Protein AF-0000000066073302 (afdb_homodimer)

Nearest PDB structures (foldseek):
  4yer-assembly1_B  TM=9.275E-01  e=1.181E-24  Thermotoga maritima MSB8
  4yer-assembly1_A  TM=9.301E-01  e=1.677E-24  Thermotoga maritima MSB8
  3gfo-assembly1_A  TM=8.979E-01  e=3.518E-23  Clostridium perfringens ATCC 13124
  2d62-assembly1_A-2  TM=8.443E-01  e=1.048E-21  Pyrococcus horikoshii
  6xgz-assembly3_E  TM=8.201E-01  e=1.489E-21  Escherichia coli LAU-EC10

Foldseek 3Di:
DKWWFQWWAADPVGATQAGGATDDFDFLFEEEEEFDPSLNQVVVLCCQLPVPQIPDTWMDDPRDTLNPDDPVVSQVQQLQEFEQDQQLPADQAAFLQLRLLCLLVRPDDSVVCVPDDDDPVLSVLLLVLCVLLPNNPGRRPGLNPDDLLNSLSSSVSSRCSSVHQEYEYEASCPPHDPVSSLSSLVSVSVVSNVSSHYYYYYHHDLVSSLVRGQWYWAGGSNYTDDIGGSVPCDPVNVCRRYNDDDPPDDPDDPDPPPPPPPPPPPPDD/DKWWFQWWAADPVGATQAGGETDDFDFLFEEEEEFDPSLNQVVVLCCQLPVPQIPDTWMDDPRDTLNPDDPVVSQVQQLQEFEQDQQLPADQAFFLQLRLLCLLVRVDDSVVCVPDDDDPVLSVLLLVLCVLLPNNPGRRPGLNPDDLLNSLSSSVSSRCSSVHQEYEYEASCPPHDPVSSLSSLVSVSVVSNVSSHYYYYHHHDLVSSLVRGQWYWAGGSNYTDDIGGSVPCDPVNVCRRYNDDDPPDDPDPPPPPPPPPPPPPPPPD

Structure (mmCIF, N/CA/C/O backbone):
data_AF-0000000066073302-model_v1
#
loop_
_entity.id
_entity.type
_entity.pdbx_description
1 polymer 'Phosphonates import ATP-binding protein PhnC 2'
#
loop_
_atom_site.group_PDB
_atom_site.id
_atom_site.type_symbol
_atom_site.label_atom_id
_atom_site.label_alt_id
_atom_site.label_comp_id
_atom_site.label_asym_id
_atom_site.label_entity_id
_atom_site.label_seq_id
_atom_site.pdbx_PDB_ins_code
_atom_site.Cartn_x
_atom_site.Cartn_y
_atom_site.Cartn_z
_atom_site.occupancy
_atom_site.B_iso_or_equiv
_atom_site.auth_seq_id
_atom_site.auth_comp_id
_atom_site.auth_asym_id
_atom_site.auth_atom_id
_atom_site.pdbx_PDB_model_num
ATOM 1 N N . MET A 1 1 ? 2.654 26.062 15.93 1 89.75 1 MET A N 1
ATOM 2 C CA . MET A 1 1 ? 3.238 25 16.75 1 89.75 1 MET A CA 1
ATOM 3 C C . MET A 1 1 ? 2.162 24.062 17.266 1 89.75 1 MET A C 1
ATOM 5 O O . MET A 1 1 ? 1.095 24.5 17.703 1 89.75 1 MET A O 1
ATOM 9 N N . LEU A 1 2 ? 2.354 22.781 17.109 1 96.81 2 LEU A N 1
ATOM 10 C CA . LEU A 1 2 ? 1.474 21.75 17.656 1 96.81 2 LEU A CA 1
ATOM 11 C C . LEU A 1 2 ? 2.07 21.141 18.906 1 96.81 2 LEU A C 1
ATOM 13 O O . LEU A 1 2 ? 3.252 20.781 18.938 1 96.81 2 LEU A O 1
ATOM 17 N N . ARG A 1 3 ? 1.269 21.156 19.984 1 97.75 3 ARG A N 1
ATOM 18 C CA . ARG A 1 3 ? 1.686 20.531 21.234 1 97.75 3 ARG A CA 1
ATOM 19 C C . ARG A 1 3 ? 0.662 19.5 21.703 1 97.75 3 ARG A C 1
ATOM 21 O O . ARG A 1 3 ? -0.528 19.797 21.797 1 97.75 3 ARG A O 1
ATOM 28 N N . ILE A 1 4 ? 1.1 18.328 21.906 1 98.19 4 ILE A N 1
ATOM 29 C CA . ILE A 1 4 ? 0.296 17.234 22.438 1 98.19 4 ILE A CA 1
ATOM 30 C C . ILE A 1 4 ? 0.803 16.844 23.828 1 98.19 4 ILE A C 1
ATOM 32 O O . ILE A 1 4 ? 1.996 16.594 24.016 1 98.19 4 ILE A O 1
ATOM 36 N N . ASP A 1 5 ? -0.108 16.859 24.766 1 98.06 5 ASP A N 1
ATOM 37 C CA . ASP A 1 5 ? 0.28 16.594 26.141 1 98.06 5 ASP A CA 1
ATOM 38 C C . ASP A 1 5 ? -0.439 15.367 26.688 1 98.06 5 ASP A C 1
ATOM 40 O O . ASP A 1 5 ? -1.64 15.414 26.969 1 98.06 5 ASP A O 1
ATOM 44 N N . SER A 1 6 ? 0.34 14.273 26.922 1 98 6 SER A N 1
ATOM 45 C CA . SER A 1 6 ? -0.112 13.039 27.562 1 98 6 SER A CA 1
ATOM 46 C C . SER A 1 6 ? -1.428 12.562 26.953 1 98 6 SER A C 1
ATOM 48 O O . SER A 1 6 ? -2.385 12.281 27.688 1 98 6 SER A O 1
ATOM 50 N N . LEU A 1 7 ? -1.481 12.484 25.703 1 98.25 7 LEU A N 1
ATOM 51 C CA . LEU A 1 7 ? -2.695 12.117 24.984 1 98.25 7 LEU A CA 1
ATOM 52 C C . LEU A 1 7 ? -2.945 10.617 25.078 1 98.25 7 LEU A C 1
ATOM 54 O O . LEU A 1 7 ? -2.041 9.812 24.828 1 98.25 7 LEU A O 1
ATOM 58 N N . SER A 1 8 ? -4.125 10.273 25.469 1 98.06 8 SER A N 1
ATOM 59 C CA . SER A 1 8 ? -4.52 8.867 25.562 1 98.06 8 SER A CA 1
ATOM 60 C C . SER A 1 8 ? -5.84 8.625 24.828 1 98.06 8 SER A C 1
ATOM 62 O O . SER A 1 8 ? -6.695 9.508 24.766 1 98.06 8 SER A O 1
ATOM 64 N N . LYS A 1 9 ? -5.98 7.523 24.203 1 97.69 9 LYS A N 1
ATOM 65 C CA . LYS A 1 9 ? -7.215 7.102 23.547 1 97.69 9 LYS A CA 1
ATOM 66 C C . LYS A 1 9 ? -7.504 5.629 23.812 1 97.69 9 LYS A C 1
ATOM 68 O O . LYS A 1 9 ? -6.691 4.762 23.5 1 97.69 9 LYS A O 1
ATOM 73 N N . ARG A 1 10 ? -8.547 5.414 24.438 1 95.94 10 ARG A N 1
ATOM 74 C CA . ARG A 1 10 ? -9.078 4.074 24.641 1 95.94 10 ARG A CA 1
ATOM 75 C C . ARG A 1 10 ? -10.359 3.865 23.844 1 95.94 10 ARG A C 1
ATOM 77 O O . ARG A 1 10 ? -11.312 4.637 23.969 1 95.94 10 ARG A O 1
ATOM 84 N N . TYR A 1 11 ? -10.414 2.85 23.062 1 92.5 11 TYR A N 1
ATOM 85 C CA . TYR A 1 11 ? -11.617 2.555 22.297 1 92.5 11 TYR A CA 1
ATOM 86 C C . TYR A 1 11 ? -12.625 1.788 23.141 1 92.5 11 TYR A C 1
ATOM 88 O O . TYR A 1 11 ? -12.273 1.216 24.172 1 92.5 11 TYR A O 1
ATOM 96 N N . PRO A 1 12 ? -13.875 1.826 22.672 1 88.25 12 PRO A N 1
ATOM 97 C CA . PRO A 1 12 ? -14.906 1.131 23.453 1 88.25 12 PRO A CA 1
ATOM 98 C C . PRO A 1 12 ? -14.625 -0.362 23.609 1 88.25 12 PRO A C 1
ATOM 100 O O . PRO A 1 12 ? -15.055 -0.979 24.578 1 88.25 12 PRO A O 1
ATOM 103 N N . THR A 1 13 ? -13.945 -0.974 22.75 1 84.69 13 THR A N 1
ATOM 104 C CA . THR A 1 13 ? -13.586 -2.389 22.797 1 84.69 13 THR A CA 1
ATOM 105 C C . THR A 1 13 ? -12.609 -2.658 23.938 1 84.69 13 THR A C 1
ATOM 107 O O . THR A 1 13 ? -12.398 -3.811 24.328 1 84.69 13 THR A O 1
ATOM 110 N N . GLY A 1 14 ? -12.016 -1.574 24.516 1 86.75 14 GLY A N 1
ATOM 111 C CA . GLY A 1 14 ? -11.062 -1.706 25.609 1 86.75 14 GLY A CA 1
ATOM 112 C C . GLY A 1 14 ? -9.625 -1.523 25.172 1 86.75 14 GLY A C 1
ATOM 113 O O . GLY A 1 14 ? -8.734 -1.358 26 1 86.75 14 GLY A O 1
ATOM 114 N N . ASP A 1 15 ? -9.398 -1.424 23.953 1 88.69 15 ASP A N 1
ATOM 115 C CA . ASP A 1 15 ? -8.047 -1.323 23.406 1 88.69 15 ASP A CA 1
ATOM 116 C C . ASP A 1 15 ? -7.48 0.081 23.609 1 88.69 15 ASP A C 1
ATOM 118 O O . ASP A 1 15 ? -8.141 1.072 23.297 1 88.69 15 ASP A O 1
ATOM 122 N N . MET A 1 16 ? -6.316 0.118 24.234 1 93.25 16 MET A N 1
ATOM 123 C CA . MET A 1 16 ? -5.621 1.395 24.359 1 93.25 16 MET A CA 1
ATOM 124 C C . MET A 1 16 ? -4.801 1.693 23.109 1 93.25 16 MET A C 1
ATOM 126 O O . MET A 1 16 ? -3.703 1.163 22.938 1 93.25 16 MET A O 1
ATOM 130 N N . ALA A 1 17 ? -5.246 2.57 22.344 1 94.31 17 ALA A N 1
ATOM 131 C CA . ALA A 1 17 ? -4.59 2.91 21.094 1 94.31 17 ALA A CA 1
ATOM 132 C C . ALA A 1 17 ? -3.451 3.9 21.312 1 94.31 17 ALA A C 1
ATOM 134 O O . ALA A 1 17 ? -2.43 3.85 20.625 1 94.31 17 ALA A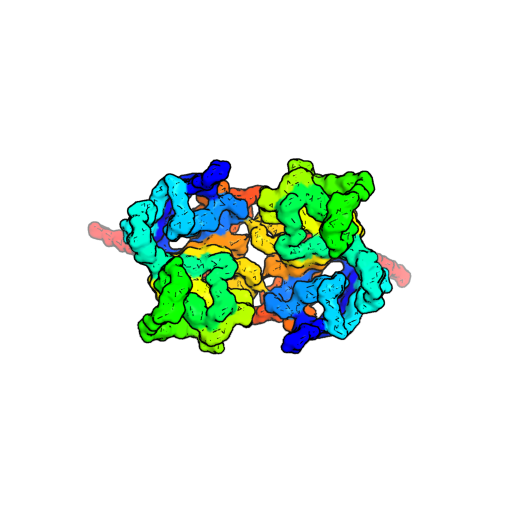 O 1
ATOM 135 N N . LEU A 1 18 ? -3.639 4.82 22.234 1 97.81 18 LEU A N 1
ATOM 136 C CA . LEU A 1 18 ? -2.619 5.785 22.641 1 97.81 18 LEU A CA 1
ATOM 137 C C . LEU A 1 18 ? -2.453 5.801 24.156 1 97.81 18 LEU A C 1
ATOM 139 O O . LEU A 1 18 ? -3.441 5.758 24.891 1 97.81 18 LEU A O 1
ATOM 143 N N . LYS A 1 19 ? -1.235 5.816 24.609 1 97.62 19 LYS A N 1
ATOM 144 C CA . LYS A 1 19 ? -0.93 5.723 26.031 1 97.62 19 LYS A CA 1
ATOM 145 C C . LYS A 1 19 ? -0.063 6.895 26.484 1 97.62 19 LYS A C 1
ATOM 147 O O . LYS A 1 19 ? 1.124 6.719 26.781 1 97.62 19 LYS A O 1
ATOM 152 N N . GLY A 1 20 ? -0.641 8.047 26.656 1 97.56 20 GLY A N 1
ATOM 153 C CA . GLY A 1 20 ? 0.046 9.203 27.203 1 97.56 20 GLY A CA 1
ATOM 154 C C . GLY A 1 20 ? 1.084 9.781 26.266 1 97.56 20 GLY A C 1
ATOM 155 O O . GLY A 1 20 ? 2.229 10.016 26.656 1 97.56 20 GLY A O 1
ATOM 156 N N . VAL A 1 21 ? 0.748 9.961 25 1 98 21 VAL A N 1
ATOM 157 C CA . VAL A 1 21 ? 1.663 10.469 23.984 1 98 21 VAL A CA 1
ATOM 158 C C . VAL A 1 21 ? 1.897 11.961 24.188 1 98 21 VAL A C 1
ATOM 160 O O . VAL A 1 21 ? 0.944 12.734 24.328 1 98 21 VAL A O 1
ATOM 163 N N . THR A 1 22 ? 3.119 12.383 24.344 1 98.25 22 THR A N 1
ATOM 164 C CA . THR A 1 22 ? 3.531 13.781 24.438 1 98.25 22 THR A CA 1
ATOM 165 C C . THR A 1 22 ? 4.48 14.133 23.281 1 98.25 22 THR A C 1
ATOM 167 O O . THR A 1 22 ? 5.48 13.445 23.062 1 98.25 22 THR A O 1
ATOM 170 N N . LEU A 1 23 ? 4.102 15.133 22.562 1 97.19 23 LEU A N 1
ATOM 171 C CA . LEU A 1 23 ? 4.859 15.5 21.375 1 97.19 23 LEU A CA 1
ATOM 172 C C . LEU A 1 23 ? 4.684 16.984 21.062 1 97.19 23 LEU A C 1
ATOM 174 O O . LEU A 1 23 ? 3.605 17.547 21.266 1 97.19 23 LEU A O 1
ATOM 178 N N . GLU A 1 24 ? 5.746 17.578 20.578 1 97.38 24 GLU A N 1
ATOM 179 C CA . GLU A 1 24 ? 5.699 18.969 20.094 1 97.38 24 GLU A CA 1
ATOM 180 C C . GLU A 1 24 ? 6.234 19.062 18.672 1 97.38 24 GLU A C 1
ATOM 182 O O . GLU A 1 24 ? 7.293 18.516 18.359 1 97.38 24 GLU A O 1
ATOM 187 N N . VAL A 1 25 ? 5.5 19.719 17.844 1 96.94 25 VAL A N 1
ATOM 188 C CA . VAL A 1 25 ? 5.922 19.938 16.469 1 96.94 25 VAL A CA 1
ATOM 189 C C . VAL A 1 25 ? 6.086 21.438 16.203 1 96.94 25 VAL A C 1
ATOM 191 O O . VAL A 1 25 ? 5.098 22.172 16.141 1 96.94 25 VAL A O 1
ATOM 194 N N . PRO A 1 26 ? 7.312 21.859 16.016 1 95.38 26 PRO A N 1
ATOM 195 C CA . PRO A 1 26 ? 7.559 23.266 15.727 1 95.38 26 PRO A CA 1
ATOM 196 C C . PRO A 1 26 ? 6.953 23.703 14.391 1 95.38 26 PRO A C 1
ATOM 198 O O . PRO A 1 26 ? 6.664 22.859 13.531 1 95.38 26 PRO A O 1
ATOM 201 N N . ASP A 1 27 ? 6.867 25.016 14.25 1 94.75 27 ASP A N 1
ATOM 202 C CA . ASP A 1 27 ? 6.355 25.562 13.008 1 94.75 27 ASP A CA 1
ATOM 203 C C . ASP A 1 27 ? 7.273 25.234 11.836 1 94.75 27 ASP A C 1
ATOM 205 O O . ASP A 1 27 ? 8.5 25.328 11.953 1 94.75 27 ASP A O 1
ATOM 209 N N . GLY A 1 28 ? 6.637 24.719 10.836 1 94.69 28 GLY A N 1
ATOM 210 C CA . GLY A 1 28 ? 7.379 24.516 9.602 1 94.69 28 GLY A CA 1
ATOM 211 C C . GLY A 1 28 ? 8.133 23.203 9.555 1 94.69 28 GLY A C 1
ATOM 212 O O . GLY A 1 28 ? 8.812 22.906 8.57 1 94.69 28 GLY A O 1
ATOM 213 N N . GLN A 1 29 ? 8.008 22.422 10.523 1 96.31 29 GLN A N 1
ATOM 214 C CA . GLN A 1 29 ? 8.75 21.156 10.562 1 96.31 29 GLN A CA 1
ATOM 215 C C . GLN A 1 29 ? 7.949 20.031 9.906 1 96.31 29 GLN A C 1
ATOM 217 O O . GLN A 1 29 ? 6.746 19.906 10.133 1 96.31 29 GLN A O 1
ATOM 222 N N . VAL A 1 30 ? 8.664 19.297 9.109 1 97 30 VAL A N 1
ATOM 223 C CA . VAL A 1 30 ? 8.109 18.094 8.531 1 97 30 VAL A CA 1
ATOM 224 C C . VAL A 1 30 ? 8.539 16.875 9.352 1 97 30 VAL A C 1
ATOM 226 O O . VAL A 1 30 ? 9.727 16.547 9.414 1 97 30 VAL A O 1
ATOM 229 N N . MET A 1 31 ? 7.59 16.25 9.953 1 97.88 31 MET A N 1
ATOM 230 C CA . MET A 1 31 ? 7.844 15.109 10.828 1 97.88 31 MET A CA 1
ATOM 231 C C . MET A 1 31 ? 7.172 13.852 10.289 1 97.88 31 MET A C 1
ATOM 233 O O . MET A 1 31 ? 6.035 13.906 9.82 1 97.88 31 MET A O 1
ATOM 237 N N . ALA A 1 32 ? 7.934 12.742 10.297 1 97.81 32 ALA A N 1
ATOM 238 C CA . ALA A 1 32 ? 7.359 11.453 9.914 1 97.81 32 ALA A CA 1
ATOM 239 C C . ALA A 1 32 ? 7.004 10.617 11.141 1 97.81 32 ALA A C 1
ATOM 241 O O . ALA A 1 32 ? 7.742 10.617 12.125 1 97.81 32 ALA A O 1
ATOM 242 N N . LEU A 1 33 ? 5.918 10.047 11.086 1 97.5 33 LEU A N 1
ATOM 243 C CA . LEU A 1 33 ? 5.445 9.102 12.094 1 97.5 33 LEU A CA 1
ATOM 244 C C . LEU A 1 33 ? 5.516 7.672 11.57 1 97.5 33 LEU A C 1
ATOM 246 O O . LEU A 1 33 ? 4.883 7.34 10.562 1 97.5 33 LEU A O 1
ATOM 250 N N . ILE A 1 34 ? 6.344 6.82 12.25 1 96.62 34 ILE A N 1
ATOM 251 C CA . ILE A 1 34 ? 6.488 5.438 11.805 1 96.62 34 ILE A CA 1
ATOM 252 C C . ILE A 1 34 ? 6.188 4.492 12.969 1 96.62 34 ILE A C 1
ATOM 254 O O . ILE A 1 34 ? 6.188 4.906 14.133 1 96.62 34 ILE A O 1
ATOM 258 N N . GLY A 1 35 ? 5.875 3.234 12.648 1 95.19 35 GLY A N 1
ATOM 259 C CA . GLY A 1 35 ? 5.52 2.205 13.609 1 95.19 35 GLY A CA 1
ATOM 260 C C . GLY A 1 35 ? 4.75 1.052 12.992 1 95.19 35 GLY A C 1
ATOM 261 O O . GLY A 1 35 ? 4.301 1.141 11.852 1 95.19 35 GLY A O 1
ATOM 262 N N . PRO A 1 36 ? 4.664 0.004 13.742 1 92.62 36 PRO A N 1
ATOM 263 C CA . PRO A 1 36 ? 3.926 -1.149 13.219 1 92.62 36 PRO A CA 1
ATOM 264 C C . PRO A 1 36 ? 2.432 -0.873 13.062 1 92.62 36 PRO A C 1
ATOM 266 O O . PRO A 1 36 ? 1.935 0.147 13.547 1 92.62 36 PRO A O 1
ATOM 269 N N . SER A 1 37 ? 1.824 -1.74 12.281 1 88.19 37 SER A N 1
ATOM 270 C CA . SER A 1 37 ? 0.372 -1.641 12.188 1 88.19 37 SER A CA 1
ATOM 271 C C . SER A 1 37 ? -0.283 -1.734 13.555 1 88.19 37 SER A C 1
ATOM 273 O O . SER A 1 37 ? 0.102 -2.568 14.383 1 88.19 37 SER A O 1
ATOM 275 N N . GLY A 1 38 ? -1.15 -0.867 13.836 1 87.25 38 GLY A N 1
ATOM 276 C CA . GLY A 1 38 ? -1.851 -0.876 15.109 1 87.25 38 GLY A CA 1
ATOM 277 C C . GLY A 1 38 ? -1.127 -0.1 16.188 1 87.25 38 GLY A C 1
ATOM 278 O O . GLY A 1 38 ? -1.555 -0.092 17.344 1 87.25 38 GLY A O 1
ATOM 279 N N . ALA A 1 39 ? -0.104 0.55 15.805 1 92.69 39 ALA A N 1
ATOM 280 C CA . ALA A 1 39 ? 0.702 1.261 16.797 1 92.69 39 ALA A CA 1
ATOM 281 C C . ALA A 1 39 ? -0.01 2.52 17.281 1 92.69 39 ALA A C 1
ATOM 283 O O . ALA A 1 39 ? 0.388 3.117 18.281 1 92.69 39 ALA A O 1
ATOM 284 N N . GLY A 1 40 ? -1.036 2.975 16.578 1 94.5 40 GLY A N 1
ATOM 285 C CA . GLY A 1 40 ? -1.787 4.152 16.969 1 94.5 40 GLY A CA 1
ATOM 286 C C . GLY A 1 40 ? -1.512 5.359 16.094 1 94.5 40 GLY A C 1
ATOM 287 O O . GLY A 1 40 ? -1.952 6.469 16.391 1 94.5 40 GLY A O 1
ATOM 288 N N . LYS A 1 41 ? -0.805 5.176 15.023 1 95.94 41 LYS A N 1
ATOM 289 C CA . LYS A 1 41 ? -0.39 6.285 14.164 1 95.94 41 LYS A CA 1
ATOM 290 C C . LYS A 1 41 ? -1.599 7.027 13.602 1 95.94 41 LYS A C 1
ATOM 292 O O . LYS A 1 41 ? -1.71 8.25 13.75 1 95.94 41 LYS A O 1
ATOM 297 N N . SER A 1 42 ? -2.525 6.293 12.945 1 93.56 42 SER A N 1
ATOM 298 C CA . SER A 1 42 ? -3.711 6.906 12.359 1 93.56 42 SER A CA 1
ATOM 299 C C . SER A 1 42 ? -4.625 7.484 13.43 1 93.56 42 SER A C 1
ATOM 301 O O . SER A 1 42 ? -5.223 8.547 13.242 1 93.56 42 SER A O 1
ATOM 303 N N . THR A 1 43 ? -4.695 6.77 14.578 1 95.25 43 THR A N 1
ATOM 304 C CA . THR A 1 43 ? -5.484 7.273 15.695 1 95.25 43 THR A CA 1
ATOM 305 C C . THR A 1 43 ? -4.941 8.617 16.188 1 95.25 43 THR A C 1
ATOM 307 O O . THR A 1 43 ? -5.707 9.547 16.438 1 95.25 43 THR A O 1
ATOM 310 N N . LEU A 1 44 ? -3.631 8.688 16.25 1 97.44 44 LEU A N 1
ATOM 311 C CA . LEU A 1 44 ? -3.008 9.93 16.688 1 97.44 44 LEU A CA 1
ATOM 312 C C . LEU A 1 44 ? -3.354 11.078 15.742 1 97.44 44 LEU A C 1
ATOM 314 O O . LEU A 1 44 ? -3.779 12.141 16.188 1 97.44 44 LEU A O 1
ATOM 318 N N . LEU A 1 45 ? -3.225 10.891 14.438 1 96.12 45 LEU A N 1
ATOM 319 C CA . LEU A 1 45 ? -3.531 11.914 13.445 1 96.12 45 LEU A CA 1
ATOM 320 C C . LEU A 1 45 ? -4.988 12.352 13.547 1 96.12 45 LEU A C 1
ATOM 322 O O . LEU A 1 45 ? -5.285 13.547 13.523 1 96.12 45 LEU A O 1
ATOM 326 N N . ARG A 1 46 ? -5.84 11.406 13.781 1 94.75 46 ARG A N 1
ATOM 327 C CA . ARG A 1 46 ? -7.27 11.695 13.828 1 94.75 46 ARG A CA 1
ATOM 328 C C . ARG A 1 46 ? -7.648 12.398 15.125 1 94.75 46 ARG A C 1
ATOM 330 O O . ARG A 1 46 ? -8.602 13.18 15.164 1 94.75 46 ARG A O 1
ATOM 337 N N . CYS A 1 47 ? -6.93 12.125 16.141 1 97.12 47 CYS A N 1
ATOM 338 C CA . CYS A 1 47 ? -7.168 12.836 17.391 1 97.12 47 CYS A CA 1
ATOM 339 C C . CYS A 1 47 ? -6.797 14.305 17.266 1 97.12 47 CYS A C 1
ATOM 341 O O . CYS A 1 47 ? -7.457 15.172 17.844 1 97.12 47 CYS A O 1
ATOM 343 N N . ILE A 1 48 ? -5.73 14.547 16.516 1 96.62 48 ILE A N 1
ATOM 344 C CA . ILE A 1 48 ? -5.25 15.922 16.375 1 96.62 48 ILE A CA 1
ATOM 345 C C . ILE A 1 48 ? -6.355 16.797 15.781 1 96.62 48 ILE A C 1
ATOM 347 O O . ILE A 1 48 ? -6.594 17.906 16.25 1 96.62 48 ILE A O 1
ATOM 351 N N . ASN A 1 49 ? -7.027 16.297 14.805 1 93.31 49 ASN A N 1
ATOM 352 C CA . ASN A 1 49 ? -8.117 17.062 14.227 1 93.31 49 ASN A CA 1
ATOM 353 C C . ASN A 1 49 ? -9.461 16.688 14.836 1 93.31 49 ASN A C 1
ATOM 355 O O . ASN A 1 49 ? -10.516 17.094 14.328 1 93.31 49 ASN A O 1
ATOM 359 N N . ARG A 1 50 ? -9.477 15.805 15.805 1 95.12 50 ARG A N 1
ATOM 360 C CA . ARG A 1 50 ? -10.594 15.383 16.641 1 95.12 50 ARG A CA 1
ATOM 361 C C . ARG A 1 50 ? -11.664 14.688 15.805 1 95.12 50 ARG A C 1
ATOM 363 O O . ARG A 1 50 ? -12.859 14.852 16.047 1 95.12 50 ARG A O 1
ATOM 370 N N . LEU A 1 51 ? -11.281 14.086 14.711 1 91.38 51 LEU A N 1
ATOM 371 C CA . LEU A 1 51 ? -12.141 13.102 14.07 1 91.38 51 LEU A CA 1
ATOM 372 C C . LEU A 1 51 ? -12.359 11.898 14.977 1 91.38 51 LEU A C 1
ATOM 374 O O . LEU A 1 51 ? -13.375 11.211 14.875 1 91.38 51 LEU A O 1
ATOM 378 N N . VAL A 1 52 ? -11.375 11.664 15.82 1 94.19 52 VAL A N 1
ATOM 379 C CA . VAL A 1 52 ? -11.461 10.734 16.938 1 94.19 52 VAL A CA 1
ATOM 380 C C . VAL A 1 52 ? -11.266 11.484 18.25 1 94.19 52 VAL A C 1
ATOM 382 O O . VAL A 1 52 ? -10.32 12.266 18.406 1 94.19 52 VAL A O 1
ATOM 385 N N . GLU A 1 53 ? -12.18 11.266 19.141 1 96.12 53 GLU A N 1
ATOM 386 C CA . GLU A 1 53 ? -12.102 11.969 20.406 1 96.12 53 GLU A CA 1
ATOM 387 C C . GLU A 1 53 ? -11.102 11.297 21.344 1 96.12 53 GLU A C 1
ATOM 389 O O . GLU A 1 53 ? -11.211 10.102 21.641 1 96.12 53 GLU A O 1
ATOM 394 N N . PRO A 1 54 ? -10.156 12.07 21.766 1 97.31 54 PRO A N 1
ATOM 395 C CA . PRO A 1 54 ? -9.234 11.484 22.75 1 97.31 54 PRO A CA 1
ATOM 396 C C . PRO A 1 54 ? -9.922 11.18 24.094 1 97.31 54 PRO A C 1
ATOM 398 O O . PRO A 1 54 ? -10.938 11.789 24.422 1 97.31 54 PRO A O 1
ATOM 401 N N . THR A 1 55 ? -9.406 10.195 24.781 1 97.38 55 THR A N 1
ATOM 402 C CA . THR A 1 55 ? -9.93 9.836 26.094 1 97.38 55 THR A CA 1
ATOM 403 C C . THR A 1 55 ? -9.422 10.797 27.156 1 97.38 55 THR A C 1
ATOM 405 O O . THR A 1 55 ? -10.172 11.219 28.031 1 97.38 55 THR A O 1
ATOM 408 N N . SER A 1 56 ? -8.188 11.125 27.125 1 97.5 56 SER A N 1
ATOM 409 C CA . SER A 1 56 ? -7.578 12.086 28.031 1 97.5 56 SER A CA 1
ATOM 410 C C . SER A 1 56 ? -6.391 12.789 27.391 1 97.5 56 SER A C 1
ATOM 412 O O . SER A 1 56 ? -5.984 12.438 26.281 1 97.5 56 SER A O 1
ATOM 414 N N . GLY A 1 57 ? -5.898 13.789 28.031 1 97.81 57 GLY A N 1
ATOM 415 C CA . GLY A 1 57 ? -4.816 14.602 27.5 1 97.81 57 GLY A CA 1
ATOM 416 C C . GLY A 1 57 ? -5.305 15.844 26.781 1 97.81 57 GLY A C 1
ATOM 417 O O . GLY A 1 57 ? -6.492 16.172 26.828 1 97.81 57 GLY A O 1
ATOM 418 N N . SER A 1 58 ? -4.293 16.531 26.156 1 98.06 58 SER A N 1
ATOM 419 C CA . SER A 1 58 ? -4.672 17.766 25.484 1 98.06 58 SER A CA 1
ATOM 420 C C . SER A 1 58 ? -3.869 17.984 24.203 1 98.06 58 SER A C 1
ATOM 422 O O . SER A 1 58 ? -2.775 17.422 24.062 1 98.06 58 SER A O 1
ATOM 424 N N . ILE A 1 59 ? -4.43 18.641 23.312 1 98.12 59 ILE A N 1
ATOM 425 C CA . ILE A 1 59 ? -3.822 19.031 22.031 1 98.12 59 ILE A CA 1
ATOM 426 C C . ILE A 1 59 ? -3.939 20.531 21.844 1 98.12 59 ILE A C 1
ATOM 428 O O . ILE A 1 59 ? -5.035 21.094 21.922 1 98.12 59 ILE A O 1
ATOM 432 N N . TRP A 1 60 ? -2.811 21.141 21.625 1 97.56 60 TRP A N 1
ATOM 433 C CA . TRP A 1 60 ? -2.77 22.594 21.438 1 97.56 60 TRP A CA 1
ATOM 434 C C . TRP A 1 60 ? -2.189 22.938 20.062 1 97.56 60 TRP A C 1
ATOM 436 O O . TRP A 1 60 ? -1.142 22.422 19.672 1 97.56 60 TRP A O 1
ATOM 446 N N . LEU A 1 61 ? -2.889 23.797 19.359 1 96.44 61 LEU A N 1
ATOM 447 C CA . LEU A 1 61 ? -2.4 24.344 18.094 1 96.44 61 LEU A CA 1
ATOM 448 C C . LEU A 1 61 ? -2.34 25.859 18.141 1 96.44 61 LEU A C 1
ATOM 450 O O . LEU A 1 61 ? -3.367 26.516 18.312 1 96.44 61 LEU A O 1
ATOM 454 N N . ASN A 1 62 ? -1.14 26.391 18.062 1 94.75 62 ASN A N 1
ATOM 455 C CA . ASN A 1 62 ? -0.921 27.828 18.109 1 94.75 62 ASN A CA 1
ATOM 456 C C . ASN A 1 62 ? -1.606 28.453 19.328 1 94.75 62 ASN A C 1
ATOM 458 O O . ASN A 1 62 ? -2.312 29.453 19.203 1 94.75 62 ASN A O 1
ATOM 462 N N . GLY A 1 63 ? -1.549 27.797 20.391 1 93.88 63 GLY A N 1
ATOM 463 C CA . GLY A 1 63 ? -2.039 28.328 21.641 1 93.88 63 GLY A CA 1
ATOM 464 C C . GLY A 1 63 ? -3.494 28 21.906 1 93.88 63 GLY A C 1
ATOM 465 O O . GLY A 1 63 ? -4.008 28.266 23 1 93.88 63 GLY A O 1
ATOM 466 N N . ILE A 1 64 ? -4.172 27.406 21 1 95.19 64 ILE A N 1
ATOM 467 C CA . ILE A 1 64 ? -5.582 27.062 21.156 1 95.19 64 ILE A CA 1
ATOM 468 C C . ILE A 1 64 ? -5.711 25.594 21.562 1 95.19 64 ILE A C 1
ATOM 470 O O . ILE A 1 64 ? -5.16 24.719 20.891 1 95.19 64 ILE A O 1
ATOM 474 N N . ASP A 1 65 ? -6.41 25.359 22.656 1 97.31 65 ASP A N 1
ATOM 475 C CA . ASP A 1 65 ? -6.676 23.984 23.078 1 97.31 65 ASP A CA 1
ATOM 476 C C . ASP A 1 65 ? -7.793 23.359 22.25 1 97.31 65 ASP A C 1
ATOM 478 O O . ASP A 1 65 ? -8.977 23.625 22.484 1 97.31 65 ASP A O 1
ATOM 482 N N . LEU A 1 66 ? -7.434 22.484 21.391 1 96.94 66 LEU A N 1
ATOM 483 C CA . LEU A 1 66 ? -8.383 21.875 20.469 1 96.94 66 LEU A CA 1
ATOM 484 C C . LEU A 1 66 ? -9.336 20.938 21.203 1 96.94 66 LEU A C 1
ATOM 486 O O . LEU A 1 66 ? -10.469 20.734 20.781 1 96.94 66 LEU A O 1
ATOM 490 N N . THR A 1 67 ? -8.867 20.375 22.281 1 96.5 67 THR A N 1
ATOM 491 C CA . THR A 1 67 ? -9.617 19.328 22.984 1 96.5 67 THR A CA 1
ATOM 492 C C . THR A 1 67 ? -10.812 19.938 23.719 1 96.5 67 THR A C 1
ATOM 494 O O . THR A 1 67 ? -11.734 19.219 24.109 1 96.5 67 THR A O 1
ATOM 497 N N . ARG A 1 68 ? -10.891 21.234 23.875 1 94.69 68 ARG A N 1
ATOM 498 C CA . ARG A 1 68 ? -11.922 21.875 24.672 1 94.69 68 ARG A CA 1
ATOM 499 C C . ARG A 1 68 ? -12.883 22.672 23.781 1 94.69 68 ARG A C 1
ATOM 501 O O . ARG A 1 68 ? -13.812 23.312 24.281 1 94.69 68 ARG A O 1
ATOM 508 N N . LEU A 1 69 ? -12.648 22.578 22.547 1 95.44 69 LEU A N 1
ATOM 509 C CA . LEU A 1 69 ? -13.461 23.391 21.641 1 95.44 69 LEU A CA 1
ATOM 510 C C . LEU A 1 69 ? -14.852 22.797 21.469 1 95.44 69 LEU A C 1
ATOM 512 O O . LEU A 1 69 ? -15.016 21.562 21.438 1 95.44 69 LEU A O 1
ATOM 516 N N . ASN A 1 70 ? -15.82 23.672 21.375 1 94.88 70 ASN A N 1
ATOM 517 C CA . ASN A 1 70 ? -17.156 23.203 21.016 1 94.88 70 ASN A CA 1
ATOM 518 C C . ASN A 1 70 ? -17.281 22.969 19.516 1 94.88 70 ASN A C 1
ATOM 520 O O . ASN A 1 70 ? -16.312 23.156 18.766 1 94.88 70 ASN A O 1
ATOM 524 N N . THR A 1 71 ? -18.391 22.562 19.062 1 91.81 71 THR A N 1
ATOM 525 C CA . THR A 1 71 ? -18.578 22.125 17.688 1 91.81 71 THR A CA 1
ATOM 526 C C . THR A 1 71 ? -18.281 23.266 16.703 1 91.81 71 THR A C 1
ATOM 528 O O . THR A 1 71 ? -17.594 23.062 15.703 1 91.81 71 THR A O 1
ATOM 531 N N . ARG A 1 72 ? -18.781 24.422 17.031 1 91.62 72 ARG A N 1
ATOM 532 C CA . ARG A 1 72 ? -18.594 25.562 16.141 1 91.62 72 ARG A CA 1
ATOM 533 C C . ARG A 1 72 ? -17.125 25.984 16.094 1 91.62 72 ARG A C 1
ATOM 535 O O . ARG A 1 72 ? -16.578 26.203 15.008 1 91.62 72 ARG A O 1
ATOM 542 N N . GLU A 1 73 ? -16.547 26.078 17.234 1 93.62 73 GLU A N 1
ATOM 543 C CA . GLU A 1 73 ? -15.133 26.453 17.328 1 93.62 73 GLU A CA 1
ATOM 544 C C . GLU A 1 73 ? -14.242 25.406 16.656 1 93.62 73 GLU A C 1
ATOM 546 O O . GLU A 1 73 ? -13.227 25.75 16.047 1 93.62 73 GLU A O 1
ATOM 551 N N . LEU A 1 74 ? -14.609 24.156 16.781 1 93.44 74 LEU A N 1
ATOM 552 C CA . LEU A 1 74 ? -13.852 23.062 16.188 1 93.44 74 LEU A CA 1
ATOM 553 C C . LEU A 1 74 ? -13.891 23.156 14.664 1 93.44 74 LEU A C 1
ATOM 555 O O . LEU A 1 74 ? -12.875 22.922 14 1 93.44 74 LEU A O 1
ATOM 559 N N . ARG A 1 75 ? -15.008 23.484 14.148 1 88.12 75 ARG A N 1
ATOM 560 C CA . ARG A 1 75 ? -15.133 23.656 12.711 1 88.12 75 ARG A CA 1
ATOM 561 C C . ARG A 1 75 ? -14.188 24.734 12.195 1 88.12 75 ARG A C 1
ATOM 563 O O . ARG A 1 75 ? -13.555 24.562 11.156 1 88.12 75 ARG A O 1
ATOM 570 N N . GLN A 1 76 ? -14.086 25.75 12.977 1 89.75 76 GLN A N 1
ATOM 571 C CA . GLN A 1 76 ? -13.195 26.844 12.602 1 89.75 76 GLN A CA 1
ATOM 572 C C . GLN A 1 76 ? -11.727 26.422 12.719 1 89.75 76 GLN A C 1
ATOM 574 O O . GLN A 1 76 ? -10.914 26.75 11.859 1 89.75 76 GLN A O 1
ATOM 579 N N . ALA A 1 77 ? -11.445 25.719 13.75 1 91.81 77 ALA A N 1
ATOM 580 C CA . ALA A 1 77 ? -10.078 25.25 13.969 1 91.81 77 ALA A CA 1
ATOM 581 C C . ALA A 1 77 ? -9.656 24.266 12.875 1 91.81 77 ALA A C 1
ATOM 583 O O . ALA A 1 77 ? -8.492 24.266 12.453 1 91.81 77 ALA A O 1
ATOM 584 N N . ARG A 1 78 ? -10.547 23.453 12.383 1 90.5 78 ARG A N 1
ATOM 585 C CA . ARG A 1 78 ? -10.273 22.453 11.359 1 90.5 78 ARG A CA 1
ATOM 586 C C . ARG A 1 78 ? -9.906 23.109 10.031 1 90.5 78 ARG A C 1
ATOM 588 O O . ARG A 1 78 ? -9.25 22.484 9.195 1 90.5 78 ARG A O 1
ATOM 595 N N . ARG A 1 79 ? -10.289 24.297 9.836 1 87.25 79 ARG A N 1
ATOM 596 C CA . ARG A 1 79 ? -9.914 25.016 8.625 1 87.25 79 ARG A CA 1
ATOM 597 C C . ARG A 1 79 ? -8.414 25.297 8.594 1 87.25 79 ARG A C 1
ATOM 599 O O . ARG A 1 79 ? -7.84 25.5 7.523 1 87.25 79 ARG A O 1
ATOM 606 N N . LYS A 1 80 ? -7.852 25.297 9.789 1 91.81 80 LYS A N 1
ATOM 607 C CA . LYS A 1 80 ? -6.422 25.562 9.898 1 91.81 80 LYS A CA 1
ATOM 608 C C . LYS A 1 80 ? -5.609 24.281 9.852 1 91.81 80 LYS A C 1
ATOM 610 O O . LYS A 1 80 ? -4.379 24.312 9.922 1 91.81 80 LYS A O 1
ATOM 615 N N . ILE A 1 81 ? -6.336 23.203 9.742 1 93.81 81 ILE A N 1
ATOM 616 C CA . ILE A 1 81 ? -5.699 21.891 9.688 1 93.81 81 ILE A CA 1
ATOM 617 C C . ILE A 1 81 ? -6.098 21.172 8.391 1 93.81 81 ILE A C 1
ATOM 619 O O . ILE A 1 81 ? -7.273 20.859 8.188 1 93.81 81 ILE A O 1
ATOM 623 N N . GLY A 1 82 ? -5.121 20.969 7.531 1 92.62 82 GLY A N 1
ATOM 624 C CA . GLY A 1 82 ? -5.367 20.156 6.355 1 92.62 82 GLY A CA 1
ATOM 625 C C . GLY A 1 82 ? -5.062 18.688 6.574 1 92.62 82 GLY A C 1
ATOM 626 O O . GLY A 1 82 ? -4.152 18.344 7.328 1 92.62 82 GLY A O 1
ATOM 627 N N . MET A 1 83 ? -5.855 17.875 5.875 1 91.5 83 MET A N 1
ATOM 628 C CA . MET A 1 83 ? -5.594 16.453 6 1 91.5 83 MET A CA 1
ATOM 629 C C . MET A 1 83 ? -5.645 15.766 4.637 1 91.5 83 MET A C 1
ATOM 631 O O . MET A 1 83 ? -6.5 16.078 3.812 1 91.5 83 MET A O 1
ATOM 635 N N . ILE A 1 84 ? -4.633 15 4.438 1 90.56 84 ILE A N 1
ATOM 636 C CA . ILE A 1 84 ? -4.602 14.094 3.289 1 90.56 84 ILE A CA 1
ATOM 637 C C . ILE A 1 84 ? -4.859 12.664 3.752 1 90.56 84 ILE A C 1
ATOM 639 O O . ILE A 1 84 ? -4.129 12.141 4.594 1 90.56 84 ILE A O 1
ATOM 643 N N . PHE A 1 85 ? -5.844 12.039 3.098 1 84.81 85 PHE A N 1
ATOM 644 C CA . PHE A 1 85 ? -6.293 10.727 3.535 1 84.81 85 PHE A CA 1
ATOM 645 C C . PHE A 1 85 ? -5.621 9.625 2.721 1 84.81 85 PHE A C 1
ATOM 647 O O . PHE A 1 85 ? -5.156 9.867 1.606 1 84.81 85 PHE A O 1
ATOM 654 N N . GLN A 1 86 ? -5.512 8.391 3.252 1 76.75 86 GLN A N 1
ATOM 655 C CA . GLN A 1 86 ? -4.898 7.227 2.619 1 76.75 86 GLN A CA 1
ATOM 656 C C . GLN A 1 86 ? -5.57 6.902 1.289 1 76.75 86 GLN A C 1
ATOM 658 O O . GLN A 1 86 ? -4.895 6.625 0.296 1 76.75 86 GLN A O 1
ATOM 663 N N . GLU A 1 87 ? -6.793 6.848 1.104 1 77.44 87 GLU A N 1
ATOM 664 C CA . GLU A 1 87 ? -7.508 6.512 -0.124 1 77.44 87 GLU A CA 1
ATOM 665 C C . GLU A 1 87 ? -7.973 7.773 -0.852 1 77.44 87 GLU A C 1
ATOM 667 O O . GLU A 1 87 ? -9.023 7.77 -1.499 1 77.44 87 GLU A O 1
ATOM 672 N N . TYR A 1 88 ? -7.16 8.812 -0.743 1 79.81 88 TYR A N 1
ATOM 673 C CA . TYR A 1 88 ? -7.344 10.078 -1.446 1 79.81 88 TYR A CA 1
ATOM 674 C C . TYR A 1 88 ? -8.633 10.758 -1.013 1 79.81 88 TYR A C 1
ATOM 676 O O . TYR A 1 88 ? -8.711 11.984 -0.956 1 79.81 88 TYR A O 1
ATOM 684 N N . ALA A 1 89 ? -9.641 9.922 -0.698 1 76.5 89 ALA A N 1
ATOM 685 C CA . ALA A 1 89 ? -10.938 10.414 -0.264 1 76.5 89 ALA A CA 1
ATOM 686 C C . ALA A 1 89 ? -11.523 11.391 -1.286 1 76.5 89 ALA A C 1
ATOM 688 O O . ALA A 1 89 ? -12.016 12.461 -0.924 1 76.5 89 ALA A O 1
ATOM 689 N N . LEU A 1 90 ? -11.406 11.109 -2.516 1 84.88 90 LEU A N 1
ATOM 690 C CA . LEU A 1 90 ? -11.984 11.938 -3.572 1 84.88 90 LEU A CA 1
ATOM 691 C C . LEU A 1 90 ? -13.398 11.484 -3.902 1 84.88 90 LEU A C 1
ATOM 693 O O . LEU A 1 90 ? -13.727 10.305 -3.771 1 84.88 90 LEU A O 1
ATOM 697 N N . VAL A 1 91 ? -14.188 12.445 -4.254 1 81.94 91 VAL A N 1
ATOM 698 C CA . VAL A 1 91 ? -15.492 12.117 -4.812 1 81.94 91 VAL A CA 1
ATOM 699 C C . VAL A 1 91 ? -15.352 11.781 -6.293 1 81.94 91 VAL A C 1
ATOM 701 O O . VAL A 1 91 ? -15.078 12.656 -7.113 1 81.94 91 VAL A O 1
ATOM 704 N N . GLU A 1 92 ? -15.633 10.594 -6.641 1 85.56 92 GLU A N 1
ATOM 705 C CA . GLU A 1 92 ? -15.273 10.023 -7.934 1 85.56 92 GLU A CA 1
ATOM 706 C C . GLU A 1 92 ? -16.031 10.711 -9.07 1 85.56 92 GLU A C 1
ATOM 708 O O . GLU A 1 92 ? -15.477 10.914 -10.156 1 85.56 92 GLU A O 1
ATOM 713 N N . ARG A 1 93 ? -17.203 11.156 -8.852 1 84.75 93 ARG A N 1
ATOM 714 C CA . ARG A 1 93 ? -18.062 11.688 -9.898 1 84.75 93 ARG A CA 1
ATOM 715 C C . ARG A 1 93 ? -17.812 13.18 -10.102 1 84.75 93 ARG A C 1
ATOM 717 O O . ARG A 1 93 ? -18.297 13.766 -11.07 1 84.75 93 ARG A O 1
ATOM 724 N N . LEU A 1 94 ? -17.078 13.828 -9.242 1 87.75 94 LEU A N 1
ATOM 725 C CA . LEU A 1 94 ? -16.781 15.25 -9.359 1 87.75 94 LEU A CA 1
ATOM 726 C C . LEU A 1 94 ? -15.477 15.469 -10.109 1 87.75 94 LEU A C 1
ATOM 728 O O . LEU A 1 94 ? -14.633 14.57 -10.18 1 87.75 94 LEU A O 1
ATOM 732 N N . THR A 1 95 ? -15.359 16.594 -10.648 1 91.38 95 THR A N 1
ATOM 733 C CA . THR A 1 95 ? -14.141 16.969 -11.367 1 91.38 95 THR A CA 1
ATOM 734 C C . THR A 1 95 ? -13.008 17.266 -10.391 1 91.38 95 THR A C 1
ATOM 736 O O . THR A 1 95 ? -13.234 17.391 -9.188 1 91.38 95 THR A O 1
ATOM 739 N N . VAL A 1 96 ? -11.828 17.297 -10.953 1 92.94 96 VAL A N 1
ATOM 740 C CA . VAL A 1 96 ? -10.633 17.672 -10.195 1 92.94 96 VAL A CA 1
ATOM 741 C C . VAL A 1 96 ? -10.867 19 -9.477 1 92.94 96 VAL A C 1
ATOM 743 O O . VAL A 1 96 ? -10.664 19.094 -8.266 1 92.94 96 VAL A O 1
ATOM 746 N N . MET A 1 97 ? -11.375 19.969 -10.188 1 91.94 97 MET A N 1
ATOM 747 C CA . MET A 1 97 ? -11.602 21.297 -9.633 1 91.94 97 MET A CA 1
ATOM 748 C C . MET A 1 97 ? -12.641 21.25 -8.523 1 91.94 97 MET A C 1
ATOM 750 O O . MET A 1 97 ? -12.453 21.844 -7.457 1 91.94 97 MET A O 1
ATOM 754 N N . GLU A 1 98 ? -13.656 20.531 -8.727 1 89.06 98 GLU A N 1
ATOM 755 C CA . GLU A 1 98 ? -14.711 20.406 -7.723 1 89.06 98 GLU A CA 1
ATOM 756 C C . GLU A 1 98 ? -14.188 19.75 -6.453 1 89.06 98 GLU A C 1
ATOM 758 O O . GLU A 1 98 ? -14.539 20.156 -5.344 1 89.06 98 GLU A O 1
ATOM 763 N N . ASN A 1 99 ? -13.445 18.734 -6.664 1 91.06 99 ASN A N 1
ATOM 764 C CA . ASN A 1 99 ? -12.836 18.062 -5.52 1 91.06 99 ASN A CA 1
ATOM 765 C C . ASN A 1 99 ? -11.93 19 -4.734 1 91.06 99 ASN A C 1
ATOM 767 O O . ASN A 1 99 ? -11.977 19.031 -3.504 1 91.06 99 ASN A O 1
ATOM 771 N N . VAL A 1 100 ? -11.164 19.781 -5.441 1 91.19 100 VAL A N 1
ATOM 772 C CA . VAL A 1 100 ? -10.242 20.719 -4.805 1 91.19 100 VAL A CA 1
ATOM 773 C C . VAL A 1 100 ? -11.023 21.781 -4.047 1 91.19 100 VAL A C 1
ATOM 775 O O . VAL A 1 100 ? -10.711 22.094 -2.893 1 91.19 100 VAL A O 1
ATOM 778 N N . LEU A 1 101 ? -12.055 22.266 -4.645 1 88.25 101 LEU A N 1
ATOM 779 C CA . LEU A 1 101 ? -12.844 23.344 -4.051 1 88.25 101 LEU A CA 1
ATOM 780 C C . LEU A 1 101 ? -13.625 22.844 -2.842 1 88.25 101 LEU A C 1
ATOM 782 O O . LEU A 1 101 ? -13.984 23.641 -1.964 1 88.25 101 LEU A O 1
ATOM 786 N N . SER A 1 102 ? -13.836 21.562 -2.781 1 82.62 102 SER A N 1
ATOM 787 C CA . SER A 1 102 ? -14.562 21 -1.649 1 82.62 102 SER A CA 1
ATOM 788 C C . SER A 1 102 ? -13.727 21.062 -0.375 1 82.62 102 SER A C 1
ATOM 790 O O . SER A 1 102 ? -14.25 20.891 0.727 1 82.62 102 SER A O 1
ATOM 792 N N . GLY A 1 103 ? -12.492 21.172 -0.474 1 74.56 103 GLY A N 1
ATOM 793 C CA . GLY A 1 103 ? -11.602 21.281 0.668 1 74.56 103 GLY A CA 1
ATOM 794 C C . GLY A 1 103 ? -11.914 22.484 1.543 1 74.56 103 GLY A C 1
ATOM 795 O O . GLY A 1 103 ? -11.617 22.484 2.74 1 74.56 103 GLY A O 1
ATOM 796 N N . GLN A 1 104 ? -12.367 23.531 0.907 1 63.84 104 GLN A N 1
ATOM 797 C CA . GLN A 1 104 ? -12.648 24.75 1.65 1 63.84 104 GLN A CA 1
ATOM 798 C C . GLN A 1 104 ? -13.836 24.562 2.594 1 63.84 104 GLN A C 1
ATOM 800 O O . GLN A 1 104 ? -14.031 25.344 3.523 1 63.84 104 GLN A O 1
ATOM 805 N N . LEU A 1 105 ? -14.547 23.516 2.262 1 55.91 105 LEU A N 1
ATOM 806 C CA . LEU A 1 105 ? -15.797 23.406 3.01 1 55.91 105 LEU A CA 1
ATOM 807 C C . LEU A 1 105 ? -15.555 22.75 4.363 1 55.91 105 LEU A C 1
ATOM 809 O O . LEU A 1 105 ? -16.453 22.719 5.211 1 55.91 105 LEU A O 1
ATOM 813 N N . GLY A 1 106 ? -14.32 22.75 4.727 1 56.62 106 GLY A N 1
ATOM 814 C CA . GLY A 1 106 ? -14.102 21.953 5.926 1 56.62 106 GLY A CA 1
ATOM 815 C C . GLY A 1 106 ? -14.734 20.578 5.848 1 56.62 106 GLY A C 1
ATOM 816 O O . GLY A 1 106 ? -14.742 19.953 4.785 1 56.62 106 GLY A O 1
ATOM 817 N N . TYR A 1 107 ? -15.07 19.891 6.676 1 50.12 107 TYR A N 1
ATOM 818 C CA . TYR A 1 107 ? -15.719 18.594 6.594 1 50.12 107 TYR A CA 1
ATOM 819 C C . TYR A 1 107 ? -17.203 18.75 6.301 1 50.12 107 TYR A C 1
ATOM 821 O O . TYR A 1 107 ? -18 17.875 6.641 1 50.12 107 TYR A O 1
ATOM 829 N N . VAL A 1 108 ? -17.672 19.906 5.848 1 48.28 108 VAL A N 1
ATOM 830 C CA . VAL A 1 108 ? -19.109 20.078 5.727 1 48.28 108 VAL A CA 1
ATOM 831 C C . VAL A 1 108 ? -19.641 19.234 4.559 1 48.28 108 VAL A C 1
AT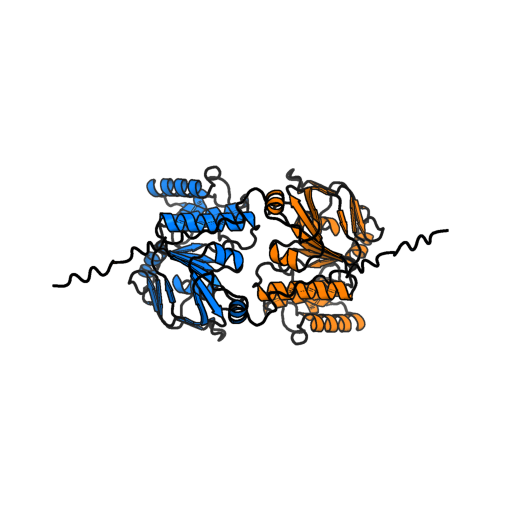OM 833 O O . VAL A 1 108 ? -18.875 18.859 3.666 1 48.28 108 VAL A O 1
ATOM 836 N N . ASN A 1 109 ? -20.953 18.875 4.605 1 51 109 ASN A N 1
ATOM 837 C CA . ASN A 1 109 ? -21.75 18.062 3.695 1 51 109 ASN A CA 1
ATOM 838 C C . ASN A 1 109 ? -21.625 18.547 2.254 1 51 109 ASN A C 1
ATOM 840 O O . ASN A 1 109 ? -21.688 19.75 1.986 1 51 109 ASN A O 1
ATOM 844 N N . PHE A 1 110 ? -20.922 17.859 1.475 1 50.34 110 PHE A N 1
ATOM 845 C CA . PHE A 1 110 ? -20.734 18.016 0.038 1 50.34 110 PHE A CA 1
ATOM 846 C C . PHE A 1 110 ? -21.953 18.688 -0.596 1 50.34 110 PHE A C 1
ATOM 848 O O . PHE A 1 110 ? -21.812 19.484 -1.524 1 50.34 110 PHE A O 1
ATOM 855 N N . TRP A 1 111 ? -23.031 18.375 -0.134 1 48.03 111 TRP A N 1
ATOM 856 C CA . TRP A 1 111 ? -24.25 18.859 -0.775 1 48.03 111 TRP A CA 1
ATOM 857 C C . TRP A 1 111 ? -24.328 20.375 -0.738 1 48.03 111 TRP A C 1
ATOM 859 O O . TRP A 1 111 ? -24.875 21 -1.654 1 48.03 111 TRP A O 1
ATOM 869 N N . GLN A 1 112 ? -23.844 20.859 0.263 1 49 112 GLN A N 1
ATOM 870 C CA . GLN A 1 112 ? -24.031 22.312 0.363 1 49 112 GLN A CA 1
ATOM 871 C C . GLN A 1 112 ? -23.047 23.047 -0.538 1 49 112 GLN A C 1
ATOM 873 O O . GLN A 1 112 ? -23.25 24.219 -0.871 1 49 112 GLN A O 1
ATOM 878 N N . SER A 1 113 ? -22.016 22.375 -0.916 1 50.88 113 SER A N 1
ATOM 879 C CA . SER A 1 113 ? -20.984 23.016 -1.732 1 50.88 113 SER A CA 1
ATOM 880 C C . SER A 1 113 ? -21.422 23.125 -3.188 1 50.88 113 SER A C 1
ATOM 882 O O . SER A 1 113 ? -20.938 23.984 -3.93 1 50.88 113 SER A O 1
ATOM 884 N N . TRP A 1 114 ? -22.266 22.188 -3.615 1 52.56 114 TRP A N 1
ATOM 885 C CA . TRP A 1 114 ? -22.703 22.188 -5.008 1 52.56 114 TRP A CA 1
ATOM 886 C C . TRP A 1 114 ? -23.297 23.531 -5.402 1 52.56 114 TRP A C 1
ATOM 888 O O . TRP A 1 114 ? -23.125 23.984 -6.535 1 52.56 114 TRP A O 1
ATOM 898 N N . PHE A 1 115 ? -23.984 24.109 -4.508 1 51.22 115 PHE A N 1
ATOM 899 C CA . PHE A 1 115 ? -24.625 25.344 -4.906 1 51.22 115 PHE A CA 1
ATOM 900 C C . PHE A 1 115 ? -23.734 26.547 -4.594 1 51.22 115 PHE A C 1
ATOM 902 O O . PHE A 1 115 ? -24.109 27.688 -4.852 1 51.22 115 PHE A O 1
ATOM 909 N N . ARG A 1 116 ? -22.594 26.203 -4.004 1 55.91 116 ARG A N 1
ATOM 910 C CA . ARG A 1 116 ? -21.969 27.422 -3.469 1 55.91 116 ARG A CA 1
ATOM 911 C C . ARG A 1 116 ? -21.062 28.062 -4.508 1 55.91 116 ARG A C 1
ATOM 913 O O . ARG A 1 116 ? -20.266 27.375 -5.164 1 55.91 116 ARG A O 1
ATOM 920 N N . LYS A 1 117 ? -21.391 29.25 -4.91 1 67.25 117 LYS A N 1
ATOM 921 C CA . LYS A 1 117 ? -20.578 30.219 -5.633 1 67.25 117 LYS A CA 1
ATOM 922 C C . LYS A 1 117 ? -19.297 30.531 -4.871 1 67.25 117 LYS A C 1
ATOM 924 O O . LYS A 1 117 ? -19.328 31.047 -3.756 1 67.25 117 LYS A O 1
ATOM 929 N N . PHE A 1 118 ? -18.188 29.906 -5.262 1 78.25 118 PHE A N 1
ATOM 930 C CA . PHE A 1 118 ? -16.891 30.203 -4.66 1 78.25 118 PHE A CA 1
ATOM 931 C C . PHE A 1 118 ? -16.375 31.562 -5.125 1 78.25 118 PHE A C 1
ATOM 933 O O . PHE A 1 118 ? -16.562 31.938 -6.285 1 78.25 118 PHE A O 1
ATOM 940 N N . PRO A 1 119 ? -15.883 32.281 -4.105 1 83.5 119 PRO A N 1
ATOM 941 C CA . PRO A 1 119 ? -15.242 33.531 -4.516 1 83.5 119 PRO A CA 1
ATOM 942 C C . PRO A 1 119 ? -14.164 33.344 -5.582 1 83.5 119 PRO A C 1
ATOM 944 O O . PRO A 1 119 ? -13.531 32.281 -5.625 1 83.5 119 PRO A O 1
ATOM 947 N N . GLN A 1 120 ? -14.039 34.312 -6.406 1 87.75 120 GLN A N 1
ATOM 948 C CA . GLN A 1 120 ? -13.062 34.25 -7.488 1 87.75 120 GLN A CA 1
ATOM 949 C C . GLN A 1 120 ? -11.648 34.031 -6.945 1 87.75 120 GLN A C 1
ATOM 951 O O . GLN A 1 120 ? -10.859 33.312 -7.551 1 87.75 120 GLN A O 1
ATOM 956 N N . ALA A 1 121 ? -11.391 34.625 -5.832 1 88.44 121 ALA A N 1
ATOM 957 C CA . ALA A 1 121 ? -10.07 34.469 -5.234 1 88.44 121 ALA A CA 1
ATOM 958 C C . ALA A 1 121 ? -9.773 33.031 -4.906 1 88.44 121 ALA A C 1
ATOM 960 O O . ALA A 1 121 ? -8.648 32.562 -5.074 1 88.44 121 ALA A O 1
ATOM 961 N N . THR A 1 122 ? -10.773 32.312 -4.48 1 87.94 122 THR A N 1
ATOM 962 C CA . THR A 1 122 ? -10.625 30.906 -4.148 1 87.94 122 THR A CA 1
ATOM 963 C C . THR A 1 122 ? -10.398 30.078 -5.406 1 87.94 122 THR A C 1
ATOM 965 O O . THR A 1 122 ? -9.57 29.156 -5.414 1 87.94 122 THR A O 1
ATOM 968 N N . ILE A 1 123 ? -11.094 30.438 -6.434 1 88.69 123 ILE A N 1
ATOM 969 C CA . ILE A 1 123 ? -10.961 29.734 -7.707 1 88.69 123 ILE A CA 1
ATOM 970 C C . ILE A 1 123 ? -9.555 29.953 -8.266 1 88.69 123 ILE A C 1
ATOM 972 O O . ILE A 1 123 ? -8.914 29.016 -8.734 1 88.69 123 ILE A O 1
ATOM 976 N N . ASP A 1 124 ? -9.094 31.172 -8.164 1 91.62 124 ASP A N 1
ATOM 977 C CA . ASP A 1 124 ? -7.754 31.484 -8.641 1 91.62 124 ASP A CA 1
ATOM 978 C C . ASP A 1 124 ? -6.695 30.703 -7.871 1 91.62 124 ASP A C 1
ATOM 980 O O . ASP A 1 124 ? -5.742 30.188 -8.461 1 91.62 124 ASP A O 1
ATOM 984 N N . GLU A 1 125 ? -6.914 30.641 -6.598 1 91.19 125 GLU A N 1
ATOM 985 C CA . GLU A 1 125 ? -5.977 29.891 -5.762 1 91.19 125 GLU A CA 1
ATOM 986 C C . GLU A 1 125 ? -6 28.406 -6.105 1 91.19 125 GLU A C 1
ATOM 988 O O . GLU A 1 125 ? -4.957 27.75 -6.113 1 91.19 125 GLU A O 1
ATOM 993 N N . ALA A 1 126 ? -7.156 27.906 -6.371 1 92.06 126 ALA A N 1
ATOM 994 C CA . ALA A 1 126 ? -7.293 26.5 -6.762 1 92.06 126 ALA A CA 1
ATOM 995 C C . ALA A 1 126 ? -6.523 26.203 -8.047 1 92.06 126 ALA A C 1
ATOM 997 O O . ALA A 1 126 ? -5.812 25.203 -8.133 1 92.06 126 ALA A O 1
ATOM 998 N N . PHE A 1 127 ? -6.613 27.125 -8.961 1 92.38 127 PHE A N 1
ATOM 999 C CA . PHE A 1 127 ? -5.887 26.953 -10.211 1 92.38 127 PHE A CA 1
ATOM 1000 C C . PHE A 1 127 ? -4.383 27 -9.977 1 92.38 127 PHE A C 1
ATOM 1002 O O . PHE A 1 127 ? -3.629 26.219 -10.57 1 92.38 127 PHE A O 1
ATOM 1009 N N . ARG A 1 128 ? -3.975 27.875 -9.148 1 93 128 ARG A N 1
ATOM 1010 C CA . ARG A 1 128 ? -2.555 27.984 -8.828 1 93 128 ARG A CA 1
ATOM 1011 C C . ARG A 1 128 ? -2.037 26.688 -8.195 1 93 128 ARG A C 1
ATOM 1013 O O . ARG A 1 128 ? -0.962 26.203 -8.562 1 93 128 ARG A O 1
ATOM 1020 N N . LEU A 1 129 ? -2.791 26.203 -7.332 1 92.75 129 LEU A N 1
ATOM 1021 C CA . LEU A 1 129 ? -2.4 24.969 -6.648 1 92.75 129 LEU A CA 1
ATOM 1022 C C . LEU A 1 129 ? -2.363 23.797 -7.621 1 92.75 129 LEU A C 1
ATOM 1024 O O . LEU A 1 129 ? -1.449 22.969 -7.57 1 92.75 129 LEU A O 1
ATOM 1028 N N . LEU A 1 130 ? -3.371 23.766 -8.477 1 94.12 130 LEU A N 1
ATOM 1029 C CA . LEU A 1 130 ? -3.398 22.703 -9.477 1 94.12 130 LEU A CA 1
ATOM 1030 C C . LEU A 1 130 ? -2.176 22.781 -10.383 1 94.12 130 LEU A C 1
ATOM 1032 O O . LEU A 1 130 ? -1.62 21.75 -10.766 1 94.12 130 LEU A O 1
ATOM 1036 N N . ASP A 1 131 ? -1.776 23.953 -10.664 1 93.19 131 ASP A N 1
ATOM 1037 C CA . ASP A 1 131 ? -0.566 24.156 -11.461 1 93.19 131 ASP A CA 1
ATOM 1038 C C . ASP A 1 131 ? 0.67 23.672 -10.695 1 93.19 131 ASP A C 1
ATOM 1040 O O . ASP A 1 131 ? 1.52 22.984 -11.258 1 93.19 131 ASP A O 1
ATOM 1044 N N . ARG A 1 132 ? 0.744 23.984 -9.508 1 90.31 132 ARG A N 1
ATOM 1045 C CA . ARG A 1 132 ? 1.889 23.641 -8.664 1 90.31 132 ARG A CA 1
ATOM 1046 C C . ARG A 1 132 ? 2.025 22.125 -8.523 1 90.31 132 ARG A C 1
ATOM 1048 O O . ARG A 1 132 ? 3.139 21.594 -8.43 1 90.31 132 ARG A O 1
ATOM 1055 N N . VAL A 1 133 ? 0.822 21.438 -8.5 1 91.31 133 VAL A N 1
ATOM 1056 C CA . VAL A 1 133 ? 0.883 19.984 -8.297 1 91.31 133 VAL A CA 1
ATOM 1057 C C . VAL A 1 133 ? 0.941 19.281 -9.648 1 91.31 133 VAL A C 1
ATOM 1059 O O . VAL A 1 133 ? 0.884 18.047 -9.711 1 91.31 133 VAL A O 1
ATOM 1062 N N . GLY A 1 134 ? 0.929 20 -10.727 1 89.31 134 GLY A N 1
ATOM 1063 C CA . GLY A 1 134 ? 1.116 19.438 -12.055 1 89.31 134 GLY A CA 1
ATOM 1064 C C . GLY A 1 134 ? -0.179 18.969 -12.695 1 89.31 134 GLY A C 1
ATOM 1065 O O . GLY A 1 134 ? -0.184 18.016 -13.477 1 89.31 134 GLY A O 1
ATOM 1066 N N . LEU A 1 135 ? -1.305 19.562 -12.312 1 91.62 135 LEU A N 1
ATOM 1067 C CA . LEU A 1 135 ? -2.602 19.141 -12.844 1 91.62 135 LEU A CA 1
ATOM 1068 C C . LEU A 1 135 ? -3.291 20.312 -13.555 1 91.62 135 LEU A C 1
ATOM 1070 O O . LEU A 1 135 ? -4.52 20.391 -13.562 1 91.62 135 LEU A O 1
ATOM 1074 N N . SER A 1 136 ? -2.512 21.219 -14.125 1 90.06 136 SER A N 1
ATOM 1075 C CA . SER A 1 136 ? -3.053 22.406 -14.781 1 90.06 136 SER A CA 1
ATOM 1076 C C . SER A 1 136 ? -3.939 22.031 -15.961 1 90.06 136 SER A C 1
ATOM 1078 O O . SER A 1 136 ? -4.91 22.719 -16.266 1 90.06 136 SER A O 1
ATOM 1080 N N . ASP A 1 137 ? -3.709 20.875 -16.562 1 87.81 137 ASP A N 1
ATOM 1081 C CA . ASP A 1 137 ? -4.395 20.484 -17.797 1 87.81 137 ASP A CA 1
ATOM 1082 C C . ASP A 1 137 ? -5.633 19.641 -17.484 1 87.81 137 ASP A C 1
ATOM 1084 O O . ASP A 1 137 ? -6.363 19.266 -18.406 1 87.81 137 ASP A O 1
ATOM 1088 N N . PHE A 1 138 ? -5.918 19.5 -16.203 1 85.75 138 PHE A N 1
ATOM 1089 C CA . PHE A 1 138 ? -6.945 18.5 -15.898 1 85.75 138 PHE A CA 1
ATOM 1090 C C . PHE A 1 138 ? -7.973 19.078 -14.938 1 85.75 138 PHE A C 1
ATOM 1092 O O . PHE A 1 138 ? -8.445 18.375 -14.031 1 85.75 138 PHE A O 1
ATOM 1099 N N . PRO A 1 139 ? -8.344 20.344 -15.086 1 86.5 139 PRO A N 1
ATOM 1100 C CA . PRO A 1 139 ? -9.266 20.844 -14.062 1 86.5 139 PRO A CA 1
ATOM 1101 C C . PRO A 1 139 ? -10.664 20.25 -14.195 1 86.5 139 PRO A C 1
ATOM 1103 O O . PRO A 1 139 ? -11.352 20.062 -13.188 1 86.5 139 PRO A O 1
ATOM 1106 N N . ASP A 1 140 ? -11.047 19.828 -15.398 1 90.31 140 ASP A N 1
ATOM 1107 C CA . ASP A 1 140 ? -12.414 19.391 -15.641 1 90.31 140 ASP A CA 1
ATOM 1108 C C . ASP A 1 140 ? -12.484 17.859 -15.758 1 90.31 140 ASP A C 1
ATOM 1110 O O . ASP A 1 140 ? -13.562 17.297 -15.953 1 90.31 140 ASP A O 1
ATOM 1114 N N . LYS A 1 141 ? -11.438 17.297 -15.578 1 90.56 141 LYS A N 1
ATOM 1115 C CA . LYS A 1 141 ? -11.422 15.836 -15.641 1 90.56 141 LYS A CA 1
ATOM 1116 C C . LYS A 1 141 ? -12.031 15.219 -14.383 1 90.56 141 LYS A C 1
ATOM 1118 O O . LYS A 1 141 ? -11.828 15.727 -13.273 1 90.56 141 LYS A O 1
ATOM 1123 N N . ARG A 1 142 ? -12.773 14.164 -14.633 1 87.94 142 ARG A N 1
ATOM 1124 C CA . ARG A 1 142 ? -13.352 13.477 -13.484 1 87.94 142 ARG A CA 1
ATOM 1125 C C . ARG A 1 142 ? -12.273 12.75 -12.688 1 87.94 142 ARG A C 1
ATOM 1127 O O . ARG A 1 142 ? -11.297 12.258 -13.25 1 87.94 142 ARG A O 1
ATOM 1134 N N . ALA A 1 143 ? -12.547 12.602 -11.422 1 88.12 143 ALA A N 1
ATOM 1135 C CA . ALA A 1 143 ? -11.57 11.992 -10.523 1 88.12 143 ALA A CA 1
ATOM 1136 C C . ALA A 1 143 ? -11.375 10.516 -10.859 1 88.12 143 ALA A C 1
ATOM 1138 O O . ALA A 1 143 ? -10.281 9.969 -10.672 1 88.12 143 ALA A O 1
ATOM 1139 N N . ASP A 1 144 ? -12.344 9.836 -11.352 1 86.56 144 ASP A N 1
ATOM 1140 C CA . ASP A 1 144 ? -12.25 8.406 -11.625 1 86.56 144 ASP A CA 1
ATOM 1141 C C . ASP A 1 144 ? -11.391 8.141 -12.859 1 86.56 144 ASP A C 1
ATOM 1143 O O . ASP A 1 144 ? -10.984 7 -13.109 1 86.56 144 ASP A O 1
ATOM 1147 N N . ALA A 1 145 ? -11.023 9.141 -13.562 1 85.25 145 ALA A N 1
ATOM 1148 C CA . ALA A 1 145 ? -10.195 9.008 -14.766 1 85.25 145 ALA A CA 1
ATOM 1149 C C . ALA A 1 145 ? -8.727 9.273 -14.453 1 85.25 145 ALA A C 1
ATOM 1151 O O . ALA A 1 145 ? -7.875 9.195 -15.344 1 85.25 145 ALA A O 1
ATOM 1152 N N . LEU A 1 146 ? -8.484 9.578 -13.258 1 86.56 146 LEU A N 1
ATOM 1153 C CA . LEU A 1 146 ? -7.133 9.969 -12.875 1 86.56 146 LEU A CA 1
ATOM 1154 C C . LEU A 1 146 ? -6.316 8.758 -12.438 1 86.56 146 LEU A C 1
ATOM 1156 O O . LEU A 1 146 ? -6.879 7.77 -11.961 1 86.56 146 LEU A O 1
ATOM 1160 N N . SER A 1 147 ? -4.988 8.852 -12.672 1 83.94 147 SER A N 1
ATOM 1161 C CA . SER A 1 147 ? -4.078 7.863 -12.102 1 83.94 147 SER A CA 1
ATOM 1162 C C . SER A 1 147 ? -3.959 8.023 -10.594 1 83.94 147 SER A C 1
ATOM 1164 O O . SER A 1 147 ? -4.406 9.023 -10.031 1 83.94 147 SER A O 1
ATOM 1166 N N . GLY A 1 148 ? -3.373 7.012 -9.922 1 83.12 148 GLY A N 1
ATOM 1167 C CA . GLY A 1 148 ? -3.162 7.098 -8.484 1 83.12 148 GLY A CA 1
ATOM 1168 C C . GLY A 1 148 ? -2.373 8.328 -8.07 1 83.12 148 GLY A C 1
ATOM 1169 O O . GLY A 1 148 ? -2.762 9.039 -7.141 1 83.12 148 GLY A O 1
ATOM 1170 N N . GLY A 1 149 ? -1.28 8.547 -8.797 1 86.62 149 GLY A N 1
ATOM 1171 C CA . GLY A 1 149 ? -0.471 9.727 -8.508 1 86.62 149 GLY A CA 1
ATOM 1172 C C . GLY A 1 149 ? -1.224 11.031 -8.703 1 86.62 149 GLY A C 1
ATOM 1173 O O . GLY A 1 149 ? -1.064 11.969 -7.918 1 86.62 149 GLY A O 1
ATOM 1174 N N . GLN A 1 150 ? -2.047 11.078 -9.711 1 89.38 150 GLN A N 1
ATOM 1175 C CA . GLN A 1 150 ? -2.85 12.266 -9.977 1 89.38 150 GLN A CA 1
ATOM 1176 C C . GLN A 1 150 ? -3.9 12.477 -8.891 1 89.38 150 GLN A C 1
ATOM 1178 O O . GLN A 1 150 ? -4.125 13.602 -8.453 1 89.38 150 GLN A O 1
ATOM 1183 N N . ARG A 1 151 ? -4.492 11.414 -8.469 1 91.38 151 ARG A N 1
ATOM 1184 C CA . ARG A 1 151 ? -5.484 11.508 -7.402 1 91.38 151 ARG A CA 1
ATOM 1185 C C . ARG A 1 151 ? -4.863 12.055 -6.125 1 91.38 151 ARG A C 1
ATOM 1187 O O . ARG A 1 151 ? -5.469 12.891 -5.445 1 91.38 151 ARG A O 1
ATOM 1194 N N . GLN A 1 152 ? -3.697 11.594 -5.879 1 91.25 152 GLN A N 1
ATOM 1195 C CA . GLN A 1 152 ? -3.002 12.086 -4.695 1 91.25 152 GLN A CA 1
ATOM 1196 C C . GLN A 1 152 ? -2.715 13.578 -4.801 1 91.25 152 GLN A C 1
ATOM 1198 O O . GLN A 1 152 ? -2.855 14.312 -3.824 1 91.25 152 GLN A O 1
ATOM 1203 N N . ARG A 1 153 ? -2.316 13.977 -5.938 1 92.44 153 ARG A N 1
ATOM 1204 C CA . ARG A 1 153 ? -2.039 15.391 -6.172 1 92.44 153 ARG A CA 1
ATOM 1205 C C . ARG A 1 153 ? -3.295 16.234 -5.984 1 92.44 153 ARG A C 1
ATOM 1207 O O . ARG A 1 153 ? -3.229 17.344 -5.457 1 92.44 153 ARG A O 1
ATOM 1214 N N . VAL A 1 154 ? -4.449 15.719 -6.398 1 93.12 154 VAL A N 1
ATOM 1215 C CA . VAL A 1 154 ? -5.715 16.406 -6.164 1 93.12 154 VAL A CA 1
ATOM 1216 C C . VAL A 1 154 ? -5.969 16.516 -4.664 1 93.12 154 VAL A C 1
ATOM 1218 O O . VAL A 1 154 ? -6.371 17.578 -4.176 1 93.12 154 VAL A O 1
ATOM 1221 N N . GLY A 1 155 ? -5.695 15.438 -3.965 1 92.44 155 GLY A N 1
ATOM 1222 C CA . GLY A 1 155 ? -5.852 15.453 -2.52 1 92.44 155 GLY A CA 1
ATOM 1223 C C . GLY A 1 155 ? -4.969 16.484 -1.834 1 92.44 155 GLY A C 1
ATOM 1224 O O . GLY A 1 155 ? -5.398 17.141 -0.886 1 92.44 155 GLY A O 1
ATOM 1225 N N . ILE A 1 156 ? -3.789 16.594 -2.305 1 93.19 156 ILE A N 1
ATOM 1226 C CA . ILE A 1 156 ? -2.838 17.547 -1.76 1 93.19 156 ILE A CA 1
ATOM 1227 C C . ILE A 1 156 ? -3.344 18.969 -2.006 1 93.19 156 ILE A C 1
ATOM 1229 O O . ILE A 1 156 ? -3.371 19.797 -1.089 1 93.19 156 ILE A O 1
ATOM 1233 N N . ALA A 1 157 ? -3.775 19.219 -3.229 1 93.44 157 ALA A N 1
ATOM 1234 C CA . ALA A 1 157 ? -4.301 20.547 -3.572 1 93.44 157 ALA A CA 1
ATOM 1235 C C . ALA A 1 157 ? -5.52 20.891 -2.717 1 93.44 157 ALA A C 1
ATOM 1237 O O . ALA A 1 157 ? -5.641 22.016 -2.227 1 93.44 157 ALA A O 1
ATOM 1238 N N . ARG A 1 158 ? -6.355 19.922 -2.564 1 92.62 158 ARG A N 1
ATOM 1239 C CA . ARG A 1 158 ? -7.559 20.125 -1.759 1 92.62 158 ARG A CA 1
ATOM 1240 C C . ARG A 1 158 ? -7.199 20.516 -0.328 1 92.62 158 ARG A C 1
ATOM 1242 O O . ARG A 1 158 ? -7.77 21.453 0.227 1 92.62 158 ARG A O 1
ATOM 1249 N N . ALA A 1 159 ? -6.277 19.828 0.224 1 92 159 ALA A N 1
ATOM 1250 C CA . ALA A 1 159 ? -5.867 20.078 1.604 1 92 159 ALA A CA 1
ATOM 1251 C C . ALA A 1 159 ? -5.234 21.453 1.744 1 92 159 ALA A C 1
ATOM 1253 O O . ALA A 1 159 ? -5.438 22.141 2.75 1 92 159 ALA A O 1
ATOM 1254 N N . LEU A 1 160 ? -4.535 21.906 0.739 1 93.06 160 LEU A N 1
ATOM 1255 C CA . LEU A 1 160 ? -3.756 23.141 0.827 1 93.06 160 LEU A CA 1
ATOM 1256 C C . LEU A 1 160 ? -4.617 24.359 0.498 1 93.06 160 LEU A C 1
ATOM 1258 O O . LEU A 1 160 ? -4.25 25.484 0.823 1 93.06 160 LEU A O 1
ATOM 1262 N N . LEU A 1 161 ? -5.688 24.109 -0.19 1 91.31 161 LEU A N 1
ATOM 1263 C CA . LEU A 1 161 ? -6.562 25.219 -0.568 1 91.31 161 LEU A CA 1
ATOM 1264 C C . LEU A 1 161 ? -7.082 25.938 0.667 1 91.31 161 LEU A C 1
ATOM 1266 O O . LEU A 1 161 ? -7.367 27.141 0.611 1 91.31 161 LEU A O 1
ATOM 1270 N N . GLN A 1 162 ? -7.148 25.266 1.714 1 87.75 162 GLN A N 1
ATOM 1271 C CA . GLN A 1 162 ? -7.648 25.859 2.953 1 87.75 162 GLN A CA 1
ATOM 1272 C C . GLN A 1 162 ? -6.594 26.734 3.609 1 87.75 162 GLN A C 1
ATOM 1274 O O . GLN A 1 162 ? -6.859 27.391 4.625 1 87.75 162 GLN A O 1
ATOM 1279 N N . ASN A 1 163 ? -5.441 26.703 3.059 1 90.19 163 ASN A N 1
ATOM 1280 C CA . ASN A 1 163 ? -4.32 27.438 3.631 1 90.19 163 ASN A CA 1
ATOM 1281 C C . ASN A 1 163 ? -4.086 27.062 5.09 1 90.19 163 ASN A C 1
ATOM 1283 O O . ASN A 1 163 ? -4.062 27.922 5.965 1 90.19 163 ASN A O 1
ATOM 1287 N N . PRO A 1 164 ? -3.844 25.812 5.301 1 93.88 164 PRO A N 1
ATOM 1288 C CA . PRO A 1 164 ? -3.705 25.312 6.668 1 93.88 164 PRO A CA 1
ATOM 1289 C C . PRO A 1 164 ? -2.377 25.719 7.309 1 93.88 164 PRO A C 1
ATOM 1291 O O . PRO A 1 164 ? -1.468 26.172 6.617 1 93.88 164 PRO A O 1
ATOM 1294 N N . GLU A 1 165 ? -2.355 25.609 8.617 1 94.44 165 GLU A N 1
ATOM 1295 C CA . GLU A 1 165 ? -1.13 25.812 9.383 1 94.44 165 GLU A CA 1
ATOM 1296 C C . GLU A 1 165 ? -0.474 24.484 9.734 1 94.44 165 GLU A C 1
ATOM 1298 O O . GLU A 1 165 ? 0.708 24.438 10.086 1 94.44 165 GLU A O 1
ATOM 1303 N N . LEU A 1 166 ? -1.257 23.484 9.664 1 96.56 166 LEU A N 1
ATOM 1304 C CA . LEU A 1 166 ? -0.819 22.125 9.93 1 96.56 166 LEU A CA 1
ATOM 1305 C C . LEU A 1 166 ? -1.378 21.156 8.891 1 96.56 166 LEU A C 1
ATOM 1307 O O . LEU A 1 166 ? -2.559 21.234 8.539 1 96.56 166 LEU A O 1
ATOM 1311 N N . LEU A 1 167 ? -0.488 20.375 8.375 1 96.44 167 LEU A N 1
ATOM 1312 C CA . LEU A 1 167 ? -0.899 19.359 7.402 1 96.44 167 LEU A CA 1
ATOM 1313 C C . LEU A 1 167 ? -0.703 17.953 7.961 1 96.44 167 LEU A C 1
ATOM 1315 O O . LEU A 1 167 ? 0.403 17.594 8.367 1 96.44 167 LEU A O 1
ATOM 1319 N N . LEU A 1 168 ? -1.791 17.219 8.078 1 96.81 168 LEU A N 1
ATOM 1320 C CA . LEU A 1 168 ? -1.77 15.812 8.484 1 96.81 168 LEU A CA 1
ATOM 1321 C C . LEU A 1 168 ? -1.882 14.891 7.273 1 96.81 168 LEU A C 1
ATOM 1323 O O . LEU A 1 168 ? -2.857 14.961 6.523 1 96.81 168 LEU A O 1
ATOM 1327 N N . VAL A 1 169 ? -0.884 14.07 7.102 1 95.88 169 VAL A N 1
ATOM 1328 C CA . VAL A 1 169 ? -0.842 13.219 5.914 1 95.88 169 VAL A CA 1
ATOM 1329 C C . VAL A 1 169 ? -0.864 11.75 6.328 1 95.88 169 VAL A C 1
ATOM 1331 O O . VAL A 1 169 ? 0.036 11.281 7.027 1 95.88 169 VAL A O 1
ATOM 1334 N N . ASP A 1 170 ? -1.854 11.07 5.926 1 94.12 170 ASP A N 1
ATOM 1335 C CA . ASP A 1 170 ? -1.997 9.656 6.27 1 94.12 170 ASP A CA 1
ATOM 1336 C C . ASP A 1 170 ? -1.635 8.766 5.086 1 94.12 170 ASP A C 1
ATOM 1338 O O . ASP A 1 170 ? -2.465 8.516 4.211 1 94.12 170 ASP A O 1
ATOM 1342 N N . GLU A 1 171 ? -0.45 8.258 5.074 1 91 171 GLU A N 1
ATOM 1343 C CA . GLU A 1 171 ? 0.074 7.309 4.098 1 91 171 GLU A CA 1
ATOM 1344 C C . GLU A 1 171 ? -0.06 7.852 2.676 1 91 171 GLU A C 1
ATOM 1346 O O . GLU A 1 171 ? -0.688 7.223 1.821 1 91 171 GLU A O 1
ATOM 1351 N N . PRO A 1 172 ? 0.701 8.867 2.34 1 90.88 172 PRO A N 1
ATOM 1352 C CA . PRO A 1 172 ? 0.562 9.539 1.044 1 90.88 172 PRO A CA 1
ATOM 1353 C C . PRO A 1 172 ? 1.102 8.703 -0.113 1 90.88 172 PRO A C 1
ATOM 1355 O O . PRO A 1 172 ? 0.806 8.984 -1.276 1 90.88 172 PRO A O 1
ATOM 1358 N N . THR A 1 173 ? 1.869 7.719 0.208 1 89 173 THR A N 1
ATOM 1359 C CA . THR A 1 173 ? 2.529 6.992 -0.87 1 89 173 THR A CA 1
ATOM 1360 C C . THR A 1 173 ? 2.006 5.562 -0.96 1 89 173 THR A C 1
ATOM 1362 O O . THR A 1 173 ? 2.58 4.73 -1.662 1 89 173 THR A O 1
ATOM 1365 N N . ALA A 1 174 ? 0.946 5.324 -0.268 1 82.69 174 ALA A N 1
ATOM 1366 C CA . ALA A 1 174 ? 0.359 3.988 -0.334 1 82.69 174 ALA A CA 1
ATOM 1367 C C . ALA A 1 174 ? -0.075 3.65 -1.758 1 82.69 174 ALA A C 1
ATOM 1369 O O . ALA A 1 174 ? -0.617 4.5 -2.467 1 82.69 174 ALA A O 1
ATOM 1370 N N . SER A 1 175 ? 0.302 2.51 -2.266 1 77.06 175 SER A N 1
ATOM 1371 C CA . SER A 1 175 ? -0.131 1.945 -3.541 1 77.06 175 SER A CA 1
ATOM 1372 C C . SER A 1 175 ? 0.461 2.717 -4.715 1 77.06 175 SER A C 1
ATOM 1374 O O . SER A 1 175 ? -0.131 2.762 -5.797 1 77.06 175 SER A O 1
ATOM 1376 N N . LEU A 1 176 ? 1.444 3.568 -4.461 1 86.69 176 LEU A N 1
ATOM 1377 C CA . LEU A 1 176 ? 2.129 4.293 -5.527 1 86.69 176 LEU A CA 1
ATOM 1378 C C . LEU A 1 176 ? 3.459 3.627 -5.867 1 86.69 176 LEU A C 1
ATOM 1380 O O . LEU A 1 176 ? 4.062 2.965 -5.02 1 86.69 176 LEU A O 1
ATOM 1384 N N . ASP A 1 177 ? 3.838 3.771 -7.113 1 88.88 177 ASP A N 1
ATOM 1385 C CA . ASP A 1 177 ? 5.156 3.268 -7.488 1 88.88 177 ASP A CA 1
ATOM 1386 C C . ASP A 1 177 ? 6.262 4.133 -6.891 1 88.88 177 ASP A C 1
ATOM 1388 O O . ASP A 1 177 ? 6.023 5.281 -6.508 1 88.88 177 ASP A O 1
ATOM 1392 N N . PRO A 1 178 ? 7.492 3.643 -6.879 1 88.25 178 PRO A N 1
ATOM 1393 C CA . PRO A 1 178 ? 8.594 4.312 -6.176 1 88.25 178 PRO A CA 1
ATOM 1394 C C . PRO A 1 178 ? 8.875 5.707 -6.723 1 88.25 178 PRO A C 1
ATOM 1396 O O . PRO A 1 178 ? 9.125 6.637 -5.949 1 88.25 178 PRO A O 1
ATOM 1399 N N . LYS A 1 179 ? 8.844 5.863 -7.965 1 88.75 179 LYS A N 1
ATOM 1400 C CA . LYS A 1 179 ? 9.117 7.172 -8.547 1 88.75 179 LYS A CA 1
ATOM 1401 C C . LYS A 1 179 ? 8.047 8.188 -8.156 1 88.75 179 LYS A C 1
ATOM 1403 O O . LYS A 1 179 ? 8.359 9.281 -7.695 1 88.75 179 LYS A O 1
ATOM 1408 N N . THR A 1 180 ? 6.832 7.781 -8.336 1 88.62 180 THR A N 1
ATOM 1409 C CA . THR A 1 180 ? 5.719 8.664 -8.008 1 88.62 180 THR A CA 1
ATOM 1410 C C . THR A 1 180 ? 5.707 8.984 -6.516 1 88.62 180 THR A C 1
ATOM 1412 O O . THR A 1 180 ? 5.41 10.109 -6.121 1 88.62 180 THR A O 1
ATOM 1415 N N . SER A 1 181 ? 6.055 7.98 -5.73 1 91.62 181 SER A N 1
ATOM 1416 C CA . SER A 1 181 ? 6.125 8.188 -4.289 1 91.62 181 SER A CA 1
ATOM 1417 C C . SER A 1 181 ? 7.133 9.281 -3.938 1 91.62 181 SER A C 1
ATOM 1419 O O . SER A 1 181 ? 6.84 10.172 -3.139 1 91.62 181 SER A O 1
ATOM 1421 N N . ARG A 1 182 ? 8.227 9.227 -4.527 1 91.12 182 ARG A N 1
ATOM 1422 C CA . ARG A 1 182 ? 9.273 10.219 -4.281 1 91.12 182 ARG A CA 1
ATOM 1423 C C . ARG A 1 182 ? 8.828 11.609 -4.734 1 91.12 182 ARG A C 1
ATOM 1425 O O . ARG A 1 182 ? 9.055 12.602 -4.039 1 91.12 182 ARG A O 1
ATOM 1432 N N . GLN A 1 183 ? 8.18 11.633 -5.84 1 90.25 183 GLN A N 1
ATOM 1433 C CA . GLN A 1 183 ? 7.699 12.906 -6.379 1 90.25 183 GLN A CA 1
ATOM 1434 C C . GLN A 1 183 ? 6.664 13.539 -5.453 1 90.25 183 GLN A C 1
ATOM 1436 O O . GLN A 1 183 ? 6.688 14.75 -5.223 1 90.25 183 GLN A O 1
ATOM 1441 N N . ILE A 1 184 ? 5.793 12.703 -5.008 1 91.25 184 ILE A N 1
ATOM 1442 C CA . ILE A 1 184 ? 4.742 13.188 -4.117 1 91.25 184 ILE A CA 1
ATOM 1443 C C . ILE A 1 184 ? 5.363 13.711 -2.824 1 91.25 184 ILE A C 1
ATOM 1445 O O . ILE A 1 184 ? 5.004 14.797 -2.35 1 91.25 184 ILE A O 1
ATOM 1449 N N . MET A 1 185 ? 6.301 12.984 -2.25 1 94 185 MET A N 1
ATOM 1450 C CA . MET A 1 185 ? 6.961 13.414 -1.02 1 94 185 MET A CA 1
ATOM 1451 C C . MET A 1 185 ? 7.73 14.711 -1.236 1 94 185 MET A C 1
ATOM 1453 O O . MET A 1 185 ? 7.699 15.609 -0.389 1 94 185 MET A O 1
ATOM 1457 N N . ARG A 1 186 ? 8.391 14.805 -2.338 1 93.12 186 ARG A N 1
ATOM 1458 C CA . ARG A 1 186 ? 9.102 16.031 -2.688 1 93.12 186 ARG A CA 1
ATOM 1459 C C . ARG A 1 186 ? 8.141 17.219 -2.797 1 93.12 186 ARG A C 1
ATOM 1461 O O . ARG A 1 186 ? 8.422 18.297 -2.281 1 93.12 186 ARG A O 1
ATOM 1468 N N . LEU A 1 187 ? 7.051 16.938 -3.467 1 92.06 187 LEU A N 1
ATOM 1469 C CA . LEU A 1 187 ? 6.035 17.969 -3.648 1 92.06 187 LEU A CA 1
ATOM 1470 C C . LEU A 1 187 ? 5.516 18.453 -2.303 1 92.06 187 LEU A C 1
ATOM 1472 O O . LEU A 1 187 ? 5.434 19.672 -2.068 1 92.06 187 LEU A O 1
ATOM 1476 N N . ILE A 1 188 ? 5.203 17.562 -1.422 1 93.94 188 ILE A N 1
ATOM 1477 C CA . ILE A 1 188 ? 4.711 17.922 -0.096 1 93.94 188 ILE A CA 1
ATOM 1478 C C . ILE A 1 188 ? 5.754 18.766 0.635 1 93.94 188 ILE A C 1
ATOM 1480 O O . ILE A 1 188 ? 5.426 19.797 1.216 1 93.94 188 ILE A O 1
ATOM 1484 N N . ASN A 1 189 ? 6.98 18.375 0.593 1 94.81 189 ASN A N 1
ATOM 1485 C CA . ASN A 1 189 ? 8.055 19.094 1.264 1 94.81 189 ASN A CA 1
ATOM 1486 C C . ASN A 1 189 ? 8.242 20.484 0.687 1 94.81 189 ASN A C 1
ATOM 1488 O O . ASN A 1 189 ? 8.43 21.453 1.433 1 94.81 189 ASN A O 1
ATOM 1492 N N . GLU A 1 190 ? 8.211 20.531 -0.605 1 93.69 190 GLU A N 1
ATOM 1493 C CA . GLU A 1 190 ? 8.359 21.812 -1.271 1 93.69 190 GLU A CA 1
ATOM 1494 C C . GLU A 1 190 ? 7.238 22.781 -0.873 1 93.69 190 GLU A C 1
ATOM 1496 O O . GLU A 1 190 ? 7.496 23.922 -0.512 1 93.69 190 GLU A O 1
ATOM 1501 N N . LEU A 1 191 ? 6.059 22.297 -0.93 1 92.5 191 LEU A N 1
ATOM 1502 C CA . LEU A 1 191 ? 4.906 23.125 -0.597 1 92.5 191 LEU A CA 1
ATOM 1503 C C . LEU A 1 191 ? 4.918 23.5 0.88 1 92.5 191 LEU A C 1
ATOM 1505 O O . LEU A 1 191 ? 4.551 24.625 1.24 1 92.5 191 LEU A O 1
ATOM 1509 N N . ALA A 1 192 ? 5.32 22.609 1.727 1 93.81 192 ALA A N 1
ATOM 1510 C CA . ALA A 1 192 ? 5.445 22.891 3.154 1 93.81 192 ALA A CA 1
ATOM 1511 C C . ALA A 1 192 ? 6.48 23.984 3.408 1 93.81 192 ALA A C 1
ATOM 1513 O O . ALA A 1 192 ? 6.234 24.906 4.18 1 93.81 192 ALA A O 1
ATOM 1514 N N . SER A 1 193 ? 7.574 23.906 2.766 1 93.62 193 SER A N 1
ATOM 1515 C CA . SER A 1 193 ? 8.656 24.875 2.926 1 93.62 193 SER A CA 1
ATOM 1516 C C . SER A 1 193 ? 8.242 26.25 2.42 1 93.62 193 SER A C 1
ATOM 1518 O O . SER A 1 193 ? 8.492 27.25 3.086 1 93.62 193 SER A O 1
ATOM 1520 N N . GLU A 1 194 ? 7.578 26.25 1.32 1 92.5 194 GLU A N 1
ATOM 1521 C CA . GLU A 1 194 ? 7.133 27.516 0.715 1 92.5 194 GLU A CA 1
ATOM 1522 C C . GLU A 1 194 ? 6.164 28.25 1.629 1 92.5 194 GLU A C 1
ATOM 1524 O O . GLU A 1 194 ? 6.16 29.484 1.672 1 92.5 194 GLU A O 1
ATOM 1529 N N . ARG A 1 195 ? 5.43 27.531 2.369 1 92 195 ARG A N 1
ATOM 1530 C CA . ARG A 1 195 ? 4.344 28.141 3.137 1 92 195 ARG A CA 1
ATOM 1531 C C . ARG A 1 195 ? 4.672 28.156 4.625 1 92 195 ARG A C 1
ATOM 1533 O O . ARG A 1 195 ? 3.885 28.656 5.434 1 92 195 ARG A O 1
ATOM 1540 N N . GLY A 1 196 ? 5.789 27.578 5.008 1 93.31 196 GLY A N 1
ATOM 1541 C CA . GLY A 1 196 ? 6.078 27.438 6.426 1 93.31 196 GLY A CA 1
ATOM 1542 C C . GLY A 1 196 ? 5.09 26.547 7.152 1 93.31 196 GLY A C 1
ATOM 1543 O O . GLY A 1 196 ? 4.715 26.828 8.297 1 93.31 196 GLY A O 1
ATOM 1544 N N . LEU A 1 197 ? 4.637 25.594 6.492 1 94.56 197 LEU A N 1
ATOM 1545 C CA . LEU A 1 197 ? 3.59 24.688 6.953 1 94.56 197 LEU A CA 1
ATOM 1546 C C . LEU A 1 197 ? 4.188 23.516 7.723 1 94.56 197 LEU A C 1
ATOM 1548 O O . LEU A 1 197 ? 5.176 22.906 7.285 1 94.56 197 LEU A O 1
ATOM 1552 N N . SER A 1 198 ? 3.686 23.266 8.938 1 96.94 198 SER A N 1
ATOM 1553 C CA . SER A 1 198 ? 4.062 22.047 9.641 1 96.94 198 SER A CA 1
ATOM 1554 C C . SER A 1 198 ? 3.355 20.828 9.062 1 96.94 198 SER A C 1
ATOM 1556 O O . SER A 1 198 ? 2.176 20.906 8.711 1 96.94 198 SER A O 1
ATOM 1558 N N . VAL A 1 199 ? 4.125 19.734 8.977 1 97.62 199 VAL A N 1
ATOM 1559 C CA . VAL A 1 199 ? 3.557 18.547 8.359 1 97.62 199 VAL A CA 1
ATOM 1560 C C . VAL A 1 199 ? 3.848 17.328 9.234 1 97.62 199 VAL A C 1
ATOM 1562 O O . VAL A 1 199 ? 4.961 17.172 9.742 1 97.62 199 VAL A O 1
ATOM 1565 N N . ILE A 1 200 ? 2.867 16.531 9.484 1 98.12 200 ILE A N 1
ATOM 1566 C CA . ILE A 1 200 ? 3.021 15.203 10.078 1 98.12 200 ILE A CA 1
ATOM 1567 C C . ILE A 1 200 ? 2.613 14.133 9.07 1 98.12 200 ILE A C 1
ATOM 1569 O O . ILE A 1 200 ? 1.462 14.094 8.625 1 98.12 200 ILE A O 1
ATOM 1573 N N . ILE A 1 201 ? 3.572 13.312 8.789 1 97.31 201 ILE A N 1
ATOM 1574 C CA . ILE A 1 201 ? 3.32 12.305 7.766 1 97.31 201 ILE A CA 1
ATOM 1575 C C . ILE A 1 201 ? 3.389 10.906 8.383 1 97.31 201 ILE A C 1
ATOM 1577 O O . ILE A 1 201 ? 4.434 10.5 8.898 1 97.31 201 ILE A O 1
ATOM 1581 N N . ASN A 1 202 ? 2.287 10.195 8.391 1 96.19 202 ASN A N 1
ATOM 1582 C CA . ASN A 1 202 ? 2.297 8.766 8.656 1 96.19 202 ASN A CA 1
ATOM 1583 C C . ASN A 1 202 ? 2.768 7.973 7.438 1 96.19 202 ASN A C 1
ATOM 1585 O O . ASN A 1 202 ? 2.139 8.023 6.379 1 96.19 202 ASN A O 1
ATOM 1589 N N . ILE A 1 203 ? 3.854 7.273 7.582 1 93.31 203 ILE A N 1
ATOM 1590 C CA . ILE A 1 203 ? 4.422 6.609 6.414 1 93.31 203 ILE A CA 1
ATOM 1591 C C . ILE A 1 203 ? 5.012 5.262 6.824 1 93.31 203 ILE A C 1
ATOM 1593 O O . ILE A 1 203 ? 5.629 5.145 7.887 1 93.31 203 ILE A O 1
ATOM 1597 N N . HIS A 1 204 ? 4.859 4.301 5.957 1 90.06 204 HIS A N 1
ATOM 1598 C CA . HIS A 1 204 ? 5.391 2.967 6.215 1 90.06 204 HIS A CA 1
ATOM 1599 C C . HIS A 1 204 ? 6.75 2.777 5.547 1 90.06 204 HIS A C 1
ATOM 1601 O O . HIS A 1 204 ? 7.492 1.856 5.891 1 90.06 204 HIS A O 1
ATOM 1607 N N . ASP A 1 205 ? 7.082 3.57 4.613 1 90.44 205 ASP A N 1
ATOM 1608 C CA . ASP A 1 205 ? 8.344 3.484 3.883 1 90.44 205 ASP A CA 1
ATOM 1609 C C . ASP A 1 205 ? 9.461 4.223 4.621 1 90.44 205 ASP A C 1
ATOM 1611 O O . ASP A 1 205 ? 9.641 5.43 4.438 1 90.44 205 ASP A O 1
ATOM 1615 N N . VAL A 1 206 ? 10.266 3.434 5.277 1 90.38 206 VAL A N 1
ATOM 1616 C CA . VAL A 1 206 ? 11.25 4.016 6.184 1 90.38 206 VAL A CA 1
ATOM 1617 C C . VAL A 1 206 ? 12.289 4.793 5.383 1 90.38 206 VAL A C 1
ATOM 1619 O O . VAL A 1 206 ? 12.609 5.938 5.711 1 90.38 206 VAL A O 1
ATOM 1622 N N . PRO A 1 207 ? 12.805 4.273 4.273 1 88.75 207 PRO A N 1
ATOM 1623 C CA . PRO A 1 207 ? 13.773 5.043 3.484 1 88.75 207 PRO A CA 1
ATOM 1624 C C . PRO A 1 207 ? 13.203 6.371 2.986 1 88.75 207 PRO A C 1
ATOM 1626 O O . PRO A 1 207 ? 13.898 7.391 3.002 1 88.75 207 PRO A O 1
ATOM 1629 N N . LEU A 1 208 ? 12.016 6.371 2.576 1 91.19 208 LEU A N 1
ATOM 1630 C CA . LEU A 1 208 ? 11.383 7.609 2.127 1 91.19 208 LEU A CA 1
ATOM 1631 C C . LEU A 1 208 ? 11.25 8.602 3.277 1 91.19 208 LEU A C 1
ATOM 1633 O O . LEU A 1 208 ? 11.461 9.805 3.096 1 91.19 208 LEU A O 1
ATOM 1637 N N . ALA A 1 209 ? 10.852 8.094 4.414 1 93.81 209 ALA A N 1
ATOM 1638 C CA . ALA A 1 209 ? 10.766 8.945 5.602 1 93.81 209 ALA A CA 1
ATOM 1639 C C . ALA A 1 209 ? 12.117 9.578 5.914 1 93.81 209 ALA A C 1
ATOM 1641 O O . ALA A 1 209 ? 12.195 10.781 6.199 1 93.81 209 ALA A O 1
ATOM 1642 N N . GLN A 1 210 ? 13.117 8.812 5.809 1 93.69 210 GLN A N 1
ATOM 1643 C CA . GLN A 1 210 ? 14.461 9.281 6.133 1 93.69 210 GLN A CA 1
ATOM 1644 C C . GLN A 1 210 ? 14.93 10.336 5.137 1 93.69 210 GLN A C 1
ATOM 1646 O O . GLN A 1 210 ? 15.648 11.266 5.504 1 93.69 210 GLN A O 1
ATOM 1651 N N . MET A 1 211 ? 14.508 10.203 4.004 1 91.44 211 MET A N 1
ATOM 1652 C CA . MET A 1 211 ? 14.961 11.086 2.938 1 91.44 211 MET A CA 1
ATOM 1653 C C . MET A 1 211 ? 14.234 12.43 2.996 1 91.44 211 MET A C 1
ATOM 1655 O O . MET A 1 211 ? 14.82 13.469 2.682 1 91.44 211 MET A O 1
ATOM 1659 N N . PHE A 1 212 ? 12.992 12.453 3.455 1 94.19 212 PHE A N 1
ATOM 1660 C CA . PHE A 1 212 ? 12.195 13.656 3.209 1 94.19 212 PHE A CA 1
ATOM 1661 C C . PHE A 1 212 ? 11.781 14.305 4.523 1 94.19 212 PHE A C 1
ATOM 1663 O O . PHE A 1 212 ? 11.383 15.469 4.547 1 94.19 212 PHE A O 1
ATOM 1670 N N . ALA A 1 213 ? 11.836 13.57 5.605 1 96 213 ALA A N 1
ATOM 1671 C CA . ALA A 1 213 ? 11.422 14.148 6.879 1 96 213 ALA A CA 1
ATOM 1672 C C . ALA A 1 213 ? 12.617 14.727 7.633 1 96 213 ALA A C 1
ATOM 1674 O O . ALA A 1 213 ? 1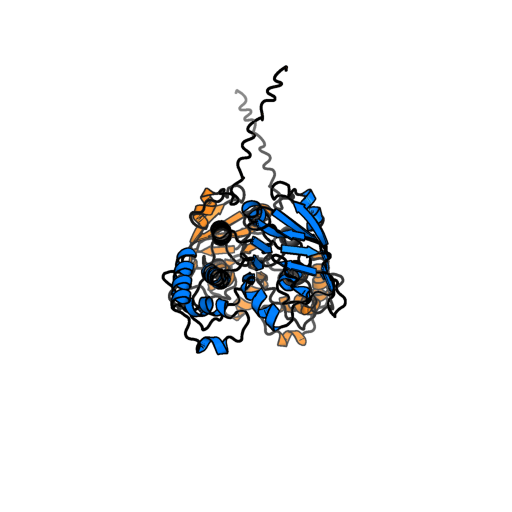3.734 14.219 7.52 1 96 213 ALA A O 1
ATOM 1675 N N . GLN A 1 214 ? 12.391 15.75 8.383 1 96.31 214 GLN A N 1
ATOM 1676 C CA . GLN A 1 214 ? 13.422 16.359 9.211 1 96.31 214 GLN A CA 1
ATOM 1677 C C . GLN A 1 214 ? 13.531 15.656 10.562 1 96.31 214 GLN A C 1
ATOM 1679 O O . GLN A 1 214 ? 14.57 15.727 11.219 1 96.31 214 GLN A O 1
ATOM 1684 N N . ARG A 1 215 ? 12.484 15.141 10.953 1 97.31 215 ARG A N 1
ATOM 1685 C CA . ARG A 1 215 ? 12.352 14.461 12.242 1 97.31 215 ARG A CA 1
ATOM 1686 C C . ARG A 1 215 ? 11.484 13.219 12.109 1 97.31 215 ARG A C 1
ATOM 1688 O O . ARG A 1 215 ? 10.523 13.195 11.336 1 97.31 215 ARG A O 1
ATOM 1695 N N . ILE A 1 216 ? 11.891 12.188 12.836 1 97.62 216 ILE A N 1
ATOM 1696 C CA . ILE A 1 216 ? 11.148 10.93 12.82 1 97.62 216 ILE A CA 1
ATOM 1697 C C . ILE A 1 216 ? 10.703 10.578 14.242 1 97.62 216 ILE A C 1
ATOM 1699 O O . ILE A 1 216 ? 11.492 10.664 15.188 1 97.62 216 ILE A O 1
ATOM 1703 N N . VAL A 1 217 ? 9.477 10.258 14.359 1 98.12 217 VAL A N 1
ATOM 1704 C CA . VAL A 1 217 ? 8.914 9.773 15.617 1 98.12 217 VAL A CA 1
ATOM 1705 C C . VAL A 1 217 ? 8.406 8.352 15.43 1 98.12 217 VAL A C 1
ATOM 1707 O O . VAL A 1 217 ? 7.633 8.07 14.508 1 98.12 217 VAL A O 1
ATOM 1710 N N . GLY A 1 218 ? 8.859 7.457 16.281 1 97.69 218 GLY A N 1
ATOM 1711 C CA . GLY A 1 218 ? 8.414 6.074 16.266 1 97.69 218 GLY A CA 1
ATOM 1712 C C . GLY A 1 218 ? 7.379 5.77 17.328 1 97.69 218 GLY A C 1
ATOM 1713 O O . GLY A 1 218 ? 7.578 6.078 18.516 1 97.69 218 GLY A O 1
ATOM 1714 N N . LEU A 1 219 ? 6.324 5.191 16.906 1 96.94 219 LEU A N 1
ATOM 1715 C CA . LEU A 1 219 ? 5.254 4.797 17.812 1 96.94 219 LEU A CA 1
ATOM 1716 C C . LEU A 1 219 ? 5.168 3.277 17.922 1 96.94 219 LEU A C 1
ATOM 1718 O O . LEU A 1 219 ? 5.301 2.568 16.922 1 96.94 219 LEU A O 1
ATOM 1722 N N . ARG A 1 220 ? 4.996 2.814 19.125 1 95.06 220 ARG A N 1
ATOM 1723 C CA . ARG A 1 220 ? 4.781 1.396 19.391 1 95.06 220 ARG A CA 1
ATOM 1724 C C . ARG A 1 220 ? 3.818 1.201 20.562 1 95.06 220 ARG A C 1
ATOM 1726 O O . ARG A 1 220 ? 4.008 1.782 21.625 1 95.06 220 ARG A O 1
ATOM 1733 N N . PHE A 1 221 ? 2.809 0.415 20.328 1 93.06 221 PHE A N 1
ATOM 1734 C CA . PHE A 1 221 ? 1.794 0.113 21.344 1 93.06 221 PHE A CA 1
ATOM 1735 C C . PHE A 1 221 ? 1.243 1.394 21.953 1 93.06 221 PHE A C 1
ATOM 1737 O O . PHE A 1 221 ? 1.079 1.481 23.172 1 93.06 221 PHE A O 1
ATOM 1744 N N . GLY A 1 222 ? 1.13 2.408 21.141 1 95.94 222 GLY A N 1
ATOM 1745 C CA . GLY A 1 222 ? 0.486 3.637 21.562 1 95.94 222 GLY A CA 1
ATOM 1746 C C . GLY A 1 222 ? 1.427 4.578 22.297 1 95.94 222 GLY A C 1
ATOM 1747 O O . GLY A 1 222 ? 0.989 5.57 22.891 1 95.94 222 GLY A O 1
ATOM 1748 N N . GLU A 1 223 ? 2.727 4.27 22.266 1 97.12 223 GLU A N 1
ATOM 1749 C CA . GLU A 1 223 ? 3.717 5.094 22.953 1 97.12 223 GLU A CA 1
ATOM 1750 C C . GLU A 1 223 ? 4.836 5.512 22 1 97.12 223 GLU A C 1
ATOM 1752 O O . GLU A 1 223 ? 5.148 4.797 21.047 1 97.12 223 GLU A O 1
ATOM 1757 N N . VAL A 1 224 ? 5.398 6.68 22.312 1 97.5 224 VAL A N 1
ATOM 1758 C CA . VAL A 1 224 ? 6.559 7.133 21.562 1 97.5 224 VAL A CA 1
ATOM 1759 C C . VAL A 1 224 ? 7.809 6.387 22.016 1 97.5 224 VAL A C 1
ATOM 1761 O O . VAL A 1 224 ? 8.18 6.453 23.188 1 97.5 224 VAL A O 1
ATOM 1764 N N . VAL A 1 225 ? 8.469 5.715 21.109 1 96.75 225 VAL A N 1
ATOM 1765 C CA . VAL A 1 225 ? 9.625 4.906 21.484 1 96.75 225 VAL A CA 1
ATOM 1766 C C . VAL A 1 225 ? 10.891 5.488 20.859 1 96.75 225 VAL A C 1
ATOM 1768 O O . VAL A 1 225 ? 12.008 5.133 21.25 1 96.75 225 VAL A O 1
ATOM 1771 N N . TYR A 1 226 ? 10.695 6.23 19.906 1 97.06 226 TYR A N 1
ATOM 1772 C CA . TYR A 1 226 ? 11.812 6.91 19.25 1 97.06 226 TYR A CA 1
ATOM 1773 C C . TYR A 1 226 ? 11.43 8.32 18.828 1 97.06 226 TYR A C 1
ATOM 1775 O O . TYR A 1 226 ? 10.297 8.555 18.406 1 97.06 226 TYR A O 1
ATOM 1783 N N . ASP A 1 227 ? 12.297 9.266 18.984 1 97.62 227 ASP A N 1
ATOM 1784 C CA . ASP A 1 227 ? 12.156 10.656 18.578 1 97.62 227 ASP A CA 1
ATOM 1785 C C . ASP A 1 227 ? 13.516 11.273 18.25 1 97.62 227 ASP A C 1
ATOM 1787 O O . ASP A 1 227 ? 14.281 11.609 19.156 1 97.62 227 ASP A O 1
ATOM 1791 N N . GLY A 1 228 ? 13.766 11.422 16.938 1 96.19 228 GLY A N 1
ATOM 1792 C CA . GLY A 1 228 ? 15.078 11.922 16.562 1 96.19 228 GLY A CA 1
ATOM 1793 C C . GLY A 1 228 ? 15.227 12.18 15.078 1 96.19 228 GLY A C 1
ATOM 1794 O O . GLY A 1 228 ? 14.242 12.117 14.336 1 96.19 228 GLY A O 1
ATOM 1795 N N . PRO A 1 229 ? 16.344 12.625 14.711 1 95.81 229 PRO A N 1
ATOM 1796 C CA . PRO A 1 229 ? 16.609 12.875 13.289 1 95.81 229 PRO A CA 1
ATOM 1797 C C . PRO A 1 229 ? 16.656 11.594 12.461 1 95.81 229 PRO A C 1
ATOM 1799 O O . PRO A 1 229 ? 16.875 10.508 13.008 1 95.81 229 PRO A O 1
ATOM 1802 N N . PRO A 1 230 ? 16.422 11.711 11.188 1 93.94 230 PRO A N 1
ATOM 1803 C CA . PRO A 1 230 ? 16.391 10.539 10.305 1 93.94 230 PRO A CA 1
ATOM 1804 C C . PRO A 1 230 ? 17.719 9.797 10.266 1 93.94 230 PRO A C 1
ATOM 1806 O O . PRO A 1 230 ? 17.766 8.586 10.07 1 93.94 230 PRO A O 1
ATOM 1809 N N . ASN A 1 231 ? 18.797 10.438 10.422 1 92.06 231 ASN A N 1
ATOM 1810 C CA . ASN A 1 231 ? 20.125 9.828 10.281 1 92.06 231 ASN A CA 1
ATOM 1811 C C . ASN A 1 231 ? 20.453 8.93 11.461 1 92.06 231 ASN A C 1
ATOM 1813 O O . ASN A 1 231 ? 21.422 8.164 11.414 1 92.06 231 ASN A O 1
ATOM 1817 N N . ARG A 1 232 ? 19.672 8.93 12.508 1 93.06 232 ARG A N 1
ATOM 1818 C CA . ARG A 1 232 ? 19.922 8.094 13.68 1 93.06 232 ARG A CA 1
ATOM 1819 C C . ARG A 1 232 ? 19 6.887 13.695 1 93.06 232 ARG A C 1
ATOM 1821 O O . ARG A 1 232 ? 18.953 6.145 14.68 1 93.06 232 ARG A O 1
ATOM 1828 N N . LEU A 1 233 ? 18.312 6.723 12.641 1 90.5 233 LEU A N 1
ATOM 1829 C CA . LEU A 1 233 ? 17.453 5.547 12.523 1 90.5 233 LEU A CA 1
ATOM 1830 C C . LEU A 1 233 ? 18.25 4.32 12.109 1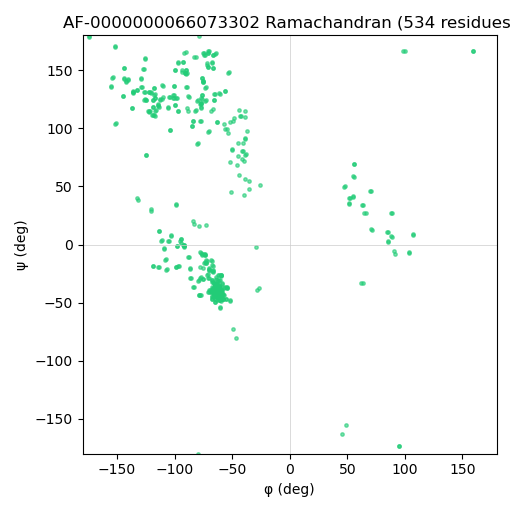 90.5 233 LEU A C 1
ATOM 1832 O O . LEU A 1 233 ? 18.281 3.951 10.938 1 90.5 233 LEU A O 1
ATOM 1836 N N . THR A 1 234 ? 18.828 3.617 13.055 1 90.06 234 THR A N 1
ATOM 1837 C CA . THR A 1 234 ? 19.641 2.428 12.859 1 90.06 234 THR A CA 1
ATOM 1838 C C . THR A 1 234 ? 18.781 1.166 12.906 1 90.06 234 THR A C 1
ATOM 1840 O O . THR A 1 234 ? 17.625 1.213 13.32 1 90.06 234 THR A O 1
ATOM 1843 N N . PRO A 1 235 ? 19.344 0.071 12.453 1 87.5 235 PRO A N 1
ATOM 1844 C CA . PRO A 1 235 ? 18.625 -1.196 12.562 1 87.5 235 PRO A CA 1
ATOM 1845 C C . PRO A 1 235 ? 18.188 -1.512 13.992 1 87.5 235 PRO A C 1
ATOM 1847 O O . PRO A 1 235 ? 17.109 -2.059 14.203 1 87.5 235 PRO A O 1
ATOM 1850 N N . SER A 1 236 ? 19.031 -1.172 14.914 1 91.06 236 SER A N 1
ATOM 1851 C CA . SER A 1 236 ? 18.672 -1.393 16.312 1 91.06 236 SER A CA 1
ATOM 1852 C C . SER A 1 236 ? 17.469 -0.564 16.719 1 91.06 236 SER A C 1
ATOM 1854 O O . SER A 1 236 ? 16.578 -1.055 17.406 1 91.06 236 SER A O 1
ATOM 1856 N N . VAL A 1 237 ? 17.406 0.695 16.25 1 92.31 237 VAL A N 1
ATOM 1857 C CA . VAL A 1 237 ? 16.281 1.569 16.531 1 92.31 237 VAL A CA 1
ATOM 1858 C C . VAL A 1 237 ? 15.023 1.025 15.844 1 92.31 237 VAL A C 1
ATOM 1860 O O . VAL A 1 237 ? 13.938 1.02 16.438 1 92.31 237 VAL A O 1
ATOM 1863 N N . LEU A 1 238 ? 15.203 0.574 14.664 1 91.19 238 LEU A N 1
ATOM 1864 C CA . LEU A 1 238 ? 14.078 -0.012 13.945 1 91.19 238 LEU A CA 1
ATOM 1865 C C . LEU A 1 238 ? 13.539 -1.239 14.672 1 91.19 238 LEU A C 1
ATOM 1867 O O . LEU A 1 238 ? 12.328 -1.467 14.703 1 91.19 238 LEU A O 1
ATOM 1871 N N . ASN A 1 239 ? 14.422 -2 15.289 1 91.38 239 ASN A N 1
ATOM 1872 C CA . ASN A 1 239 ? 14.008 -3.143 16.094 1 91.38 239 ASN A CA 1
ATOM 1873 C C . ASN A 1 239 ? 13.203 -2.705 17.312 1 91.38 239 ASN A C 1
ATOM 1875 O O . ASN A 1 239 ? 12.266 -3.396 17.734 1 91.38 239 ASN A O 1
ATOM 1879 N N . GLU A 1 240 ? 13.602 -1.631 17.797 1 91.5 240 GLU A N 1
ATOM 1880 C CA . GLU A 1 240 ? 12.867 -1.095 18.938 1 91.5 240 GLU A CA 1
ATOM 1881 C C . GLU A 1 240 ? 11.461 -0.663 18.531 1 91.5 240 GLU A C 1
ATOM 1883 O O . GLU A 1 240 ? 10.5 -0.863 19.281 1 91.5 240 GLU A O 1
ATOM 1888 N N . ILE A 1 241 ? 11.352 -0.09 17.406 1 93.94 241 ILE A N 1
ATOM 1889 C CA . ILE A 1 241 ? 10.086 0.458 16.938 1 93.94 241 ILE A CA 1
ATOM 1890 C C . ILE A 1 241 ? 9.188 -0.675 16.453 1 93.94 241 ILE A C 1
ATOM 1892 O O . ILE A 1 241 ? 8 -0.724 16.781 1 93.94 241 ILE A O 1
ATOM 1896 N N . TYR A 1 242 ? 9.75 -1.611 15.711 1 92.62 242 TYR A N 1
ATOM 1897 C CA . TYR A 1 242 ? 8.93 -2.59 15 1 92.62 242 TYR A CA 1
ATOM 1898 C C . TYR A 1 242 ? 9.031 -3.963 15.656 1 92.62 242 TYR A C 1
ATOM 1900 O O . TYR A 1 242 ? 8.227 -4.855 15.367 1 92.62 242 TYR A O 1
ATOM 1908 N N . GLY A 1 243 ? 9.914 -4.16 16.5 1 85.62 243 GLY A N 1
ATOM 1909 C CA . GLY A 1 243 ? 10.211 -5.48 17.031 1 85.62 243 GLY A CA 1
ATOM 1910 C C . GLY A 1 243 ? 11.398 -6.145 16.359 1 85.62 243 GLY A C 1
ATOM 1911 O O . GLY A 1 243 ? 11.828 -5.715 15.281 1 85.62 243 GLY A O 1
ATOM 1912 N N . GLU A 1 244 ? 11.859 -7.184 16.984 1 77.5 244 GLU A N 1
ATOM 1913 C CA . GLU A 1 244 ? 13.094 -7.824 16.531 1 77.5 244 GLU A CA 1
ATOM 1914 C C . GLU A 1 244 ? 12.93 -8.445 15.148 1 77.5 244 GLU A C 1
ATOM 1916 O O . GLU A 1 244 ? 11.953 -9.156 14.891 1 77.5 244 GLU A O 1
ATOM 1921 N N . GLU A 1 245 ? 13.758 -8.047 14.305 1 73.12 245 GLU A N 1
ATOM 1922 C CA . GLU A 1 245 ? 13.836 -8.57 12.945 1 73.12 245 GLU A CA 1
ATOM 1923 C C . GLU A 1 245 ? 15.227 -8.383 12.359 1 73.12 245 GLU A C 1
ATOM 1925 O O . GLU A 1 245 ? 15.961 -7.477 12.766 1 73.12 245 GLU A O 1
ATOM 1930 N N . ASP A 1 246 ? 15.742 -9.477 11.672 1 67.12 246 ASP A N 1
ATOM 1931 C CA . ASP A 1 246 ? 17.016 -9.328 10.977 1 67.12 246 ASP A CA 1
ATOM 1932 C C . ASP A 1 246 ? 16.859 -8.414 9.758 1 67.12 246 ASP A C 1
ATOM 1934 O O . ASP A 1 246 ? 16.469 -8.867 8.68 1 67.12 246 ASP A O 1
ATOM 1938 N N . TRP A 1 247 ? 17.188 -7.293 10 1 69.56 247 TRP A N 1
ATOM 1939 C CA . TRP A 1 247 ? 16.984 -6.262 8.984 1 69.56 247 TRP A CA 1
ATOM 1940 C C . TRP A 1 247 ? 18.047 -6.371 7.887 1 69.56 247 TRP A C 1
ATOM 1942 O O . TRP A 1 247 ? 17.938 -5.715 6.848 1 69.56 247 TRP A O 1
ATOM 1952 N N . ASN A 1 248 ? 19.109 -7.23 8.086 1 60.03 248 ASN A N 1
ATOM 1953 C CA . ASN A 1 248 ? 20.188 -7.418 7.125 1 60.03 248 ASN A CA 1
ATOM 1954 C C . ASN A 1 248 ? 20.078 -8.758 6.406 1 60.03 248 ASN A C 1
ATOM 1956 O O . ASN A 1 248 ? 20.781 -9 5.422 1 60.03 248 ASN A O 1
ATOM 1960 N N . ALA A 1 249 ? 19.359 -9.766 6.973 1 55.03 249 ALA A N 1
ATOM 1961 C CA . ALA A 1 249 ? 19.344 -11.109 6.402 1 55.03 249 ALA A CA 1
ATOM 1962 C C . ALA A 1 249 ? 18.719 -11.102 5.012 1 55.03 249 ALA A C 1
ATOM 1964 O O . ALA A 1 249 ? 17.609 -10.586 4.82 1 55.03 249 ALA A O 1
ATOM 1965 N N . SER A 1 250 ? 19.672 -11.25 3.898 1 55.12 250 SER A N 1
ATOM 1966 C CA . SER A 1 250 ? 19.281 -11.367 2.496 1 55.12 250 SER A CA 1
ATOM 1967 C C . SER A 1 250 ? 18.797 -12.766 2.172 1 55.12 250 SER A C 1
ATOM 1969 O O . SER A 1 250 ? 19.219 -13.742 2.793 1 55.12 250 SER A O 1
ATOM 1971 N N . GLY A 1 251 ? 17.656 -13.102 1.724 1 49.25 251 GLY A N 1
ATOM 1972 C CA . GLY A 1 251 ? 17.031 -14.367 1.369 1 49.25 251 GLY A CA 1
ATOM 1973 C C . GLY A 1 251 ? 17.891 -15.227 0.459 1 49.25 251 GLY A C 1
ATOM 1974 O O . GLY A 1 251 ? 18.125 -16.406 0.746 1 49.25 251 GLY A O 1
ATOM 1975 N N . PRO A 1 252 ? 18.078 -14.906 -0.843 1 50.22 252 PRO A N 1
ATOM 1976 C CA . PRO A 1 252 ? 18.391 -16.031 -1.727 1 50.22 252 PRO A CA 1
ATOM 1977 C C . PRO A 1 252 ? 19.766 -16.641 -1.451 1 50.22 252 PRO A C 1
ATOM 1979 O O . PRO A 1 252 ? 20.719 -15.898 -1.172 1 50.22 252 PRO A O 1
ATOM 1982 N N . ALA A 1 253 ? 19.953 -17.906 -0.997 1 40.06 253 ALA A N 1
ATOM 1983 C CA . ALA A 1 253 ? 21.156 -18.75 -0.992 1 40.06 253 ALA A CA 1
ATOM 1984 C C . ALA A 1 253 ? 21.953 -18.578 -2.283 1 40.06 253 ALA A C 1
ATOM 1986 O O . ALA A 1 253 ? 21.438 -18.844 -3.373 1 40.06 253 ALA A O 1
ATOM 1987 N N . GLN A 1 254 ? 22.969 -17.672 -2.477 1 39.19 254 GLN A N 1
ATOM 1988 C CA . GLN A 1 254 ? 23.953 -17.766 -3.555 1 39.19 254 GLN A CA 1
ATOM 1989 C C . GLN A 1 254 ? 24.469 -19.203 -3.705 1 39.19 254 GLN A C 1
ATOM 1991 O O . GLN A 1 254 ? 24.781 -19.859 -2.715 1 39.19 254 GLN A O 1
ATOM 1996 N N . ASP A 1 255 ? 24.281 -19.953 -4.785 1 34.78 255 ASP A N 1
ATOM 1997 C CA . ASP A 1 255 ? 25.219 -21.016 -5.184 1 34.78 255 ASP A CA 1
ATOM 1998 C C . ASP A 1 255 ? 26.656 -20.562 -5.039 1 34.78 255 ASP A C 1
ATOM 2000 O O . ASP A 1 255 ? 27.031 -19.484 -5.504 1 34.78 255 ASP A O 1
ATOM 2004 N N . SER A 1 256 ? 27.547 -21.031 -4.102 1 33.47 256 SER A N 1
ATOM 2005 C CA . SER A 1 256 ? 29 -21.156 -4.039 1 33.47 256 SER A CA 1
ATOM 2006 C C . SER A 1 256 ? 29.578 -21.609 -5.371 1 33.47 256 SER A C 1
ATOM 2008 O O . SER A 1 256 ? 29.375 -22.766 -5.777 1 33.47 256 SER A O 1
ATOM 2010 N N . GLU A 1 257 ? 29.688 -20.938 -6.477 1 32.38 257 GLU A N 1
ATOM 2011 C CA . GLU A 1 257 ? 30.688 -21.297 -7.484 1 32.38 257 GLU A CA 1
ATOM 2012 C C . GLU A 1 257 ? 32.031 -21.562 -6.844 1 32.38 257 GLU A C 1
ATOM 2014 O O . GLU A 1 257 ? 32.656 -20.672 -6.25 1 32.38 257 GLU A O 1
ATOM 2019 N N . GLU A 1 258 ? 32.406 -22.828 -6.352 1 29.66 258 GLU A N 1
ATOM 2020 C CA . GLU A 1 258 ? 33.719 -23.453 -6.34 1 29.66 258 GLU A CA 1
ATOM 2021 C C . GLU A 1 258 ? 34.375 -23.391 -7.719 1 29.66 258 GLU A C 1
ATOM 2023 O O . GLU A 1 258 ? 33.875 -23.969 -8.68 1 29.66 258 GLU A O 1
ATOM 2028 N N . ASN A 1 259 ? 35.031 -22.328 -8.172 1 29.92 259 ASN A N 1
ATOM 2029 C CA . ASN A 1 259 ? 36.156 -22.219 -9.117 1 29.92 259 ASN A CA 1
ATOM 2030 C C . ASN A 1 259 ? 37.219 -23.266 -8.836 1 29.92 259 ASN A C 1
ATOM 2032 O O . ASN A 1 259 ? 38.031 -23.094 -7.902 1 29.92 259 ASN A O 1
ATOM 2036 N N . GLU A 1 260 ? 37.031 -24.578 -8.859 1 26 260 GLU A N 1
ATOM 2037 C CA . GLU A 1 260 ? 38.156 -25.484 -9.078 1 26 260 GLU A CA 1
ATOM 2038 C C . GLU A 1 260 ? 38.938 -25.125 -10.352 1 26 260 GLU A C 1
ATOM 2040 O O . GLU A 1 260 ? 38.344 -25.109 -11.445 1 26 260 GLU A O 1
ATOM 2045 N N . ALA A 1 261 ? 40.094 -24.328 -10.312 1 30.11 261 ALA A N 1
ATOM 2046 C CA . ALA A 1 261 ? 41.25 -24.172 -11.172 1 30.11 261 ALA A CA 1
ATOM 2047 C C . ALA A 1 261 ? 41.719 -25.531 -11.688 1 30.11 261 ALA A C 1
ATOM 2049 O O . ALA A 1 261 ? 42.125 -26.391 -10.906 1 30.11 261 ALA A O 1
ATOM 2050 N N . VAL A 1 262 ? 41.219 -26.094 -12.812 1 30.23 262 VAL A N 1
ATOM 2051 C CA . VAL A 1 262 ? 41.844 -27.109 -13.648 1 30.23 262 VAL A CA 1
ATOM 2052 C C . VAL A 1 262 ? 43.312 -26.75 -13.875 1 30.23 262 VAL A C 1
ATOM 2054 O O . VAL A 1 262 ? 43.625 -25.703 -14.453 1 30.23 262 VAL A O 1
ATOM 2057 N N . SER A 1 263 ? 44.25 -26.953 -12.883 1 25.64 263 SER A N 1
ATOM 2058 C CA . SER A 1 263 ? 45.688 -27.109 -13.031 1 25.64 263 SER A CA 1
ATOM 2059 C C . SER A 1 263 ? 46.031 -27.969 -14.25 1 25.64 263 SER A C 1
ATOM 2061 O O . SER A 1 263 ? 45.594 -29.109 -14.352 1 25.64 263 SER A O 1
ATOM 2063 N N . ALA A 1 264 ? 46.031 -27.453 -15.477 1 29.12 264 ALA A N 1
ATOM 2064 C CA . ALA A 1 264 ? 46.719 -27.844 -16.703 1 29.12 264 ALA A CA 1
ATOM 2065 C C . ALA A 1 264 ? 48.125 -28.312 -16.422 1 29.12 264 ALA A C 1
ATOM 2067 O O . ALA A 1 264 ? 49 -27.516 -16.094 1 29.12 264 ALA A O 1
ATOM 2068 N N . GLY A 1 265 ? 48.375 -29.312 -15.57 1 23.25 265 GLY A N 1
ATOM 2069 C CA . GLY A 1 265 ? 49.656 -30 -15.672 1 23.25 265 GLY A CA 1
ATOM 2070 C C . GLY A 1 265 ? 49.969 -30.453 -17.078 1 23.25 265 GLY A C 1
ATOM 2071 O O . GLY A 1 265 ? 49.406 -31.438 -17.562 1 23.25 265 GLY A O 1
ATOM 2072 N N . VAL A 1 266 ? 49.781 -29.625 -18.219 1 26.05 266 VAL A N 1
ATOM 2073 C CA . VAL A 1 266 ? 50.594 -29.969 -19.391 1 26.05 266 VAL A CA 1
ATOM 2074 C C . VAL A 1 266 ? 52.031 -30.219 -18.969 1 26.05 266 VAL A C 1
ATOM 2076 O O . VAL A 1 266 ? 52.719 -29.281 -18.531 1 26.05 266 VAL A O 1
ATOM 2079 N N . ALA A 1 267 ? 52.25 -31.312 -18.234 1 25.31 267 ALA A N 1
ATOM 2080 C CA . ALA A 1 267 ? 53.531 -32 -18.219 1 25.31 267 ALA A CA 1
ATOM 2081 C C . ALA A 1 267 ? 54.156 -32.031 -19.625 1 25.31 267 ALA A C 1
ATOM 2083 O O . ALA A 1 267 ? 53.469 -32.219 -20.609 1 25.31 267 ALA A O 1
ATOM 2084 N N . THR A 1 268 ? 55.25 -31.406 -19.859 1 23.56 268 THR A N 1
ATOM 2085 C CA . THR A 1 268 ? 56.469 -31.406 -20.656 1 23.56 268 THR A CA 1
ATOM 2086 C C . THR A 1 268 ? 56.812 -32.844 -21.094 1 23.56 268 THR A C 1
ATOM 2088 O O . THR A 1 268 ? 57.094 -33.688 -20.25 1 23.56 268 THR A O 1
ATOM 2091 N N . HIS A 1 269 ? 55.875 -33.719 -21.734 1 22.2 269 HIS A N 1
ATOM 2092 C CA . HIS A 1 269 ? 56.688 -34.344 -22.781 1 22.2 269 HIS A CA 1
ATOM 2093 C C . HIS A 1 269 ? 56.875 -33.406 -23.953 1 22.2 269 HIS A C 1
ATOM 2095 O O . HIS A 1 269 ? 56 -32.594 -24.266 1 22.2 269 HIS A O 1
ATOM 2101 N N . MET B 1 1 ? 8.547 -25.266 -15.297 1 89.88 1 MET B N 1
ATOM 2102 C CA . MET B 1 1 ? 9.078 -24.125 -16.031 1 89.88 1 MET B CA 1
ATOM 2103 C C . MET B 1 1 ? 7.961 -23.328 -16.703 1 89.88 1 MET B C 1
ATOM 2105 O O . MET B 1 1 ? 7.035 -23.922 -17.266 1 89.88 1 MET B O 1
ATOM 2109 N N . LEU B 1 2 ? 7.938 -22.047 -16.531 1 96.81 2 LEU B N 1
ATOM 2110 C CA . LEU B 1 2 ? 7.004 -21.141 -17.203 1 96.81 2 LEU B CA 1
ATOM 2111 C C . LEU B 1 2 ? 7.672 -20.438 -18.375 1 96.81 2 LEU B C 1
ATOM 2113 O O . LEU B 1 2 ? 8.789 -19.938 -18.25 1 96.81 2 LEU B O 1
ATOM 2117 N N . ARG B 1 3 ? 7.043 -20.547 -19.531 1 97.75 3 ARG B N 1
ATOM 2118 C CA . ARG B 1 3 ? 7.535 -19.859 -20.719 1 97.75 3 ARG B CA 1
ATOM 2119 C C . ARG B 1 3 ? 6.445 -18.984 -21.328 1 97.75 3 ARG B C 1
ATOM 2121 O O . ARG B 1 3 ? 5.34 -19.453 -21.594 1 97.75 3 ARG B O 1
ATOM 2128 N N . ILE B 1 4 ? 6.73 -17.766 -21.484 1 98.25 4 ILE B N 1
ATOM 2129 C CA . ILE B 1 4 ? 5.859 -16.781 -22.125 1 98.25 4 ILE B CA 1
ATOM 2130 C C . ILE B 1 4 ? 6.488 -16.312 -23.438 1 98.25 4 ILE B C 1
ATOM 2132 O O . ILE B 1 4 ? 7.648 -15.898 -23.469 1 98.25 4 ILE B O 1
ATOM 2136 N N . ASP B 1 5 ? 5.738 -16.453 -24.5 1 98.06 5 ASP B N 1
ATOM 2137 C CA . ASP B 1 5 ? 6.27 -16.125 -25.812 1 98.06 5 ASP B CA 1
ATOM 2138 C C . ASP B 1 5 ? 5.461 -15 -26.469 1 98.06 5 ASP B C 1
ATOM 2140 O O . ASP B 1 5 ? 4.328 -15.211 -26.906 1 98.06 5 ASP B O 1
ATOM 2144 N N . SER B 1 6 ? 6.105 -13.805 -26.609 1 98 6 SER B N 1
ATOM 2145 C CA . SER B 1 6 ? 5.57 -12.641 -27.312 1 98 6 SER B CA 1
ATOM 2146 C C . SER B 1 6 ? 4.129 -12.359 -26.891 1 98 6 SER B C 1
ATOM 2148 O O . SER B 1 6 ? 3.252 -12.211 -27.75 1 98 6 SER B O 1
ATOM 2150 N N . LEU B 1 7 ? 3.891 -12.312 -25.672 1 98.25 7 LEU B N 1
ATOM 2151 C CA . LEU B 1 7 ? 2.549 -12.133 -25.125 1 98.25 7 LEU B CA 1
ATOM 2152 C C . LEU B 1 7 ? 2.102 -10.68 -25.266 1 98.25 7 LEU B C 1
ATOM 2154 O O . LEU B 1 7 ? 2.838 -9.758 -24.891 1 98.25 7 LEU B O 1
ATOM 2158 N N . SER B 1 8 ? 0.954 -10.492 -25.812 1 98.06 8 SER B N 1
ATOM 2159 C CA . SER B 1 8 ? 0.375 -9.164 -25.969 1 98.06 8 SER B CA 1
ATOM 2160 C C . SER B 1 8 ? -1.056 -9.117 -25.438 1 98.06 8 SER B C 1
ATOM 2162 O O . SER B 1 8 ? -1.772 -10.117 -25.5 1 98.06 8 SER B O 1
ATOM 2164 N N . LYS B 1 9 ? -1.431 -8.07 -24.844 1 97.69 9 LYS B N 1
ATOM 2165 C CA . LYS B 1 9 ? -2.793 -7.832 -24.375 1 97.69 9 LYS B CA 1
ATOM 2166 C C . LYS B 1 9 ? -3.25 -6.414 -24.688 1 97.69 9 LYS B C 1
ATOM 2168 O O . LYS B 1 9 ? -2.621 -5.441 -24.266 1 97.69 9 LYS B O 1
ATOM 2173 N N . ARG B 1 10 ? -4.219 -6.34 -25.453 1 95.88 10 ARG B N 1
ATOM 2174 C CA . ARG B 1 10 ? -4.902 -5.086 -25.75 1 95.88 10 ARG B CA 1
ATOM 2175 C C . ARG B 1 10 ? -6.301 -5.074 -25.141 1 95.88 10 ARG B C 1
ATOM 2177 O O . ARG B 1 10 ? -7.105 -5.973 -25.391 1 95.88 10 ARG B O 1
ATOM 2184 N N . TYR B 1 11 ? -6.609 -4.086 -24.359 1 92.44 11 TYR B N 1
ATOM 2185 C CA . TYR B 1 11 ? -7.941 -3.973 -23.781 1 92.44 11 TYR B CA 1
ATOM 2186 C C . TYR B 1 11 ? -8.922 -3.352 -24.766 1 92.44 11 TYR B C 1
ATOM 2188 O O . TYR B 1 11 ? -8.508 -2.723 -25.75 1 92.44 11 TYR B O 1
ATOM 2196 N N . PRO B 1 12 ? -10.211 -3.57 -24.484 1 88.31 12 PRO B N 1
ATOM 2197 C CA . PRO B 1 12 ? -11.203 -3.021 -25.406 1 88.31 12 PRO B CA 1
ATOM 2198 C C . PRO B 1 12 ? -11.117 -1.502 -25.531 1 88.31 12 PRO B C 1
ATOM 2200 O O . PRO B 1 12 ? -11.492 -0.941 -26.562 1 88.31 12 PRO B O 1
ATOM 2203 N N . THR B 1 13 ? -10.664 -0.803 -24.609 1 84.75 13 THR B N 1
ATOM 2204 C CA . THR B 1 13 ? -10.508 0.648 -24.609 1 84.75 13 THR B CA 1
ATOM 2205 C C . THR B 1 13 ? -9.43 1.07 -25.609 1 84.75 13 THR B C 1
ATOM 2207 O O . THR B 1 13 ? -9.336 2.244 -25.969 1 84.75 13 THR B O 1
ATOM 2210 N N . GLY B 1 14 ? -8.609 0.086 -26.078 1 86.69 14 GLY B N 1
ATOM 2211 C CA . GLY B 1 14 ? -7.547 0.364 -27.031 1 86.69 14 GLY B CA 1
ATOM 2212 C C . GLY B 1 14 ? -6.172 0.385 -26.391 1 86.69 14 GLY B C 1
ATOM 2213 O O . GLY B 1 14 ? -5.156 0.357 -27.094 1 86.69 14 GLY B O 1
ATOM 2214 N N . ASP B 1 15 ? -6.109 0.3 -25.156 1 88.5 15 ASP B N 1
ATOM 2215 C CA . ASP B 1 15 ? -4.844 0.387 -24.438 1 88.5 15 ASP B CA 1
ATOM 2216 C C . ASP B 1 15 ? -4.062 -0.92 -24.547 1 88.5 15 ASP B C 1
ATOM 2218 O O . ASP B 1 15 ? -4.609 -1.999 -24.312 1 88.5 15 ASP B O 1
ATOM 2222 N N . MET B 1 16 ? -2.83 -0.775 -25 1 93.25 16 MET B N 1
ATOM 2223 C CA . MET B 1 16 ? -1.947 -1.938 -25.016 1 93.25 16 MET B CA 1
ATOM 2224 C C . MET B 1 16 ? -1.276 -2.131 -23.656 1 93.25 16 MET B C 1
ATOM 2226 O O . MET B 1 16 ? -0.307 -1.441 -23.344 1 93.25 16 MET B O 1
ATOM 2230 N N . ALA B 1 17 ? -1.687 -3.074 -22.953 1 94.12 17 ALA B N 1
ATOM 2231 C CA . ALA B 1 17 ? -1.167 -3.33 -21.625 1 94.12 17 ALA B CA 1
ATOM 2232 C C . ALA B 1 17 ? 0.119 -4.148 -21.672 1 94.12 17 ALA B C 1
ATOM 2234 O O . ALA B 1 17 ? 1.021 -3.961 -20.859 1 94.12 17 ALA B O 1
ATOM 2235 N N . LEU B 1 18 ? 0.188 -5.078 -22.594 1 97.81 18 LEU B N 1
ATOM 2236 C CA . LEU B 1 18 ? 1.38 -5.883 -22.844 1 97.81 18 LEU B CA 1
ATOM 2237 C C . LEU B 1 18 ? 1.752 -5.855 -24.328 1 97.81 18 LEU B C 1
ATOM 2239 O O . LEU B 1 18 ? 0.878 -5.941 -25.188 1 97.81 18 LEU B O 1
ATOM 2243 N N . LYS B 1 19 ? 3.023 -5.688 -24.609 1 97.69 19 LYS B N 1
ATOM 2244 C CA . LYS B 1 19 ? 3.506 -5.539 -25.984 1 97.69 19 LYS B CA 1
ATOM 2245 C C . LYS B 1 19 ? 4.59 -6.566 -26.297 1 97.69 19 LYS B C 1
ATOM 2247 O O . LYS B 1 19 ? 5.766 -6.219 -26.406 1 97.69 19 LYS B O 1
ATOM 2252 N N . GLY B 1 20 ? 4.207 -7.789 -26.531 1 97.62 20 GLY B N 1
ATOM 2253 C CA . GLY B 1 20 ? 5.125 -8.828 -26.969 1 97.62 20 GLY B CA 1
ATOM 2254 C C . GLY B 1 20 ? 6.094 -9.266 -25.891 1 97.62 20 GLY B C 1
ATOM 2255 O O . GLY B 1 20 ? 7.305 -9.328 -26.109 1 97.62 20 GLY B O 1
ATOM 2256 N N . VAL B 1 21 ? 5.617 -9.508 -24.688 1 98 21 VAL B N 1
ATOM 2257 C CA . VAL B 1 21 ? 6.445 -9.891 -23.547 1 98 21 VAL B CA 1
ATOM 2258 C C . VAL B 1 21 ? 6.918 -11.328 -23.719 1 98 21 VAL B C 1
ATOM 2260 O O . VAL B 1 21 ? 6.113 -12.234 -23.969 1 98 21 VAL B O 1
ATOM 2263 N N . THR B 1 22 ? 8.203 -11.562 -23.688 1 98.31 22 THR B N 1
ATOM 2264 C CA . THR B 1 22 ? 8.82 -12.883 -23.703 1 98.31 22 THR B CA 1
ATOM 2265 C C . THR B 1 22 ? 9.641 -13.109 -22.438 1 98.31 22 THR B C 1
ATOM 2267 O O . THR B 1 22 ? 10.484 -12.281 -22.094 1 98.31 22 THR B O 1
ATOM 2270 N N . LEU B 1 23 ? 9.32 -14.172 -21.766 1 97.19 23 LEU B N 1
ATOM 2271 C CA . LEU B 1 23 ? 9.945 -14.445 -20.484 1 97.19 23 LEU B CA 1
ATOM 2272 C C . LEU B 1 23 ? 9.945 -15.938 -20.172 1 97.19 23 LEU B C 1
ATOM 2274 O O . LEU B 1 23 ? 8.992 -16.641 -20.516 1 97.19 23 LEU B O 1
ATOM 2278 N N . GLU B 1 24 ? 11.008 -16.375 -19.547 1 97.38 24 GLU B N 1
ATOM 2279 C CA . GLU B 1 24 ? 11.094 -17.75 -19.062 1 97.38 24 GLU B CA 1
ATOM 2280 C C . GLU B 1 24 ? 11.438 -17.797 -17.578 1 97.38 24 GLU B C 1
ATOM 2282 O O . GLU B 1 24 ? 12.352 -17.094 -17.125 1 97.38 24 GLU B O 1
ATOM 2287 N N . VAL B 1 25 ? 10.688 -18.562 -16.859 1 96.94 25 VAL B N 1
ATOM 2288 C CA . VAL B 1 25 ? 10.945 -18.734 -15.438 1 96.94 25 VAL B CA 1
ATOM 2289 C C . VAL B 1 25 ? 11.281 -20.188 -15.141 1 96.94 25 VAL B C 1
ATOM 2291 O O . VAL B 1 25 ? 10.414 -21.062 -15.211 1 96.94 25 VAL B O 1
ATOM 2294 N N . PRO B 1 26 ? 12.516 -20.422 -14.789 1 95.44 26 PRO B N 1
ATOM 2295 C CA . PRO B 1 26 ? 12.922 -21.797 -14.445 1 95.44 26 PRO B CA 1
ATOM 2296 C C . PRO B 1 26 ? 12.203 -22.328 -13.211 1 95.44 26 PRO B C 1
ATOM 2298 O O . PRO B 1 26 ? 11.688 -21.547 -12.406 1 95.44 26 PRO B O 1
ATOM 2301 N N . ASP B 1 27 ? 12.297 -23.641 -13.062 1 94.81 27 ASP B N 1
ATOM 2302 C CA . ASP B 1 27 ? 11.703 -24.266 -11.891 1 94.81 27 ASP B CA 1
ATOM 2303 C C . ASP B 1 27 ? 12.398 -23.828 -10.609 1 94.81 27 ASP B C 1
ATOM 2305 O O . ASP B 1 27 ? 13.625 -23.75 -10.555 1 94.81 27 ASP B O 1
ATOM 2309 N N . GLY B 1 28 ? 11.555 -23.422 -9.711 1 94.75 28 GLY B N 1
ATOM 2310 C CA . GLY B 1 28 ? 12.078 -23.141 -8.391 1 94.75 28 GLY B CA 1
ATOM 2311 C C . GLY B 1 28 ? 12.625 -21.734 -8.25 1 94.75 28 GLY B C 1
ATOM 2312 O O . GLY B 1 28 ? 13.109 -21.359 -7.184 1 94.75 28 GLY B O 1
ATOM 2313 N N . GLN B 1 29 ? 12.531 -20.953 -9.242 1 96.38 29 GLN B N 1
ATOM 2314 C CA . GLN B 1 29 ? 13.078 -19.594 -9.188 1 96.38 29 GLN B CA 1
ATOM 2315 C C . GLN B 1 29 ? 12.047 -18.609 -8.656 1 96.38 29 GLN B C 1
ATOM 2317 O O . GLN B 1 29 ? 10.883 -18.656 -9.047 1 96.38 29 GLN B O 1
ATOM 2322 N N . VAL B 1 30 ? 12.531 -17.781 -7.77 1 97 30 VAL B N 1
ATOM 2323 C CA . VAL B 1 30 ? 11.727 -16.656 -7.285 1 97 30 VAL B CA 1
ATOM 2324 C C . VAL B 1 30 ? 12.094 -15.391 -8.055 1 97 30 VAL B C 1
ATOM 2326 O O . VAL B 1 30 ? 13.219 -14.891 -7.949 1 97 30 VAL B O 1
ATOM 2329 N N . MET B 1 31 ? 11.156 -14.898 -8.789 1 97.88 31 MET B N 1
ATOM 2330 C CA . MET B 1 31 ? 11.367 -13.727 -9.633 1 97.88 31 MET B CA 1
ATOM 2331 C C . MET B 1 31 ? 10.453 -12.578 -9.203 1 97.88 31 MET B C 1
ATOM 2333 O O . MET B 1 31 ? 9.281 -12.797 -8.891 1 97.88 31 MET B O 1
ATOM 2337 N N . ALA B 1 32 ? 11.031 -11.383 -9.125 1 97.81 32 ALA B N 1
ATOM 2338 C CA . ALA B 1 32 ? 10.234 -10.195 -8.836 1 97.81 32 ALA B CA 1
ATOM 2339 C C . ALA B 1 32 ? 9.938 -9.406 -10.102 1 97.81 32 ALA B C 1
ATOM 2341 O O . ALA B 1 32 ? 10.797 -9.289 -10.984 1 97.81 32 ALA B O 1
ATOM 2342 N N . LEU B 1 33 ? 8.781 -8.992 -10.203 1 97.5 33 LEU B N 1
ATOM 2343 C CA . LEU B 1 33 ? 8.32 -8.109 -11.273 1 97.5 33 LEU B CA 1
ATOM 2344 C C . LEU B 1 33 ? 8.117 -6.688 -10.766 1 97.5 33 LEU B C 1
ATOM 2346 O O . LEU B 1 33 ? 7.316 -6.461 -9.859 1 97.5 33 LEU B O 1
ATOM 2350 N N . ILE B 1 34 ? 8.898 -5.727 -11.328 1 96.62 34 ILE B N 1
ATOM 2351 C CA . ILE B 1 34 ? 8.789 -4.34 -10.883 1 96.62 34 ILE B CA 1
ATOM 2352 C C . ILE B 1 34 ? 8.516 -3.434 -12.086 1 96.62 34 ILE B C 1
ATOM 2354 O O . ILE B 1 34 ? 8.727 -3.834 -13.234 1 96.62 34 ILE B O 1
ATOM 2358 N N . GLY B 1 35 ? 7.98 -2.232 -11.82 1 95.19 35 GLY B N 1
ATOM 2359 C CA . GLY B 1 35 ? 7.613 -1.255 -12.836 1 95.19 35 GLY B CA 1
ATOM 2360 C C . GLY B 1 35 ? 6.605 -0.233 -12.336 1 95.19 35 GLY B C 1
ATOM 2361 O O . GLY B 1 35 ? 6.016 -0.4 -11.266 1 95.19 35 GLY B O 1
ATOM 2362 N N . PRO B 1 36 ? 6.477 0.79 -13.102 1 92.56 36 PRO B N 1
ATOM 2363 C CA . PRO B 1 36 ? 5.516 1.818 -12.695 1 92.56 36 PRO B CA 1
ATOM 2364 C C . PRO B 1 36 ? 4.07 1.328 -12.742 1 92.56 36 PRO B C 1
ATOM 2366 O O . PRO B 1 36 ? 3.795 0.257 -13.289 1 92.56 36 PRO B O 1
ATOM 2369 N N . SER B 1 37 ? 3.24 2.088 -12.055 1 88.12 37 SER B N 1
ATOM 2370 C CA . SER B 1 37 ? 1.817 1.778 -12.156 1 88.12 37 SER B CA 1
ATOM 2371 C C . SER B 1 37 ? 1.349 1.797 -13.609 1 88.12 37 SER B C 1
ATOM 2373 O O . SER B 1 37 ? 1.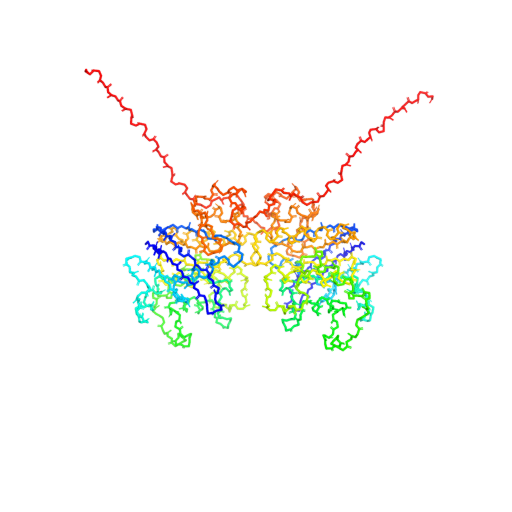718 2.689 -14.375 1 88.12 37 SER B O 1
ATOM 2375 N N . GLY B 1 38 ? 0.653 0.824 -14 1 87.19 38 GLY B N 1
ATOM 2376 C CA . GLY B 1 38 ? 0.142 0.748 -15.359 1 87.19 38 GLY B CA 1
ATOM 2377 C C . GLY B 1 38 ? 1.111 0.095 -16.328 1 87.19 38 GLY B C 1
ATOM 2378 O O . GLY B 1 38 ? 0.857 0.048 -17.531 1 87.19 38 GLY B O 1
ATOM 2379 N N . ALA B 1 39 ? 2.156 -0.411 -15.789 1 92.69 39 ALA B N 1
ATOM 2380 C CA . ALA B 1 39 ? 3.186 -0.989 -16.656 1 92.69 39 ALA B CA 1
ATOM 2381 C C . ALA B 1 39 ? 2.734 -2.332 -17.219 1 92.69 39 ALA B C 1
ATOM 2383 O O . ALA B 1 39 ? 3.35 -2.857 -18.156 1 92.69 39 ALA B O 1
ATOM 2384 N N . GLY B 1 40 ? 1.701 -2.938 -16.656 1 94.44 40 GLY B N 1
ATOM 2385 C CA . GLY B 1 40 ? 1.188 -4.207 -17.141 1 94.44 40 GLY B CA 1
ATOM 2386 C C . GLY B 1 40 ? 1.512 -5.371 -16.219 1 94.44 40 GLY B C 1
ATOM 2387 O O . GLY B 1 40 ? 1.282 -6.531 -16.578 1 94.44 40 GLY B O 1
ATOM 2388 N N . LYS B 1 41 ? 2.037 -5.102 -15.07 1 95.81 41 LYS B N 1
ATOM 2389 C CA . LYS B 1 41 ? 2.486 -6.148 -14.156 1 95.81 41 LYS B CA 1
ATOM 2390 C C . LYS B 1 41 ? 1.329 -7.059 -13.75 1 95.81 41 LYS B C 1
ATOM 2392 O O . LYS B 1 41 ? 1.413 -8.281 -13.898 1 95.81 41 LYS B O 1
ATOM 2397 N N . SER B 1 42 ? 0.229 -6.469 -13.234 1 93.5 42 SER B N 1
ATOM 2398 C CA . SER B 1 42 ? -0.926 -7.25 -12.805 1 93.5 42 SER B CA 1
ATOM 2399 C C . SER B 1 42 ? -1.593 -7.945 -13.992 1 93.5 42 SER B C 1
ATOM 2401 O O . SER B 1 42 ? -2.051 -9.086 -13.875 1 93.5 42 SER B O 1
ATOM 2403 N N . THR B 1 43 ? -1.615 -7.23 -15.141 1 95.19 43 THR B N 1
ATOM 2404 C CA . THR B 1 43 ? -2.164 -7.832 -16.344 1 95.19 43 THR B CA 1
ATOM 2405 C C . THR B 1 43 ? -1.372 -9.078 -16.734 1 95.19 43 THR B C 1
ATOM 2407 O O . THR B 1 43 ? -1.955 -10.102 -17.094 1 95.19 43 THR B O 1
ATOM 2410 N N . LEU B 1 44 ? -0.068 -8.969 -16.641 1 97.38 44 LEU B N 1
ATOM 2411 C CA . LEU B 1 44 ? 0.782 -10.102 -16.969 1 97.38 44 LEU B CA 1
ATOM 2412 C C . LEU B 1 44 ? 0.478 -11.297 -16.078 1 97.38 44 LEU B C 1
ATOM 2414 O O . LEU B 1 44 ? 0.275 -12.414 -16.562 1 97.38 44 LEU B O 1
ATOM 2418 N N . LEU B 1 45 ? 0.402 -11.102 -14.758 1 96 45 LEU B N 1
ATOM 2419 C CA . LEU B 1 45 ? 0.112 -12.18 -13.812 1 96 45 LEU B CA 1
ATOM 2420 C C . LEU B 1 45 ? -1.241 -12.812 -14.109 1 96 45 LEU B C 1
ATOM 2422 O O . LEU B 1 45 ? -1.366 -14.039 -14.117 1 96 45 LEU B O 1
ATOM 2426 N N . ARG B 1 46 ? -2.186 -12 -14.469 1 94.62 46 ARG B N 1
ATOM 2427 C CA . ARG B 1 46 ? -3.541 -12.484 -14.711 1 94.62 46 ARG B CA 1
ATOM 2428 C C . ARG B 1 46 ? -3.633 -13.227 -16.047 1 94.62 46 ARG B C 1
ATOM 2430 O O . ARG B 1 46 ? -4.457 -14.125 -16.203 1 94.62 46 ARG B O 1
ATOM 2437 N N . CYS B 1 47 ? -2.826 -12.836 -16.953 1 97 47 CYS B N 1
ATOM 2438 C CA . CYS B 1 47 ? -2.785 -13.562 -18.219 1 97 47 CYS B CA 1
ATOM 2439 C C . CYS B 1 47 ? -2.227 -14.969 -18.016 1 97 47 CYS B C 1
ATOM 2441 O O . CYS B 1 47 ? -2.67 -15.906 -18.672 1 97 47 CYS B O 1
ATOM 2443 N N . ILE B 1 48 ? -1.24 -15.062 -17.141 1 96.56 48 ILE B N 1
ATOM 2444 C CA . ILE B 1 48 ? -0.592 -16.344 -16.922 1 96.56 48 ILE B CA 1
ATOM 2445 C C . ILE B 1 48 ? -1.63 -17.375 -16.484 1 96.56 48 ILE B C 1
ATOM 2447 O O . ILE B 1 48 ? -1.635 -18.516 -16.969 1 96.56 48 ILE B O 1
ATOM 2451 N N . ASN B 1 49 ? -2.488 -16.984 -15.602 1 93.19 49 ASN B N 1
ATOM 2452 C CA . ASN B 1 49 ? -3.521 -17.922 -15.164 1 93.19 49 ASN B CA 1
ATOM 2453 C C . ASN B 1 49 ? -4.809 -17.75 -15.961 1 93.19 49 ASN B C 1
ATOM 2455 O O . ASN B 1 49 ? -5.848 -18.297 -15.609 1 93.19 49 ASN B O 1
ATOM 2459 N N . ARG B 1 50 ? -4.816 -16.844 -16.922 1 95.06 50 ARG B N 1
ATOM 2460 C CA . ARG B 1 50 ? -5.867 -16.594 -17.906 1 95.06 50 ARG B CA 1
ATOM 2461 C C . ARG B 1 50 ? -7.129 -16.062 -17.234 1 95.06 50 ARG B C 1
ATOM 2463 O O . ARG B 1 50 ? -8.242 -16.406 -17.625 1 95.06 50 ARG B O 1
ATOM 2470 N N . LEU B 1 51 ? -6.988 -15.422 -16.125 1 91.19 51 LEU B N 1
ATOM 2471 C CA . LEU B 1 51 ? -8.062 -14.578 -15.609 1 91.19 51 LEU B CA 1
ATOM 2472 C C . LEU B 1 51 ? -8.328 -13.406 -16.562 1 91.19 51 LEU B C 1
ATOM 2474 O O . LEU B 1 51 ? -9.445 -12.883 -16.609 1 91.19 51 LEU B O 1
ATOM 2478 N N . VAL B 1 52 ? -7.285 -13.016 -17.234 1 94.06 52 VAL B N 1
ATOM 2479 C CA . VAL B 1 52 ? -7.352 -12.102 -18.375 1 94.06 52 VAL B CA 1
ATOM 2480 C C . VAL B 1 52 ? -6.871 -12.805 -19.641 1 94.06 52 VAL B C 1
ATOM 2482 O O . VAL B 1 52 ? -5.812 -13.438 -19.641 1 94.06 52 VAL B O 1
ATOM 2485 N N . GLU B 1 53 ? -7.668 -12.711 -20.641 1 96.06 53 GLU B N 1
ATOM 2486 C CA . GLU B 1 53 ? -7.312 -13.375 -21.891 1 96.06 53 GLU B CA 1
ATOM 2487 C C . GLU B 1 53 ? -6.293 -12.562 -22.672 1 96.06 53 GLU B C 1
ATOM 2489 O O . GLU B 1 53 ? -6.535 -11.391 -22.984 1 96.06 53 GLU B O 1
ATOM 2494 N N . PRO B 1 54 ? -5.203 -13.195 -22.969 1 97.25 54 PRO B N 1
ATOM 2495 C CA . PRO B 1 54 ? -4.258 -12.477 -23.828 1 97.25 54 PRO B CA 1
ATOM 2496 C C . PRO B 1 54 ? -4.789 -12.25 -25.234 1 97.25 54 PRO B C 1
ATOM 2498 O O . PRO B 1 54 ? -5.656 -12.992 -25.703 1 97.25 54 PRO B O 1
ATOM 2501 N N . THR B 1 55 ? -4.328 -11.195 -25.859 1 97.38 55 THR B N 1
ATOM 2502 C CA . THR B 1 55 ? -4.711 -10.898 -27.234 1 97.38 55 THR B CA 1
ATOM 2503 C C . THR B 1 55 ? -3.924 -11.766 -28.219 1 97.38 55 THR B C 1
ATOM 2505 O O . THR B 1 55 ? -4.484 -12.281 -29.188 1 97.38 55 THR B O 1
ATOM 2508 N N . SER B 1 56 ? -2.672 -11.914 -28 1 97.56 56 SER B N 1
ATOM 2509 C CA . SER B 1 56 ? -1.812 -12.766 -28.812 1 97.56 56 SER B CA 1
ATOM 2510 C C . SER B 1 56 ? -0.635 -13.297 -28 1 97.56 56 SER B C 1
ATOM 2512 O O . SER B 1 56 ? -0.439 -12.898 -26.844 1 97.56 56 SER B O 1
ATOM 2514 N N . GLY B 1 57 ? 0.081 -14.211 -28.562 1 97.81 57 GLY B N 1
ATOM 2515 C CA . GLY B 1 57 ? 1.183 -14.859 -27.875 1 97.81 57 GLY B CA 1
ATOM 2516 C C . GLY B 1 57 ? 0.784 -16.172 -27.219 1 97.81 57 GLY B C 1
ATOM 2517 O O . GLY B 1 57 ? -0.323 -16.672 -27.422 1 97.81 57 GLY B O 1
ATOM 2518 N N . SER B 1 58 ? 1.784 -16.719 -26.453 1 98.06 58 SER B N 1
ATOM 2519 C CA . SER B 1 58 ? 1.496 -18 -25.828 1 98.06 58 SER B CA 1
ATOM 2520 C C . SER B 1 58 ? 2.139 -18.109 -24.453 1 98.06 58 SER B C 1
ATOM 2522 O O . SER B 1 58 ? 3.109 -17.406 -24.156 1 98.06 58 SER B O 1
ATOM 2524 N N . ILE B 1 59 ? 1.559 -18.859 -23.641 1 98.12 59 ILE B N 1
ATOM 2525 C CA . ILE B 1 59 ? 2.035 -19.156 -22.281 1 98.12 59 ILE B CA 1
ATOM 2526 C C . ILE B 1 59 ? 2.105 -20.672 -22.094 1 98.12 59 ILE B C 1
ATOM 2528 O O . ILE B 1 59 ? 1.118 -21.375 -22.297 1 98.12 59 ILE B O 1
ATOM 2532 N N . TRP B 1 60 ? 3.275 -21.109 -21.719 1 97.56 60 TRP B N 1
ATOM 2533 C CA . TRP B 1 60 ? 3.49 -22.547 -21.516 1 97.56 60 TRP B CA 1
ATOM 2534 C C . TRP B 1 60 ? 3.924 -22.812 -20.078 1 97.56 60 TRP B C 1
ATOM 2536 O O . TRP B 1 60 ? 4.824 -22.156 -19.562 1 97.56 60 TRP B O 1
ATOM 2546 N N . LEU B 1 61 ? 3.26 -23.781 -19.469 1 96.44 61 LEU B N 1
ATOM 2547 C CA . LEU B 1 61 ? 3.645 -24.25 -18.141 1 96.44 61 LEU B CA 1
ATOM 2548 C C . LEU B 1 61 ? 3.924 -25.75 -18.156 1 96.44 61 LEU B C 1
ATOM 2550 O O . LEU B 1 61 ? 3.029 -26.547 -18.453 1 96.44 61 LEU B O 1
ATOM 2554 N N . ASN B 1 62 ? 5.176 -26.109 -17.906 1 94.75 62 ASN B N 1
ATOM 2555 C CA . ASN B 1 62 ? 5.602 -27.5 -17.922 1 94.75 62 ASN B CA 1
ATOM 2556 C C . ASN B 1 62 ? 5.184 -28.203 -19.219 1 94.75 62 ASN B C 1
ATOM 2558 O O . ASN B 1 62 ? 4.617 -29.297 -19.172 1 94.75 62 ASN B O 1
ATOM 2562 N N . GLY B 1 63 ? 5.297 -27.531 -20.25 1 93.81 63 GLY B N 1
ATOM 2563 C CA . GLY B 1 63 ? 5.066 -28.125 -21.562 1 93.81 63 GLY B CA 1
ATOM 2564 C C . GLY B 1 63 ? 3.631 -27.984 -22.031 1 93.81 63 GLY B C 1
ATOM 2565 O O . GLY B 1 63 ? 3.314 -28.312 -23.188 1 93.81 63 GLY B O 1
ATOM 2566 N N . ILE B 1 64 ? 2.758 -27.531 -21.234 1 95.19 64 ILE B N 1
ATOM 2567 C CA . ILE B 1 64 ? 1.35 -27.391 -21.594 1 95.19 64 ILE B CA 1
ATOM 2568 C C . ILE B 1 64 ? 1.07 -25.938 -22.016 1 95.19 64 ILE B C 1
ATOM 2570 O O . ILE B 1 64 ? 1.39 -25 -21.281 1 95.19 64 ILE B O 1
ATOM 2574 N N . ASP B 1 65 ? 0.51 -25.781 -23.188 1 97.31 65 ASP B N 1
ATOM 2575 C CA . ASP B 1 65 ? 0.111 -24.469 -23.656 1 97.31 65 ASP B CA 1
ATOM 2576 C C . ASP B 1 65 ? -1.189 -24.016 -23 1 97.31 65 ASP B C 1
ATOM 2578 O O . ASP B 1 65 ? -2.275 -24.438 -23.391 1 97.31 65 ASP B O 1
ATOM 2582 N N . LEU B 1 66 ? -1.089 -23.109 -22.109 1 96.88 66 LEU B N 1
ATOM 2583 C CA . LEU B 1 66 ? -2.238 -22.656 -21.328 1 96.88 66 LEU B CA 1
ATOM 2584 C C . LEU B 1 66 ? -3.201 -21.844 -22.203 1 96.88 66 LEU B C 1
ATOM 2586 O O . LEU B 1 66 ? -4.402 -21.812 -21.938 1 96.88 66 LEU B O 1
ATOM 2590 N N . THR B 1 67 ? -2.668 -21.203 -23.203 1 96.5 67 THR B N 1
ATOM 2591 C CA . THR B 1 67 ? -3.459 -20.281 -24.016 1 96.5 67 THR B CA 1
ATOM 2592 C C . THR B 1 67 ? -4.441 -21.047 -24.891 1 96.5 67 THR B C 1
ATOM 2594 O O . THR B 1 67 ? -5.398 -20.469 -25.406 1 96.5 67 THR B O 1
ATOM 2597 N N . ARG B 1 68 ? -4.305 -22.328 -25.047 1 94.88 68 ARG B N 1
ATOM 2598 C CA . ARG B 1 68 ? -5.117 -23.109 -25.969 1 94.88 68 ARG B CA 1
ATOM 2599 C C . ARG B 1 68 ? -6.059 -24.047 -25.219 1 94.88 68 ARG B C 1
ATOM 2601 O O . ARG B 1 68 ? -6.801 -24.812 -25.844 1 94.88 68 ARG B O 1
ATOM 2608 N N . LEU B 1 69 ? -6.035 -23.938 -23.969 1 95.44 69 LEU B N 1
ATOM 2609 C CA . LEU B 1 69 ? -6.832 -24.875 -23.172 1 95.44 69 LEU B CA 1
ATOM 2610 C C . LEU B 1 69 ? -8.305 -24.484 -23.219 1 95.44 69 LEU B C 1
ATOM 2612 O O . LEU B 1 69 ? -8.641 -23.297 -23.203 1 95.44 69 LEU B O 1
ATOM 2616 N N . ASN B 1 70 ? -9.133 -25.484 -23.25 1 94.94 70 ASN B N 1
ATOM 2617 C CA . ASN B 1 70 ? -10.555 -25.234 -23.078 1 94.94 70 ASN B CA 1
ATOM 2618 C C . ASN B 1 70 ? -10.914 -25.031 -21.609 1 94.94 70 ASN B C 1
ATOM 2620 O O . ASN B 1 70 ? -10.039 -25.078 -20.734 1 94.94 70 ASN B O 1
ATOM 2624 N N . THR B 1 71 ? -12.125 -24.797 -21.312 1 91.75 71 THR B N 1
ATOM 2625 C CA . THR B 1 71 ? -12.578 -24.406 -19.969 1 91.75 71 THR B CA 1
ATOM 2626 C C . THR B 1 71 ? -12.258 -25.5 -18.953 1 91.75 71 THR B C 1
ATOM 2628 O O . THR B 1 71 ? -11.742 -25.203 -17.875 1 91.75 71 THR B O 1
ATOM 2631 N N . ARG B 1 72 ? -12.523 -26.719 -19.328 1 91.69 72 ARG B N 1
ATOM 2632 C CA . ARG B 1 72 ? -12.297 -27.828 -18.422 1 91.69 72 ARG B CA 1
ATOM 2633 C C . ARG B 1 72 ? -10.805 -28.031 -18.156 1 91.69 72 ARG B C 1
ATOM 2635 O O . ARG B 1 72 ? -10.383 -28.172 -17.016 1 91.69 72 ARG B O 1
ATOM 2642 N N . GLU B 1 73 ? -10.062 -28.016 -19.203 1 93.62 73 GLU B N 1
ATOM 2643 C CA . GLU B 1 73 ? -8.617 -28.172 -19.094 1 93.62 73 GLU B CA 1
ATOM 2644 C C . GLU B 1 73 ? -7.984 -27.016 -18.328 1 93.62 73 GLU B C 1
ATOM 2646 O O . GLU B 1 73 ? -7.031 -27.219 -17.578 1 93.62 73 GLU B O 1
ATOM 2651 N N . LEU B 1 74 ? -8.508 -25.844 -18.531 1 93.31 74 LEU B N 1
ATOM 2652 C CA . LEU B 1 74 ? -8 -24.656 -17.844 1 93.31 74 LEU B CA 1
ATOM 2653 C C . LEU B 1 74 ? -8.234 -24.75 -16.344 1 93.31 74 LEU B C 1
ATOM 2655 O O . LEU B 1 74 ? -7.367 -24.391 -15.547 1 93.31 74 LEU B O 1
ATOM 2659 N N . ARG B 1 75 ? -9.359 -25.266 -15.969 1 88.06 75 ARG B N 1
ATOM 2660 C CA . ARG B 1 75 ? -9.656 -25.469 -14.555 1 88.06 75 ARG B CA 1
ATOM 2661 C C . ARG B 1 75 ? -8.641 -26.406 -13.906 1 88.06 75 ARG B C 1
ATOM 2663 O O . ARG B 1 75 ? -8.188 -26.156 -12.789 1 88.06 75 ARG B O 1
ATOM 2670 N N . GLN B 1 76 ? -8.297 -27.391 -14.656 1 89.81 76 GLN B N 1
ATOM 2671 C CA . GLN B 1 76 ? -7.32 -28.344 -14.156 1 89.81 76 GLN B CA 1
ATOM 2672 C C . GLN B 1 76 ? -5.926 -27.719 -14.078 1 89.81 76 GLN B C 1
ATOM 2674 O O . GLN B 1 76 ? -5.199 -27.938 -13.109 1 89.81 76 GLN B O 1
ATOM 2679 N N . ALA B 1 77 ? -5.609 -26.969 -15.062 1 91.75 77 ALA B N 1
ATOM 2680 C CA . ALA B 1 77 ? -4.305 -26.312 -15.086 1 91.75 77 ALA B CA 1
ATOM 2681 C C . ALA B 1 77 ? -4.184 -25.297 -13.961 1 91.75 77 ALA B C 1
ATOM 2683 O O . ALA B 1 77 ? -3.107 -25.125 -13.375 1 91.75 77 ALA B O 1
ATOM 2684 N N . ARG B 1 78 ? -5.25 -24.609 -13.602 1 90.44 78 ARG B N 1
ATOM 2685 C CA . ARG B 1 78 ? -5.258 -23.594 -12.57 1 90.44 78 ARG B CA 1
ATOM 2686 C C . ARG B 1 78 ? -4.992 -24.203 -11.195 1 90.44 78 ARG B C 1
ATOM 2688 O O . ARG B 1 78 ? -4.555 -23.5 -10.273 1 90.44 78 ARG B O 1
ATOM 2695 N N . ARG B 1 79 ? -5.227 -25.422 -11.047 1 87.19 79 ARG B N 1
ATOM 2696 C CA . ARG B 1 79 ? -4.926 -26.094 -9.797 1 87.19 79 ARG B CA 1
ATOM 2697 C C . ARG B 1 79 ? -3.422 -26.156 -9.555 1 87.19 79 ARG B C 1
ATOM 2699 O O . ARG B 1 79 ? -2.977 -26.297 -8.414 1 87.19 79 ARG B O 1
ATOM 2706 N N . LYS B 1 80 ? -2.705 -26.062 -10.656 1 91.75 80 LYS B N 1
ATOM 2707 C CA . LYS B 1 80 ? -1.248 -26.125 -10.562 1 91.75 80 LYS B CA 1
ATOM 2708 C C . LYS B 1 80 ? -0.645 -24.734 -10.414 1 91.75 80 LYS B C 1
ATOM 2710 O O . LYS B 1 80 ? 0.575 -24.594 -10.312 1 91.75 80 LYS B O 1
ATOM 2715 N N . ILE B 1 81 ? -1.52 -23.781 -10.43 1 93.69 81 ILE B N 1
ATOM 2716 C CA . ILE B 1 81 ? -1.089 -22.391 -10.289 1 93.69 81 ILE B CA 1
ATOM 2717 C C . ILE B 1 81 ? -1.759 -21.766 -9.078 1 93.69 81 ILE B C 1
ATOM 2719 O O . ILE B 1 81 ? -2.982 -21.609 -9.039 1 93.69 81 ILE B O 1
ATOM 2723 N N . GLY B 1 82 ? -0.955 -21.422 -8.086 1 92.44 82 GLY B N 1
ATOM 2724 C CA . GLY B 1 82 ? -1.473 -20.656 -6.961 1 92.44 82 GLY B CA 1
ATOM 2725 C C . GLY B 1 82 ? -1.353 -19.156 -7.152 1 92.44 82 GLY B C 1
ATOM 2726 O O . GLY B 1 82 ? -0.407 -18.688 -7.781 1 92.44 82 GLY B O 1
ATOM 2727 N N . MET B 1 83 ? -2.348 -18.484 -6.574 1 91.44 83 MET B N 1
ATOM 2728 C CA . MET B 1 83 ? -2.277 -17.031 -6.676 1 91.44 83 MET B CA 1
ATOM 2729 C C . MET B 1 83 ? -2.609 -16.359 -5.34 1 91.44 83 MET B C 1
ATOM 2731 O O . MET B 1 83 ? -3.518 -16.812 -4.637 1 91.44 83 MET B O 1
ATOM 2735 N N . ILE B 1 84 ? -1.758 -15.469 -5.004 1 90.44 84 ILE B N 1
ATOM 2736 C CA . ILE B 1 84 ? -2.014 -14.578 -3.873 1 90.44 84 ILE B CA 1
ATOM 2737 C C . ILE B 1 84 ? -2.406 -13.195 -4.383 1 90.44 84 ILE B C 1
ATOM 2739 O O . ILE B 1 84 ? -1.649 -12.562 -5.121 1 90.44 84 ILE B O 1
ATOM 2743 N N . PHE B 1 85 ? -3.553 -12.719 -3.875 1 84.62 85 PHE B N 1
ATOM 2744 C CA . PHE B 1 85 ? -4.121 -11.477 -4.383 1 84.62 85 PHE B CA 1
ATOM 2745 C C . PHE B 1 85 ? -3.729 -10.305 -3.496 1 84.62 85 PHE B C 1
ATOM 2747 O O . PHE B 1 85 ? -3.381 -10.484 -2.328 1 84.62 85 PHE B O 1
ATOM 2754 N N . GLN B 1 86 ? -3.732 -9.062 -4.004 1 76.5 86 GLN B N 1
ATOM 2755 C CA . GLN B 1 86 ? -3.385 -7.832 -3.303 1 76.5 86 GLN B CA 1
ATOM 2756 C C . GLN B 1 86 ? -4.273 -7.625 -2.078 1 76.5 86 GLN B C 1
ATOM 2758 O O . GLN B 1 86 ? -3.785 -7.262 -1.006 1 76.5 86 GLN B O 1
ATOM 2763 N N . GLU B 1 87 ? -5.5 -7.746 -2.066 1 77.44 87 GLU B N 1
ATOM 2764 C CA . GLU B 1 87 ? -6.418 -7.535 -0.95 1 77.44 87 GLU B CA 1
ATOM 2765 C C . GLU B 1 87 ? -6.797 -8.852 -0.286 1 77.44 87 GLU B C 1
ATOM 2767 O O . GLU B 1 87 ? -7.91 -9.008 0.216 1 77.44 87 GLU B O 1
ATOM 2772 N N . TYR B 1 88 ? -5.82 -9.758 -0.257 1 79.56 88 TYR B N 1
ATOM 2773 C CA . TYR B 1 88 ? -5.918 -11.047 0.423 1 79.56 88 TYR B CA 1
ATOM 2774 C C . TYR B 1 88 ? -7.031 -11.898 -0.173 1 79.56 88 TYR B C 1
ATOM 2776 O O . TYR B 1 88 ? -6.922 -13.125 -0.23 1 79.56 88 TYR B O 1
ATOM 2784 N N . ALA B 1 89 ? -8.102 -11.203 -0.63 1 76 89 ALA B N 1
ATOM 2785 C CA . ALA B 1 89 ? -9.25 -11.875 -1.233 1 76 89 ALA B CA 1
ATOM 2786 C C . ALA B 1 89 ? -9.82 -12.938 -0.296 1 76 89 ALA B C 1
ATOM 2788 O O . ALA B 1 89 ? -10.094 -14.062 -0.717 1 76 89 ALA B O 1
ATOM 2789 N N . LEU B 1 90 ? -9.906 -12.664 0.94 1 84.69 90 LEU B N 1
ATOM 2790 C CA . LEU B 1 90 ? -10.492 -13.586 1.911 1 84.69 90 LEU B CA 1
ATOM 2791 C C . LEU B 1 90 ? -11.992 -13.344 2.039 1 84.69 90 LEU B C 1
ATOM 2793 O O . LEU B 1 90 ? -12.469 -12.227 1.847 1 84.69 90 LEU B O 1
ATOM 2797 N N . VAL B 1 91 ? -12.68 -14.406 2.289 1 81.69 91 VAL B N 1
ATOM 2798 C CA . VAL B 1 91 ? -14.086 -14.273 2.654 1 81.69 91 VAL B CA 1
ATOM 2799 C C . VAL B 1 91 ? -14.203 -13.938 4.141 1 81.69 91 VAL B C 1
ATOM 2801 O O . VAL B 1 91 ? -13.922 -14.773 5 1 81.69 91 VAL B O 1
ATOM 2804 N N . GLU B 1 92 ? -14.688 -12.812 4.422 1 85.31 92 GLU B N 1
ATOM 2805 C CA . GLU B 1 92 ? -14.602 -12.211 5.75 1 85.31 92 GLU B CA 1
ATOM 2806 C C . GLU B 1 92 ? -15.391 -13.008 6.773 1 85.31 92 GLU B C 1
ATOM 2808 O O . GLU B 1 92 ? -14.977 -13.141 7.93 1 85.31 92 GLU B O 1
ATOM 2813 N N . ARG B 1 93 ? -16.453 -13.609 6.406 1 84.56 93 ARG B N 1
ATOM 2814 C CA . ARG B 1 93 ? -17.375 -14.273 7.332 1 84.56 93 ARG B CA 1
ATOM 2815 C C . ARG B 1 93 ? -16.938 -15.719 7.578 1 84.56 93 ARG B C 1
ATOM 2817 O O . ARG B 1 93 ? -17.453 -16.375 8.484 1 84.56 93 ARG B O 1
ATOM 2824 N N . LEU B 1 94 ? -16.016 -16.234 6.848 1 87.5 94 LEU B N 1
ATOM 2825 C CA . LEU B 1 94 ? -15.523 -17.609 7.02 1 87.5 94 LEU B CA 1
ATOM 2826 C C . LEU B 1 94 ? -14.312 -17.641 7.945 1 87.5 94 LEU B C 1
ATOM 2828 O O . LEU B 1 94 ? -13.625 -16.625 8.117 1 87.5 94 LEU B O 1
ATOM 2832 N N . THR B 1 95 ? -14.102 -18.75 8.508 1 91.19 95 THR B N 1
ATOM 2833 C CA . THR B 1 95 ? -12.953 -18.938 9.391 1 91.19 95 THR B CA 1
ATOM 2834 C C . THR B 1 95 ? -11.664 -19.062 8.578 1 91.19 95 THR B C 1
ATOM 2836 O O . THR B 1 95 ? -11.711 -19.203 7.355 1 91.19 95 THR B O 1
ATOM 2839 N N . VAL B 1 96 ? -10.586 -18.922 9.289 1 92.75 96 VAL B N 1
ATOM 2840 C CA . VAL B 1 96 ? -9.258 -19.109 8.703 1 92.75 96 VAL B CA 1
ATOM 2841 C C . VAL B 1 96 ? -9.195 -20.453 7.973 1 92.75 96 VAL B C 1
ATOM 2843 O O . VAL B 1 96 ? -8.82 -20.516 6.801 1 92.75 96 VAL B O 1
ATOM 2846 N N . MET B 1 97 ? -9.633 -21.484 8.609 1 91.75 97 MET B N 1
ATOM 2847 C CA . MET B 1 97 ? -9.586 -22.828 8.047 1 91.75 97 MET B CA 1
ATOM 2848 C C . MET B 1 97 ? -10.461 -22.938 6.801 1 91.75 97 MET B C 1
ATOM 2850 O O . MET B 1 97 ? -10.047 -23.484 5.785 1 91.75 97 MET B O 1
ATOM 2854 N N . GLU B 1 98 ? -11.602 -22.375 6.863 1 88.88 98 GLU B N 1
ATOM 2855 C CA . GLU B 1 98 ? -12.508 -22.406 5.723 1 88.88 98 GLU B CA 1
ATOM 2856 C C . GLU B 1 98 ? -11.922 -21.656 4.527 1 88.88 98 GLU B C 1
ATOM 2858 O O . GLU B 1 98 ? -12.062 -22.094 3.385 1 88.88 98 GLU B O 1
ATOM 2863 N N . ASN B 1 99 ? -11.367 -20.531 4.832 1 90.81 99 ASN B N 1
ATOM 2864 C CA . ASN B 1 99 ? -10.711 -19.781 3.777 1 90.81 99 ASN B CA 1
ATOM 2865 C C . ASN B 1 99 ? -9.578 -20.578 3.131 1 90.81 99 ASN B C 1
ATOM 2867 O O . ASN B 1 99 ? -9.453 -20.594 1.906 1 90.81 99 ASN B O 1
ATOM 2871 N N . VAL B 1 100 ? -8.82 -21.234 3.939 1 91 100 VAL B N 1
ATOM 2872 C CA . VAL B 1 100 ? -7.691 -22.016 3.441 1 91 100 VAL B CA 1
ATOM 2873 C C . VAL B 1 100 ? -8.203 -23.172 2.594 1 91 100 VAL B C 1
ATOM 2875 O O . VAL B 1 100 ? -7.691 -23.422 1.498 1 91 100 VAL B O 1
ATOM 2878 N N . LEU B 1 101 ? -9.219 -23.812 3.059 1 88.25 101 LEU B N 1
ATOM 2879 C CA . LEU B 1 101 ? -9.75 -24.984 2.375 1 88.25 101 LEU B CA 1
ATOM 2880 C C . LEU B 1 101 ? -10.43 -24.594 1.065 1 88.25 101 LEU B C 1
ATOM 2882 O O . LEU B 1 101 ? -10.555 -25.406 0.155 1 88.25 101 LEU B O 1
ATOM 2886 N N . SER B 1 102 ? -10.82 -23.359 0.97 1 82.5 102 SER B N 1
ATOM 2887 C CA . SER B 1 102 ? -11.461 -22.891 -0.256 1 82.5 102 SER B CA 1
ATOM 2888 C C . SER B 1 102 ? -10.461 -22.812 -1.404 1 82.5 102 SER B C 1
ATOM 2890 O O . SER B 1 102 ? -10.852 -22.703 -2.568 1 82.5 102 SER B O 1
ATOM 2892 N N . GLY B 1 103 ? -9.242 -22.75 -1.142 1 74.62 103 GLY B N 1
ATOM 2893 C CA . GLY B 1 103 ? -8.195 -22.734 -2.152 1 74.62 103 GLY B CA 1
ATOM 2894 C C . GLY B 1 103 ? -8.211 -23.953 -3.047 1 74.62 103 GLY B C 1
ATOM 2895 O O . GLY B 1 103 ? -7.777 -23.891 -4.199 1 74.62 103 GLY B O 1
ATOM 2896 N N . GLN B 1 104 ? -8.578 -25.062 -2.469 1 63.22 104 GLN B N 1
ATOM 2897 C CA . GLN B 1 104 ? -8.586 -26.312 -3.227 1 63.22 104 GLN B CA 1
ATOM 2898 C C . GLN B 1 104 ? -9.648 -26.281 -4.32 1 63.22 104 GLN B C 1
ATOM 2900 O O . GLN B 1 104 ? -9.602 -27.078 -5.262 1 63.22 104 GLN B O 1
ATOM 2905 N N . LEU B 1 105 ? -10.539 -25.359 -4.105 1 55.88 105 LEU B N 1
ATOM 2906 C CA . LEU B 1 105 ? -11.68 -25.422 -5.012 1 55.88 105 LEU B CA 1
ATOM 2907 C C . LEU B 1 105 ? -11.375 -24.703 -6.32 1 55.88 105 LEU B C 1
ATOM 2909 O O . LEU B 1 105 ? -12.148 -24.797 -7.277 1 55.88 105 LEU B O 1
ATOM 2913 N N . GLY B 1 106 ? -10.102 -24.562 -6.535 1 56.41 106 GLY B N 1
ATOM 2914 C CA . GLY B 1 106 ? -9.883 -23.703 -7.695 1 56.41 106 GLY B CA 1
ATOM 2915 C C . GLY B 1 106 ? -10.742 -22.453 -7.695 1 56.41 106 GLY B C 1
ATOM 2916 O O . GLY B 1 106 ? -11.094 -21.938 -6.633 1 56.41 106 GLY B O 1
ATOM 2917 N N . TYR B 1 107 ? -10.984 -21.75 -8.586 1 50.41 107 TYR B N 1
ATOM 2918 C CA . TYR B 1 107 ? -11.844 -20.562 -8.617 1 50.41 107 TYR B CA 1
ATOM 2919 C C . TYR B 1 107 ? -13.312 -20.953 -8.547 1 50.41 107 TYR B C 1
ATOM 2921 O O . TYR B 1 107 ? -14.18 -20.203 -9 1 50.41 107 TYR B O 1
ATOM 2929 N N . VAL B 1 108 ? -13.633 -22.188 -8.141 1 48.03 108 VAL B N 1
ATOM 2930 C CA . VAL B 1 108 ? -15.039 -22.578 -8.219 1 48.03 108 VAL B CA 1
ATOM 2931 C C . VAL B 1 108 ? -15.836 -21.844 -7.141 1 48.03 108 VAL B C 1
ATOM 2933 O O . VAL B 1 108 ? -15.273 -21.375 -6.152 1 48.03 108 VAL B O 1
ATOM 2936 N N . ASN B 1 109 ? -17.172 -21.656 -7.379 1 50.94 109 ASN B N 1
ATOM 2937 C CA . ASN B 1 109 ? -18.188 -20.984 -6.586 1 50.94 109 ASN B CA 1
ATOM 2938 C C . ASN B 1 109 ? -18.172 -21.453 -5.133 1 50.94 109 ASN B C 1
ATOM 2940 O O . ASN B 1 109 ? -18.109 -22.656 -4.863 1 50.94 109 ASN B O 1
ATOM 2944 N N . PHE B 1 110 ? -17.703 -20.656 -4.285 1 50.84 110 PHE B N 1
ATOM 2945 C CA . PHE B 1 110 ? -17.672 -20.797 -2.834 1 50.84 110 PHE B CA 1
ATOM 2946 C C . PHE B 1 110 ? -18.844 -21.656 -2.348 1 50.84 110 PHE B C 1
ATOM 2948 O O . PHE B 1 110 ? -18.703 -22.438 -1.413 1 50.84 110 PHE B O 1
ATOM 2955 N N . TRP B 1 111 ? -19.891 -21.453 -2.947 1 48.22 111 TRP B N 1
ATOM 2956 C CA . TRP B 1 111 ? -21.109 -22.109 -2.461 1 48.22 111 TRP B CA 1
ATOM 2957 C C . TRP B 1 111 ? -20.969 -23.625 -2.508 1 48.22 111 TRP B C 1
ATOM 2959 O O . TRP B 1 111 ? -21.516 -24.328 -1.66 1 48.22 111 TRP B O 1
ATOM 2969 N N . GLN B 1 112 ? -20.344 -24.031 -3.443 1 49.06 112 GLN B N 1
ATOM 2970 C CA . GLN B 1 112 ? -20.297 -25.484 -3.564 1 49.06 112 GLN B CA 1
ATOM 2971 C C . GLN B 1 112 ? -19.344 -26.094 -2.543 1 49.06 112 GLN B C 1
ATOM 2973 O O . GLN B 1 112 ? -19.438 -27.281 -2.234 1 49.06 112 GLN B O 1
ATOM 2978 N N . SER B 1 113 ? -18.453 -25.281 -2.047 1 51 113 SER B N 1
ATOM 2979 C CA . SER B 1 113 ? -17.469 -25.797 -1.104 1 51 113 SER B CA 1
ATOM 2980 C C . SER B 1 113 ? -18.062 -25.984 0.286 1 51 113 SER B C 1
ATOM 2982 O O . SER B 1 113 ? -17.547 -26.75 1.095 1 51 113 SER B O 1
ATOM 2984 N N . TRP B 1 114 ? -19.078 -25.172 0.602 1 52.72 114 TRP B N 1
ATOM 2985 C CA . TRP B 1 114 ? -19.672 -25.234 1.93 1 52.72 114 TRP B CA 1
ATOM 2986 C C . TRP B 1 114 ? -20.125 -26.656 2.26 1 52.72 114 TRP B C 1
ATOM 2988 O O . TRP B 1 114 ? -20.047 -27.078 3.414 1 52.72 114 TRP B O 1
ATOM 2998 N N . PHE B 1 115 ? -20.594 -27.312 1.297 1 51.12 115 PHE B N 1
ATOM 2999 C CA . PHE B 1 115 ? -21.109 -28.641 1.623 1 51.12 115 PHE B CA 1
ATOM 3000 C C . PHE B 1 115 ? -20.016 -29.688 1.449 1 51.12 115 PHE B C 1
ATOM 3002 O O . PHE B 1 115 ? -20.266 -30.875 1.666 1 51.12 115 PHE B O 1
ATOM 3009 N N . ARG B 1 116 ? -18.875 -29.203 1.015 1 56.03 116 ARG B N 1
ATOM 3010 C CA . ARG B 1 116 ? -18.016 -30.297 0.581 1 56.03 116 ARG B CA 1
ATOM 3011 C C . ARG B 1 116 ? -17.172 -30.828 1.735 1 56.03 116 ARG B C 1
ATOM 3013 O O . ARG B 1 116 ? -16.578 -30.047 2.48 1 56.03 116 ARG B O 1
ATOM 3020 N N . LYS B 1 117 ? -17.406 -32.031 2.094 1 67.62 117 LYS B N 1
ATOM 3021 C CA . LYS B 1 117 ? -16.562 -32.906 2.934 1 67.62 117 LYS B CA 1
ATOM 3022 C C . LYS B 1 117 ? -15.148 -33 2.361 1 67.62 117 LYS B C 1
ATOM 3024 O O . LYS B 1 117 ? -14.961 -33.531 1.259 1 67.62 117 LYS B O 1
ATOM 3029 N N . PHE B 1 118 ? -14.211 -32.25 2.895 1 78.31 118 PHE B N 1
ATOM 3030 C CA . PHE B 1 118 ? -12.812 -32.344 2.48 1 78.31 118 PHE B CA 1
ATOM 3031 C C . PHE B 1 118 ? -12.18 -33.625 3.025 1 78.31 118 PHE B C 1
ATOM 3033 O O . PHE B 1 118 ? -12.461 -34.031 4.156 1 78.31 118 PHE B O 1
ATOM 3040 N N . PRO B 1 119 ? -11.445 -34.281 2.102 1 83.81 119 PRO B N 1
ATOM 3041 C CA . PRO B 1 119 ? -10.695 -35.406 2.607 1 83.81 119 PRO B CA 1
ATOM 3042 C C . PRO B 1 119 ? -9.82 -35.062 3.809 1 83.81 119 PRO B C 1
ATOM 3044 O O . PRO B 1 119 ? -9.352 -33.938 3.93 1 83.81 119 PRO B O 1
ATOM 3047 N N . GLN B 1 120 ? -9.664 -36.031 4.648 1 87.88 120 GLN B N 1
ATOM 3048 C CA . GLN B 1 120 ? -8.867 -35.844 5.852 1 87.88 120 GLN B CA 1
ATOM 3049 C C . GLN B 1 120 ? -7.445 -35.406 5.508 1 87.88 120 GLN B C 1
ATOM 3051 O O . GLN B 1 120 ? -6.852 -34.594 6.207 1 87.88 120 GLN B O 1
ATOM 3056 N N . ALA B 1 121 ? -6.953 -35.969 4.449 1 88.56 121 ALA B N 1
ATOM 3057 C CA . ALA B 1 121 ? -5.594 -35.625 4.039 1 88.56 121 ALA B CA 1
ATOM 3058 C C . ALA B 1 121 ? -5.473 -34.125 3.738 1 88.56 121 ALA B C 1
ATOM 3060 O O . ALA B 1 121 ? -4.457 -33.5 4.055 1 88.56 121 ALA B O 1
ATOM 3061 N N . THR B 1 122 ? -6.496 -33.562 3.164 1 87.88 122 THR B N 1
ATOM 3062 C CA . THR B 1 122 ? -6.508 -32.156 2.84 1 87.88 122 THR B CA 1
ATOM 3063 C C . THR B 1 122 ? -6.578 -31.312 4.109 1 87.88 122 THR B C 1
ATOM 3065 O O . THR B 1 122 ? -5.895 -30.297 4.219 1 87.88 122 THR B O 1
ATOM 3068 N N . ILE B 1 123 ? -7.344 -31.766 5.039 1 88.62 123 ILE B N 1
ATOM 3069 C CA . ILE B 1 123 ? -7.488 -31.078 6.312 1 88.62 123 ILE B CA 1
ATOM 3070 C C . ILE B 1 123 ? -6.156 -31.094 7.062 1 88.62 123 ILE B C 1
ATOM 3072 O O . ILE B 1 123 ? -5.727 -30.078 7.602 1 88.62 123 ILE B O 1
ATOM 3076 N N . ASP B 1 124 ? -5.52 -32.219 7.035 1 91.62 124 ASP B N 1
ATOM 3077 C CA . ASP B 1 124 ? -4.227 -32.344 7.699 1 91.62 124 ASP B CA 1
ATOM 3078 C C . ASP B 1 124 ? -3.189 -31.422 7.066 1 91.62 124 ASP B C 1
ATOM 3080 O O . ASP B 1 124 ? -2.414 -30.781 7.777 1 91.62 124 ASP B O 1
ATOM 3084 N N . GLU B 1 125 ? -3.248 -31.391 5.766 1 91.19 125 GLU B N 1
ATOM 3085 C CA . GLU B 1 125 ? -2.322 -30.5 5.059 1 91.19 125 GLU B CA 1
ATOM 3086 C C . GLU B 1 125 ? -2.604 -29.047 5.383 1 91.19 125 GLU B C 1
ATOM 3088 O O . GLU B 1 125 ? -1.675 -28.25 5.527 1 91.19 125 GLU B O 1
ATOM 3093 N N . ALA B 1 126 ? -3.842 -28.703 5.48 1 92 126 ALA B N 1
ATOM 3094 C CA . ALA B 1 126 ? -4.23 -27.344 5.832 1 92 126 ALA B CA 1
ATOM 3095 C C . ALA B 1 126 ? -3.695 -26.953 7.207 1 92 126 ALA B C 1
ATOM 3097 O O . ALA B 1 126 ? -3.152 -25.859 7.383 1 92 126 ALA B O 1
ATOM 3098 N N . PHE B 1 127 ? -3.779 -27.875 8.109 1 92.31 127 PHE B N 1
ATOM 3099 C CA . PHE B 1 127 ? -3.266 -27.609 9.453 1 92.31 127 PHE B CA 1
ATOM 3100 C C . PHE B 1 127 ? -1.751 -27.453 9.43 1 92.31 127 PHE B C 1
ATOM 3102 O O . PHE B 1 127 ? -1.206 -26.578 10.109 1 92.31 127 PHE B O 1
ATOM 3109 N N . ARG B 1 128 ? -1.115 -28.25 8.672 1 93 128 ARG B N 1
ATOM 3110 C CA . ARG B 1 128 ? 0.335 -28.156 8.547 1 93 128 ARG B CA 1
ATOM 3111 C C . ARG B 1 128 ? 0.745 -26.797 7.984 1 93 128 ARG B C 1
ATOM 3113 O O . ARG B 1 128 ? 1.674 -26.156 8.492 1 93 128 ARG B O 1
ATOM 3120 N N . LEU B 1 129 ? 0.051 -26.406 7.016 1 92.62 129 LEU B N 1
ATOM 3121 C CA . LEU B 1 129 ? 0.352 -25.125 6.379 1 92.62 129 LEU B CA 1
ATOM 3122 C C . LEU B 1 129 ? 0.087 -23.969 7.336 1 92.62 129 LEU B C 1
ATOM 3124 O O . LEU B 1 129 ? 0.872 -23.016 7.402 1 92.62 129 LEU B O 1
ATOM 3128 N N . LEU B 1 130 ? -1.027 -24.094 8.047 1 94.06 130 LEU B N 1
ATOM 3129 C CA . LEU B 1 130 ? -1.345 -23.047 9.023 1 94.06 130 LEU B CA 1
ATOM 3130 C C . LEU B 1 130 ? -0.26 -22.953 10.094 1 94.06 130 LEU B C 1
ATOM 3132 O O . LEU B 1 130 ? 0.086 -21.859 10.547 1 94.06 130 LEU B O 1
ATOM 3136 N N . ASP B 1 131 ? 0.255 -24.062 10.438 1 93.12 131 ASP B N 1
ATOM 3137 C CA . ASP B 1 131 ? 1.36 -24.094 11.391 1 93.12 131 ASP B CA 1
ATOM 3138 C C . ASP B 1 131 ? 2.607 -23.438 10.805 1 93.12 131 ASP B C 1
ATOM 3140 O O . ASP B 1 131 ? 3.26 -22.625 11.469 1 93.12 131 ASP B O 1
ATOM 3144 N N . ARG B 1 132 ? 2.881 -23.734 9.625 1 90.12 132 ARG B N 1
ATOM 3145 C CA . ARG B 1 132 ? 4.066 -23.219 8.945 1 90.12 132 ARG B CA 1
ATOM 3146 C C . ARG B 1 132 ? 4.008 -21.703 8.812 1 90.12 132 ARG B C 1
ATOM 3148 O O . ARG B 1 132 ? 5.039 -21.031 8.859 1 90.12 132 ARG B O 1
ATOM 3155 N N . VAL B 1 133 ? 2.74 -21.172 8.633 1 91.12 133 VAL B N 1
ATOM 3156 C CA . VAL B 1 133 ? 2.625 -19.734 8.414 1 91.12 133 VAL B CA 1
ATOM 3157 C C . VAL B 1 133 ? 2.398 -19.031 9.758 1 91.12 133 VAL B C 1
ATOM 3159 O O . VAL B 1 133 ? 2.166 -17.828 9.797 1 91.12 133 VAL B O 1
ATOM 3162 N N . GLY B 1 134 ? 2.34 -19.766 10.828 1 89.19 134 GLY B N 1
ATOM 3163 C CA . GLY B 1 134 ? 2.262 -19.188 12.164 1 89.19 134 GLY B CA 1
ATOM 3164 C C . GLY B 1 134 ? 0.837 -18.922 12.617 1 89.19 134 GLY B C 1
ATOM 3165 O O . GLY B 1 134 ? 0.586 -17.984 13.375 1 89.19 134 GLY B O 1
ATOM 3166 N N . LEU B 1 135 ? -0.127 -19.672 12.102 1 91.5 135 LEU B N 1
ATOM 3167 C CA . LEU B 1 135 ? -1.529 -19.453 12.438 1 91.5 135 LEU B CA 1
ATOM 3168 C C . LEU B 1 135 ? -2.135 -20.703 13.062 1 91.5 135 LEU B C 1
ATOM 3170 O O . LEU B 1 135 ? -3.328 -20.969 12.906 1 91.5 135 LEU B O 1
ATOM 3174 N N . SER B 1 136 ? -1.319 -21.5 13.734 1 90 136 SER B N 1
ATOM 3175 C CA . SER B 1 136 ? -1.767 -22.75 14.32 1 90 136 SER B CA 1
ATOM 3176 C C . SER B 1 136 ? -2.848 -22.516 15.375 1 90 136 SER B C 1
ATOM 3178 O O . SER B 1 136 ? -3.74 -23.344 15.547 1 90 136 SER B O 1
ATOM 3180 N N . ASP B 1 137 ? -2.871 -21.359 15.992 1 87.62 137 ASP B N 1
ATOM 3181 C CA . ASP B 1 137 ? -3.766 -21.094 17.109 1 87.62 137 ASP B CA 1
ATOM 3182 C C . ASP B 1 137 ? -5.059 -20.438 16.641 1 87.62 137 ASP B C 1
ATOM 3184 O O . ASP B 1 137 ? -5.957 -20.172 17.438 1 87.62 137 ASP B O 1
ATOM 3188 N N . PHE B 1 138 ? -5.184 -20.312 15.336 1 85.62 138 PHE B N 1
ATOM 3189 C CA . PHE B 1 138 ? -6.293 -19.484 14.883 1 85.62 138 PHE B CA 1
ATOM 3190 C C . PHE B 1 138 ? -7.078 -20.188 13.781 1 85.62 138 PHE B C 1
ATOM 3192 O O . PHE B 1 138 ? -7.504 -19.547 12.812 1 85.62 138 PHE B O 1
ATOM 3199 N N . PRO B 1 139 ? -7.293 -21.484 13.898 1 86.5 139 PRO B N 1
ATOM 3200 C CA . PRO B 1 139 ? -7.98 -22.109 12.758 1 86.5 139 PRO B CA 1
ATOM 3201 C C . PRO B 1 139 ? -9.461 -21.719 12.688 1 86.5 139 PRO B C 1
ATOM 3203 O O . PRO B 1 139 ? -10.023 -21.625 11.594 1 86.5 139 PRO B O 1
ATOM 3206 N N . ASP B 1 140 ? -10.062 -21.375 13.82 1 90.12 140 ASP B N 1
ATOM 3207 C CA . ASP B 1 140 ? -11.5 -21.125 13.867 1 90.12 140 ASP B CA 1
ATOM 3208 C C . ASP B 1 140 ? -11.805 -19.641 13.961 1 90.12 140 ASP B C 1
ATOM 3210 O O . ASP B 1 140 ? -12.969 -19.234 14.008 1 90.12 140 ASP B O 1
ATOM 3214 N N . LYS B 1 141 ? -10.836 -18.906 13.922 1 90.44 141 LYS B N 1
ATOM 3215 C CA . LYS B 1 141 ? -11.039 -17.469 13.969 1 90.44 141 LYS B CA 1
ATOM 3216 C C . LYS B 1 141 ? -11.555 -16.938 12.633 1 90.44 141 LYS B C 1
ATOM 3218 O O . LYS B 1 141 ? -11.125 -17.406 11.57 1 90.44 141 LYS B O 1
ATOM 3223 N N . ARG B 1 142 ? -12.469 -16 12.766 1 87.94 142 ARG B N 1
ATOM 3224 C CA . ARG B 1 142 ? -12.969 -15.398 11.539 1 87.94 142 ARG B CA 1
ATOM 3225 C C . ARG B 1 142 ? -11.906 -14.516 10.891 1 87.94 142 ARG B C 1
ATOM 3227 O O . ARG B 1 142 ? -11.102 -13.891 11.578 1 87.94 142 ARG B O 1
A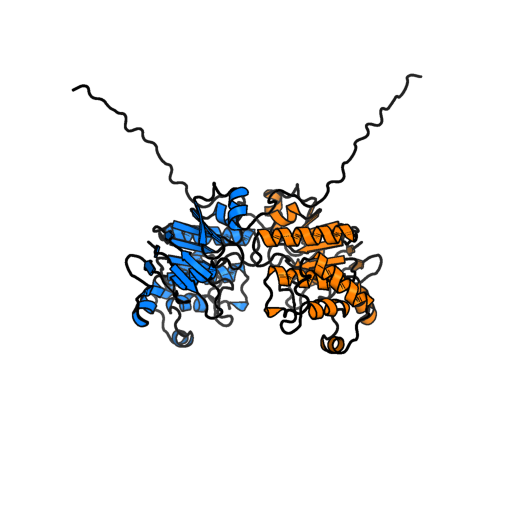TOM 3234 N N . ALA B 1 143 ? -12.023 -14.391 9.602 1 88 143 ALA B N 1
ATOM 3235 C CA . ALA B 1 143 ? -11.039 -13.633 8.844 1 88 143 ALA B CA 1
ATOM 3236 C C . ALA B 1 143 ? -11.102 -12.148 9.188 1 88 143 ALA B C 1
ATOM 3238 O O . ALA B 1 143 ? -10.086 -11.445 9.141 1 88 143 ALA B O 1
ATOM 3239 N N . ASP B 1 144 ? -12.219 -11.625 9.531 1 86.31 144 ASP B N 1
ATOM 3240 C CA . ASP B 1 144 ? -12.375 -10.195 9.805 1 86.31 144 ASP B CA 1
ATOM 3241 C C . ASP B 1 144 ? -11.734 -9.82 11.141 1 86.31 144 ASP B C 1
ATOM 3243 O O . ASP B 1 144 ? -11.531 -8.641 11.43 1 86.31 144 ASP B O 1
ATOM 3247 N N . ALA B 1 145 ? -11.328 -10.758 11.891 1 85.12 145 ALA B N 1
ATOM 3248 C CA . ALA B 1 145 ? -10.703 -10.516 13.188 1 85.12 145 ALA B CA 1
ATOM 3249 C C . ALA B 1 145 ? -9.18 -10.57 13.086 1 85.12 145 ALA B C 1
ATOM 3251 O O . ALA B 1 145 ? -8.477 -10.375 14.078 1 85.12 145 ALA B O 1
ATOM 3252 N N . LEU B 1 146 ? -8.742 -10.828 11.938 1 86.5 146 LEU B N 1
ATOM 3253 C CA . LEU B 1 146 ? -7.309 -11.016 11.742 1 86.5 146 LEU B CA 1
ATOM 3254 C C . LEU B 1 146 ? -6.625 -9.695 11.406 1 86.5 146 LEU B C 1
ATOM 3256 O O . LEU B 1 146 ? -7.25 -8.797 10.836 1 86.5 146 LEU B O 1
ATOM 3260 N N . SER B 1 147 ? -5.34 -9.594 11.812 1 83.88 147 SER B N 1
ATOM 3261 C CA . SER B 1 147 ? -4.516 -8.477 11.359 1 83.88 147 SER B CA 1
ATOM 3262 C C . SER B 1 147 ? -4.164 -8.609 9.883 1 83.88 147 SER B C 1
ATOM 3264 O O . SER B 1 147 ? -4.383 -9.664 9.281 1 83.88 147 SER B O 1
ATOM 3266 N N . GLY B 1 148 ? -3.646 -7.52 9.289 1 83 148 GLY B N 1
ATOM 3267 C CA . GLY B 1 148 ? -3.23 -7.566 7.898 1 83 148 GLY B CA 1
ATOM 3268 C C . GLY B 1 148 ? -2.225 -8.664 7.613 1 83 148 GLY B C 1
ATOM 3269 O O . GLY B 1 148 ? -2.373 -9.414 6.645 1 83 148 GLY B O 1
ATOM 3270 N N . GLY B 1 149 ? -1.211 -8.734 8.477 1 86.5 149 GLY B N 1
ATOM 3271 C CA . GLY B 1 149 ? -0.211 -9.773 8.312 1 86.5 149 GLY B CA 1
ATOM 3272 C C . GLY B 1 149 ? -0.787 -11.18 8.422 1 86.5 149 GLY B C 1
ATOM 3273 O O . GLY B 1 149 ? -0.387 -12.078 7.676 1 86.5 149 GLY B O 1
ATOM 3274 N N . GLN B 1 150 ? -1.72 -11.344 9.305 1 89.12 150 GLN B N 1
ATOM 3275 C CA . GLN B 1 150 ? -2.371 -12.641 9.477 1 89.12 150 GLN B CA 1
ATOM 3276 C C . GLN B 1 150 ? -3.221 -12.992 8.266 1 89.12 150 GLN B C 1
ATOM 3278 O O . GLN B 1 150 ? -3.217 -14.141 7.809 1 89.12 150 GLN B O 1
ATOM 3283 N N . ARG B 1 151 ? -3.898 -12.016 7.758 1 91.31 151 ARG B N 1
ATOM 3284 C CA . ARG B 1 151 ? -4.715 -12.242 6.57 1 91.31 151 ARG B CA 1
ATOM 3285 C C . ARG B 1 151 ? -3.854 -12.688 5.395 1 91.31 151 ARG B C 1
ATOM 3287 O O . ARG B 1 151 ? -4.234 -13.594 4.648 1 91.31 151 ARG B O 1
ATOM 3294 N N . GLN B 1 152 ? -2.748 -12.07 5.301 1 91.19 152 GLN B N 1
ATOM 3295 C CA . GLN B 1 152 ? -1.833 -12.438 4.227 1 91.19 152 GLN B CA 1
ATOM 3296 C C . GLN B 1 152 ? -1.35 -13.875 4.391 1 91.19 152 GLN B C 1
ATOM 3298 O O . GLN B 1 152 ? -1.246 -14.617 3.41 1 91.19 152 GLN B O 1
ATOM 3303 N N . ARG B 1 153 ? -1.054 -14.234 5.578 1 92.38 153 ARG B N 1
ATOM 3304 C CA . ARG B 1 153 ? -0.611 -15.594 5.867 1 92.38 153 ARG B CA 1
ATOM 3305 C C . ARG B 1 153 ? -1.694 -16.609 5.516 1 92.38 153 ARG B C 1
ATOM 3307 O O . ARG B 1 153 ? -1.397 -17.688 5.012 1 92.38 153 ARG B O 1
ATOM 3314 N N . VAL B 1 154 ? -2.955 -16.25 5.758 1 93 154 VAL B N 1
ATOM 3315 C CA . VAL B 1 154 ? -4.066 -17.109 5.359 1 93 154 VAL B CA 1
ATOM 3316 C C . VAL B 1 154 ? -4.094 -17.25 3.84 1 93 154 VAL B C 1
ATOM 3318 O O . VAL B 1 154 ? -4.266 -18.359 3.314 1 93 154 VAL B O 1
ATOM 3321 N N . GLY B 1 155 ? -3.889 -16.141 3.18 1 92.31 155 GLY B N 1
ATOM 3322 C CA . GLY B 1 155 ? -3.84 -16.156 1.726 1 92.31 155 GLY B CA 1
ATOM 3323 C C . GLY B 1 155 ? -2.736 -17.047 1.18 1 92.31 155 GLY B C 1
ATOM 3324 O O . GLY B 1 155 ? -2.932 -17.75 0.189 1 92.31 155 GLY B O 1
ATOM 3325 N N . ILE B 1 156 ? -1.629 -16.984 1.804 1 9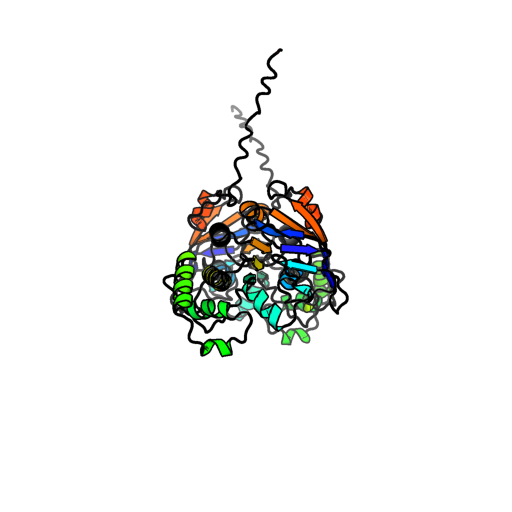3.12 156 ILE B N 1
ATOM 3326 C CA . ILE B 1 156 ? -0.484 -17.797 1.404 1 93.12 156 ILE B CA 1
ATOM 3327 C C . ILE B 1 156 ? -0.81 -19.281 1.595 1 93.12 156 ILE B C 1
ATOM 3329 O O . ILE B 1 156 ? -0.594 -20.094 0.692 1 93.12 156 ILE B O 1
ATOM 3333 N N . ALA B 1 157 ? -1.354 -19.609 2.752 1 93.31 157 ALA B N 1
ATOM 3334 C CA . ALA B 1 157 ? -1.729 -20.984 3.033 1 93.31 157 ALA B CA 1
ATOM 3335 C C . ALA B 1 157 ? -2.752 -21.5 2.02 1 93.31 157 ALA B C 1
ATOM 3337 O O . ALA B 1 157 ? -2.645 -22.625 1.529 1 93.31 157 ALA B O 1
ATOM 3338 N N . ARG B 1 158 ? -3.697 -20.672 1.743 1 92.44 158 ARG B N 1
ATOM 3339 C CA . ARG B 1 158 ? -4.738 -21.016 0.782 1 92.44 158 ARG B CA 1
ATOM 3340 C C . ARG B 1 158 ? -4.137 -21.344 -0.583 1 92.44 158 ARG B C 1
ATOM 3342 O O . ARG B 1 158 ? -4.484 -22.344 -1.202 1 92.44 158 ARG B O 1
ATOM 3349 N N . ALA B 1 159 ? -3.25 -20.516 -1.006 1 91.88 159 ALA B N 1
ATOM 3350 C CA . ALA B 1 159 ? -2.625 -20.688 -2.314 1 91.88 159 ALA B CA 1
ATOM 3351 C C . ALA B 1 159 ? -1.786 -21.969 -2.355 1 91.88 159 ALA B C 1
ATOM 3353 O O . ALA B 1 159 ? -1.743 -22.656 -3.377 1 91.88 159 ALA B O 1
ATOM 3354 N N . LEU B 1 160 ? -1.168 -22.328 -1.255 1 93.06 160 LEU B N 1
ATOM 3355 C CA . LEU B 1 160 ? -0.215 -23.438 -1.227 1 93.06 160 LEU B CA 1
ATOM 3356 C C . LEU B 1 160 ? -0.928 -24.766 -1.004 1 93.06 160 LEU B C 1
ATOM 3358 O O . LEU B 1 160 ? -0.363 -25.828 -1.264 1 93.06 160 LEU B O 1
ATOM 3362 N N . LEU B 1 161 ? -2.113 -24.672 -0.475 1 91.25 161 LEU B N 1
ATOM 3363 C CA . LEU B 1 161 ? -2.863 -25.906 -0.204 1 91.25 161 LEU B CA 1
ATOM 3364 C C . LEU B 1 161 ? -3.096 -26.688 -1.487 1 91.25 161 LEU B C 1
ATOM 3366 O O . LEU B 1 161 ? -3.209 -27.922 -1.454 1 91.25 161 LEU B O 1
ATOM 3370 N N . GLN B 1 162 ? -3.117 -26.016 -2.539 1 87.75 162 GLN B N 1
ATOM 3371 C CA . GLN B 1 162 ? -3.355 -26.656 -3.826 1 87.75 162 GLN B CA 1
ATOM 3372 C C . GLN B 1 162 ? -2.102 -27.375 -4.324 1 87.75 162 GLN B C 1
ATOM 3374 O O . GLN B 1 162 ? -2.133 -28.047 -5.359 1 87.75 162 GLN B O 1
ATOM 3379 N N . ASN B 1 163 ? -1.047 -27.172 -3.631 1 90.06 163 ASN B N 1
ATOM 3380 C CA . ASN B 1 163 ? 0.237 -27.734 -4.035 1 90.06 163 ASN B CA 1
ATOM 3381 C C . ASN B 1 163 ? 0.612 -27.328 -5.453 1 90.06 163 ASN B C 1
ATOM 3383 O O . ASN B 1 163 ? 0.886 -28.172 -6.305 1 90.06 163 ASN B O 1
ATOM 3387 N N . PRO B 1 164 ? 0.686 -26.062 -5.633 1 93.88 164 PRO B N 1
ATOM 3388 C CA . PRO B 1 164 ? 0.936 -25.531 -6.98 1 93.88 164 PRO B CA 1
ATOM 3389 C C . PRO B 1 164 ? 2.381 -25.734 -7.43 1 93.88 164 PRO B C 1
ATOM 3391 O O . PRO B 1 164 ? 3.244 -26.078 -6.617 1 93.88 164 PRO B O 1
ATOM 3394 N N . GLU B 1 165 ? 2.568 -25.609 -8.734 1 94.44 165 GLU B N 1
ATOM 3395 C CA . GLU B 1 165 ? 3.902 -25.625 -9.32 1 94.44 165 GLU B CA 1
ATOM 3396 C C . GLU B 1 165 ? 4.402 -24.219 -9.602 1 94.44 165 GLU B C 1
ATOM 3398 O O . GLU B 1 165 ? 5.602 -24 -9.781 1 94.44 165 GLU B O 1
ATOM 3403 N N . LEU B 1 166 ? 3.486 -23.344 -9.648 1 96.5 166 LEU B N 1
ATOM 3404 C CA . LEU B 1 166 ? 3.756 -21.922 -9.867 1 96.5 166 LEU B CA 1
ATOM 3405 C C . LEU B 1 166 ? 2.928 -21.062 -8.922 1 96.5 166 LEU B C 1
ATOM 3407 O O . LEU B 1 166 ? 1.735 -21.312 -8.727 1 96.5 166 LEU B O 1
ATOM 3411 N N . LEU B 1 167 ? 3.615 -20.141 -8.289 1 96.44 167 LEU B N 1
ATOM 3412 C CA . LEU B 1 167 ? 2.936 -19.219 -7.395 1 96.44 167 LEU B CA 1
ATOM 3413 C C . LEU B 1 167 ? 3.004 -17.797 -7.934 1 96.44 167 LEU B C 1
ATOM 3415 O O . LEU B 1 167 ? 4.094 -17.266 -8.188 1 96.44 167 LEU B O 1
ATOM 3419 N N . LEU B 1 168 ? 1.841 -17.219 -8.203 1 96.75 168 LEU B N 1
ATOM 3420 C CA . LEU B 1 168 ? 1.719 -15.828 -8.625 1 96.75 168 LEU B CA 1
ATOM 3421 C C . LEU B 1 168 ? 1.312 -14.938 -7.449 1 96.75 168 LEU B C 1
ATOM 3423 O O . LEU B 1 168 ? 0.263 -15.156 -6.836 1 96.75 168 LEU B O 1
ATOM 3427 N N . VAL B 1 169 ? 2.143 -13.984 -7.148 1 95.81 169 VAL B N 1
ATOM 3428 C CA . VAL B 1 169 ? 1.901 -13.156 -5.977 1 95.81 169 VAL B CA 1
ATOM 3429 C C . VAL B 1 169 ? 1.727 -11.695 -6.406 1 95.81 169 VAL B C 1
ATOM 3431 O O . VAL B 1 169 ? 2.637 -11.102 -6.988 1 95.81 169 VAL B O 1
ATOM 3434 N N . ASP B 1 170 ? 0.605 -11.164 -6.148 1 94.12 170 ASP B N 1
ATOM 3435 C CA . ASP B 1 170 ? 0.31 -9.789 -6.527 1 94.12 170 ASP B CA 1
ATOM 3436 C C . ASP B 1 170 ? 0.372 -8.859 -5.312 1 94.12 170 ASP B C 1
ATOM 3438 O O . ASP B 1 170 ? -0.6 -8.742 -4.562 1 94.12 170 ASP B O 1
ATOM 3442 N N . GLU B 1 171 ? 1.456 -8.195 -5.137 1 90.94 171 GLU B N 1
ATOM 3443 C CA . GLU B 1 171 ? 1.7 -7.195 -4.102 1 90.94 171 GLU B CA 1
ATOM 3444 C C . GLU B 1 171 ? 1.452 -7.766 -2.709 1 90.94 171 GLU B C 1
ATOM 3446 O O . GLU B 1 171 ? 0.627 -7.242 -1.958 1 90.94 171 GLU B O 1
ATOM 3451 N N . PRO B 1 172 ? 2.295 -8.664 -2.268 1 90.88 172 PRO B N 1
ATOM 3452 C CA . PRO B 1 172 ? 2.076 -9.359 -0.997 1 90.88 172 PRO B CA 1
ATOM 3453 C C . PRO B 1 172 ? 2.328 -8.461 0.216 1 90.88 172 PRO B C 1
ATOM 3455 O O . PRO B 1 172 ? 1.924 -8.805 1.331 1 90.88 172 PRO B O 1
ATOM 3458 N N . THR B 1 173 ? 2.979 -7.379 0.003 1 89 173 THR B N 1
ATOM 3459 C CA . THR B 1 173 ? 3.377 -6.578 1.156 1 89 173 THR B CA 1
ATOM 3460 C C . THR B 1 173 ? 2.65 -5.238 1.161 1 89 173 THR B C 1
ATOM 3462 O O . THR B 1 173 ? 3.002 -4.336 1.928 1 89 173 THR B O 1
ATOM 3465 N N . ALA B 1 174 ? 1.67 -5.148 0.322 1 82.81 174 ALA B N 1
ATOM 3466 C CA . ALA B 1 174 ? 0.897 -3.912 0.295 1 82.81 174 ALA B CA 1
ATOM 3467 C C . ALA B 1 174 ? 0.229 -3.652 1.643 1 82.81 174 ALA B C 1
ATOM 3469 O O . ALA B 1 174 ? -0.277 -4.578 2.279 1 82.81 174 ALA B O 1
ATOM 3470 N N . SER B 1 175 ? 0.376 -2.48 2.182 1 77.19 175 SER B N 1
ATOM 3471 C CA . SER B 1 175 ? -0.3 -1.993 3.379 1 77.19 175 SER B CA 1
ATOM 3472 C C . SER B 1 175 ? 0.228 -2.682 4.633 1 77.19 175 SER B C 1
ATOM 3474 O O . SER B 1 175 ? -0.486 -2.801 5.629 1 77.19 175 SER B O 1
ATOM 3476 N N . LEU B 1 176 ? 1.331 -3.383 4.52 1 86.75 176 LEU B N 1
ATOM 3477 C CA . LEU B 1 176 ? 1.959 -4.012 5.676 1 86.75 176 LEU B CA 1
ATOM 3478 C C . LEU B 1 176 ? 3.121 -3.17 6.191 1 86.75 176 LEU B C 1
ATOM 3480 O O . LEU B 1 176 ? 3.736 -2.422 5.426 1 86.75 176 LEU B O 1
ATOM 3484 N N . ASP B 1 177 ? 3.342 -3.266 7.473 1 88.75 177 ASP B N 1
ATOM 3485 C CA . ASP B 1 177 ? 4.512 -2.584 8.023 1 88.75 177 ASP B CA 1
ATOM 3486 C C . ASP B 1 177 ? 5.801 -3.275 7.59 1 88.75 177 ASP B C 1
ATOM 3488 O O . ASP B 1 177 ? 5.785 -4.441 7.188 1 88.75 177 ASP B O 1
ATOM 3492 N N . PRO B 1 178 ? 6.934 -2.605 7.746 1 88.25 178 PRO B N 1
ATOM 3493 C CA . PRO B 1 178 ? 8.203 -3.1 7.211 1 88.25 178 PRO B CA 1
ATOM 3494 C C . PRO B 1 178 ? 8.609 -4.449 7.801 1 88.25 178 PRO B C 1
ATOM 3496 O O . PRO B 1 178 ? 9.094 -5.32 7.078 1 88.25 178 PRO B O 1
ATOM 3499 N N . LYS B 1 179 ? 8.438 -4.625 9.031 1 88.75 179 LYS B N 1
ATOM 3500 C CA . LYS B 1 179 ? 8.812 -5.891 9.656 1 88.75 179 LYS B CA 1
ATOM 3501 C C . LYS B 1 179 ? 7.957 -7.039 9.125 1 88.75 179 LYS B C 1
ATOM 3503 O O . LYS B 1 179 ? 8.484 -8.078 8.719 1 88.75 179 LYS B O 1
ATOM 3508 N N . THR B 1 180 ? 6.688 -6.816 9.133 1 88.56 180 THR B N 1
ATOM 3509 C CA . THR B 1 180 ? 5.766 -7.848 8.664 1 88.56 180 THR B CA 1
ATOM 3510 C C . THR B 1 180 ? 6.004 -8.148 7.184 1 88.56 180 THR B C 1
ATOM 3512 O O . THR B 1 180 ? 5.926 -9.305 6.762 1 88.56 180 THR B O 1
ATOM 3515 N N . SER B 1 181 ? 6.312 -7.094 6.453 1 91.69 181 SER B N 1
ATOM 3516 C CA . SER B 1 181 ? 6.605 -7.277 5.035 1 91.69 181 SER B CA 1
ATOM 3517 C C . SER B 1 181 ? 7.797 -8.211 4.836 1 91.69 181 SER B C 1
ATOM 3519 O O . SER B 1 181 ? 7.746 -9.125 4.012 1 91.69 181 SER B O 1
ATOM 3521 N N . ARG B 1 182 ? 8.789 -8.008 5.566 1 91.06 182 ARG B N 1
ATOM 3522 C CA . ARG B 1 182 ? 9.992 -8.836 5.473 1 91.06 182 ARG B CA 1
ATOM 3523 C C . ARG B 1 182 ? 9.688 -10.273 5.871 1 91.06 182 ARG B C 1
ATOM 3525 O O . ARG B 1 182 ? 10.148 -11.219 5.227 1 91.06 182 ARG B O 1
ATOM 3532 N N . GLN B 1 183 ? 8.906 -10.406 6.891 1 90.19 183 GLN B N 1
ATOM 3533 C CA . GLN B 1 183 ? 8.547 -11.742 7.367 1 90.19 183 GLN B CA 1
ATOM 3534 C C . GLN B 1 183 ? 7.746 -12.5 6.312 1 90.19 183 GLN B C 1
ATOM 3536 O O . GLN B 1 183 ? 7.973 -13.695 6.102 1 90.19 183 GLN B O 1
ATOM 3541 N N . ILE B 1 184 ? 6.844 -11.797 5.746 1 91.12 184 ILE B N 1
ATOM 3542 C CA . ILE B 1 184 ? 6.004 -12.414 4.727 1 91.12 184 ILE B CA 1
ATOM 3543 C C . ILE B 1 184 ? 6.863 -12.836 3.535 1 91.12 184 ILE B C 1
ATOM 3545 O O . ILE B 1 184 ? 6.727 -13.953 3.025 1 91.12 184 ILE B O 1
ATOM 3549 N N . MET B 1 185 ? 7.754 -11.977 3.084 1 94.06 185 MET B N 1
ATOM 3550 C CA . MET B 1 185 ? 8.625 -12.297 1.958 1 94.06 185 MET B CA 1
ATOM 3551 C C . MET B 1 185 ? 9.539 -13.469 2.291 1 94.06 185 MET B C 1
ATOM 3553 O O . MET B 1 185 ? 9.75 -14.352 1.457 1 94.06 185 MET B O 1
ATOM 3557 N N . ARG B 1 186 ? 10.055 -13.477 3.469 1 93 186 ARG B N 1
ATOM 3558 C CA . ARG B 1 186 ? 10.883 -14.594 3.924 1 93 186 ARG B CA 1
ATOM 3559 C C . ARG B 1 186 ? 10.094 -15.898 3.916 1 93 186 ARG B C 1
ATOM 3561 O O . ARG B 1 186 ? 10.594 -16.922 3.455 1 93 186 ARG B O 1
ATOM 3568 N N . LEU B 1 187 ? 8.891 -15.789 4.43 1 91.94 187 LEU B N 1
ATOM 3569 C CA . LEU B 1 187 ? 8.016 -16.953 4.48 1 91.94 187 LEU B CA 1
ATOM 3570 C C . LEU B 1 187 ? 7.766 -17.516 3.08 1 91.94 187 LEU B C 1
ATOM 3572 O O . LEU B 1 187 ? 7.895 -18.719 2.85 1 91.94 187 LEU B O 1
ATOM 3576 N N . ILE B 1 188 ? 7.449 -16.641 2.162 1 94 188 ILE B N 1
ATOM 3577 C CA . ILE B 1 188 ? 7.195 -17.062 0.785 1 94 188 ILE B CA 1
ATOM 3578 C C . ILE B 1 188 ? 8.438 -17.734 0.214 1 94 188 ILE B C 1
ATOM 3580 O O . ILE B 1 188 ? 8.344 -18.812 -0.395 1 94 188 ILE B O 1
ATOM 3584 N N . ASN B 1 189 ? 9.578 -17.172 0.414 1 94.81 189 ASN B N 1
ATOM 3585 C CA . ASN B 1 189 ? 10.836 -17.734 -0.095 1 94.81 189 ASN B CA 1
ATOM 3586 C C . ASN B 1 189 ? 11.133 -19.094 0.514 1 94.81 189 ASN B C 1
ATOM 3588 O O . ASN B 1 189 ? 11.555 -20.016 -0.189 1 94.81 189 ASN B O 1
ATOM 3592 N N . GLU B 1 190 ? 10.93 -19.156 1.795 1 93.62 190 GLU B N 1
ATOM 3593 C CA . GLU B 1 190 ? 11.164 -20.422 2.486 1 93.62 190 GLU B CA 1
ATOM 3594 C C . GLU B 1 190 ? 10.258 -21.516 1.951 1 93.62 190 GLU B C 1
ATOM 3596 O O . GLU B 1 190 ? 10.719 -22.609 1.639 1 93.62 190 GLU B O 1
ATOM 3601 N N . LEU B 1 191 ? 9.023 -21.203 1.84 1 92.56 191 LEU B N 1
ATOM 3602 C CA . LEU B 1 191 ? 8.055 -22.188 1.363 1 92.56 191 LEU B CA 1
ATOM 3603 C C . LEU B 1 191 ? 8.328 -22.547 -0.093 1 92.56 191 LEU B C 1
ATOM 3605 O O . LEU B 1 191 ? 8.172 -23.719 -0.486 1 92.56 191 LEU B O 1
ATOM 3609 N N . ALA B 1 192 ? 8.703 -21.594 -0.878 1 93.94 192 ALA B N 1
ATOM 3610 C CA . ALA B 1 192 ? 9.055 -21.844 -2.273 1 93.94 192 ALA B CA 1
ATOM 3611 C C . ALA B 1 192 ? 10.258 -22.781 -2.375 1 93.94 192 ALA B C 1
ATOM 3613 O O . ALA B 1 192 ? 10.25 -23.719 -3.164 1 93.94 192 ALA B O 1
ATOM 3614 N N . SER B 1 193 ? 11.25 -22.547 -1.599 1 93.69 193 SER B N 1
ATOM 3615 C CA . SER B 1 193 ? 12.469 -23.359 -1.601 1 93.69 193 SER B CA 1
ATOM 3616 C C . SER B 1 193 ? 12.195 -24.781 -1.142 1 93.69 193 SER B C 1
ATOM 3618 O O . SER B 1 193 ? 12.672 -25.734 -1.754 1 93.69 193 SER B O 1
ATOM 3620 N N . GLU B 1 194 ? 11.383 -24.891 -0.143 1 92.56 194 GLU B N 1
ATOM 3621 C CA . GLU B 1 194 ? 11.047 -26.203 0.409 1 92.56 194 GLU B CA 1
ATOM 3622 C C . GLU B 1 194 ? 10.32 -27.062 -0.621 1 92.56 194 GLU B C 1
ATOM 3624 O O . GLU B 1 194 ? 10.5 -28.281 -0.652 1 92.56 194 GLU B O 1
ATOM 3629 N N . ARG B 1 195 ? 9.609 -26.453 -1.464 1 92.06 195 ARG B N 1
ATOM 3630 C CA . ARG B 1 195 ? 8.734 -27.203 -2.363 1 92.06 195 ARG B CA 1
ATOM 3631 C C . ARG B 1 195 ? 9.266 -27.156 -3.795 1 92.06 195 ARG B C 1
ATOM 3633 O O . ARG B 1 195 ? 8.672 -27.766 -4.695 1 92.06 195 ARG B O 1
ATOM 3640 N N . GLY B 1 196 ? 10.32 -26.453 -4.039 1 93.38 196 GLY B N 1
ATOM 3641 C CA . GLY B 1 196 ? 10.781 -26.25 -5.406 1 93.38 196 GLY B CA 1
ATOM 3642 C C . GLY B 1 196 ? 9.781 -25.5 -6.266 1 93.38 196 GLY B C 1
ATOM 3643 O O . GLY B 1 196 ? 9.609 -25.812 -7.445 1 93.38 196 GLY B O 1
ATOM 3644 N N . LEU B 1 197 ? 9.102 -24.625 -5.684 1 94.5 197 LEU B N 1
ATOM 3645 C CA . LEU B 1 197 ? 8.008 -23.859 -6.285 1 94.5 197 LEU B CA 1
ATOM 3646 C C . LEU B 1 197 ? 8.539 -22.609 -6.977 1 94.5 197 LEU B C 1
ATOM 3648 O O . LEU B 1 197 ? 9.359 -21.891 -6.41 1 94.5 197 LEU B O 1
ATOM 3652 N N . SER B 1 198 ? 8.188 -22.422 -8.25 1 96.94 198 SER B N 1
ATOM 3653 C CA . SER B 1 198 ? 8.484 -21.156 -8.914 1 96.94 198 SER B CA 1
ATOM 3654 C C . SER B 1 198 ? 7.535 -20.062 -8.445 1 96.94 198 SER B C 1
ATOM 3656 O O . SER B 1 198 ? 6.34 -20.297 -8.258 1 96.94 198 SER B O 1
ATOM 3658 N N . VAL B 1 199 ? 8.125 -18.859 -8.266 1 97.56 199 VAL B N 1
ATOM 3659 C CA . VAL B 1 199 ? 7.312 -17.766 -7.75 1 97.56 199 VAL B CA 1
ATOM 3660 C C . VAL B 1 199 ? 7.543 -16.516 -8.586 1 97.56 199 VAL B C 1
ATOM 3662 O O . VAL B 1 199 ? 8.68 -16.188 -8.938 1 97.56 199 VAL B O 1
ATOM 3665 N N . ILE B 1 200 ? 6.5 -15.859 -8.977 1 98.12 200 ILE B N 1
ATOM 3666 C CA . ILE B 1 200 ? 6.543 -14.523 -9.562 1 98.12 200 ILE B CA 1
ATOM 3667 C C . ILE B 1 200 ? 5.852 -13.531 -8.625 1 98.12 200 ILE B C 1
ATOM 3669 O O . ILE B 1 200 ? 4.656 -13.664 -8.344 1 98.12 200 ILE B O 1
ATOM 3673 N N . ILE B 1 201 ? 6.629 -12.57 -8.227 1 97.31 201 ILE B N 1
ATOM 3674 C CA . ILE B 1 201 ? 6.098 -11.625 -7.254 1 97.31 201 ILE B CA 1
ATOM 3675 C C . ILE B 1 201 ? 6.051 -10.227 -7.871 1 97.31 201 ILE B C 1
ATOM 3677 O O . ILE B 1 201 ? 7.086 -9.672 -8.242 1 97.31 201 ILE B O 1
ATOM 3681 N N . ASN B 1 202 ? 4.867 -9.688 -8.039 1 96.19 202 ASN B N 1
ATOM 3682 C CA . ASN B 1 202 ? 4.711 -8.266 -8.312 1 96.19 202 ASN B CA 1
ATOM 3683 C C . ASN B 1 202 ? 4.898 -7.43 -7.047 1 96.19 202 ASN B C 1
ATOM 3685 O O . ASN B 1 202 ? 4.145 -7.582 -6.082 1 96.19 202 ASN B O 1
ATOM 3689 N N . ILE B 1 203 ? 5.887 -6.582 -7.043 1 93.31 203 ILE B N 1
ATOM 3690 C CA . ILE B 1 203 ? 6.191 -5.855 -5.816 1 93.31 203 ILE B CA 1
ATOM 3691 C C . ILE B 1 203 ? 6.637 -4.434 -6.156 1 93.31 203 ILE B C 1
ATOM 3693 O O . ILE B 1 203 ? 7.375 -4.223 -7.121 1 93.31 203 ILE B O 1
ATOM 3697 N N . HIS B 1 204 ? 6.219 -3.506 -5.332 1 89.94 204 HIS B N 1
ATOM 3698 C CA . HIS B 1 204 ? 6.59 -2.109 -5.531 1 89.94 204 HIS B CA 1
ATOM 3699 C C . HIS B 1 204 ? 7.805 -1.738 -4.684 1 89.94 204 HIS B C 1
ATOM 3701 O O . HIS B 1 204 ? 8.461 -0.724 -4.941 1 89.94 204 HIS B O 1
ATOM 3707 N N . ASP B 1 205 ? 8.109 -2.477 -3.703 1 90.31 205 ASP B N 1
ATOM 3708 C CA . ASP B 1 205 ? 9.234 -2.219 -2.807 1 90.31 205 ASP B CA 1
ATOM 3709 C C . ASP B 1 205 ? 10.531 -2.789 -3.377 1 90.31 205 ASP B C 1
ATOM 3711 O O . ASP B 1 205 ? 10.852 -3.959 -3.156 1 90.31 205 ASP B O 1
ATOM 3715 N N . VAL B 1 206 ? 11.297 -1.878 -3.924 1 90.38 206 VAL B N 1
ATOM 3716 C CA . VAL B 1 206 ? 12.469 -2.307 -4.68 1 90.38 206 VAL B CA 1
ATOM 3717 C C . VAL B 1 206 ? 13.492 -2.936 -3.734 1 90.38 206 VAL B C 1
ATOM 3719 O O . VAL B 1 206 ? 14.008 -4.023 -4.004 1 90.38 206 VAL B O 1
ATOM 3722 N N . PRO B 1 207 ? 13.789 -2.355 -2.57 1 88.69 207 PRO B N 1
ATOM 3723 C CA . PRO B 1 207 ? 14.734 -2.988 -1.648 1 88.69 207 PRO B CA 1
ATOM 3724 C C . PRO B 1 207 ? 14.289 -4.387 -1.222 1 88.69 207 PRO B C 1
ATOM 3726 O O . PRO B 1 207 ? 15.117 -5.297 -1.135 1 88.69 207 PRO B O 1
ATOM 3729 N N . LEU B 1 208 ? 13.07 -4.566 -0.972 1 91.12 208 LEU B N 1
ATOM 3730 C CA . LEU B 1 208 ? 12.57 -5.883 -0.6 1 91.12 208 LEU B CA 1
ATOM 3731 C C . LEU B 1 208 ? 12.734 -6.875 -1.748 1 91.12 208 LEU B C 1
ATOM 3733 O O . LEU B 1 208 ? 13.094 -8.031 -1.526 1 91.12 208 LEU B O 1
ATOM 3737 N N . ALA B 1 209 ? 12.414 -6.414 -2.932 1 93.81 209 ALA B N 1
ATOM 3738 C CA . ALA B 1 209 ? 12.609 -7.258 -4.109 1 93.81 209 ALA B CA 1
ATOM 3739 C C . ALA B 1 209 ? 14.07 -7.699 -4.23 1 93.81 209 ALA B C 1
ATOM 3741 O O . ALA B 1 209 ? 14.352 -8.867 -4.492 1 93.81 209 ALA B O 1
ATOM 3742 N N . GLN B 1 210 ? 14.93 -6.785 -4.012 1 93.75 210 GLN B N 1
ATOM 3743 C CA . GLN B 1 210 ? 16.359 -7.059 -4.145 1 93.75 210 GLN B CA 1
ATOM 3744 C C . GLN B 1 210 ? 16.828 -8.055 -3.086 1 93.75 210 GLN B C 1
ATOM 3746 O O . GLN B 1 210 ? 17.719 -8.867 -3.344 1 93.75 210 GLN B O 1
ATOM 3751 N N . MET B 1 211 ? 16.25 -7.992 -2.016 1 91.38 211 MET B N 1
ATOM 3752 C CA . MET B 1 211 ? 16.672 -8.812 -0.889 1 91.38 211 MET B CA 1
ATOM 3753 C C . MET B 1 211 ? 16.156 -10.242 -1.032 1 91.38 211 MET B C 1
ATOM 3755 O O . MET B 1 211 ? 16.828 -11.195 -0.632 1 91.38 211 MET B O 1
ATOM 3759 N N . PHE B 1 212 ? 15.016 -10.438 -1.654 1 94.19 212 PHE B N 1
ATOM 3760 C CA . PHE B 1 212 ? 14.367 -11.742 -1.509 1 94.19 212 PHE B CA 1
ATOM 3761 C C . PHE B 1 212 ? 14.234 -12.43 -2.859 1 94.19 212 PHE B C 1
ATOM 3763 O O . PHE B 1 212 ? 14 -13.641 -2.926 1 94.19 212 PHE B O 1
ATOM 3770 N N . ALA B 1 213 ? 14.336 -11.68 -3.92 1 96.06 213 ALA B N 1
ATOM 3771 C CA . ALA B 1 213 ? 14.18 -12.305 -5.234 1 96.06 213 ALA B CA 1
ATOM 3772 C C . ALA B 1 213 ? 15.539 -12.703 -5.809 1 96.06 213 ALA B C 1
ATOM 3774 O O . ALA B 1 213 ? 16.547 -12.039 -5.551 1 96.06 213 ALA B O 1
ATOM 3775 N N . GLN B 1 214 ? 15.555 -13.742 -6.598 1 96.31 214 GLN B N 1
ATOM 3776 C CA . GLN B 1 214 ? 16.766 -14.195 -7.27 1 96.31 214 GLN B CA 1
ATOM 3777 C C . GLN B 1 214 ? 16.969 -13.469 -8.602 1 96.31 214 GLN B C 1
ATOM 3779 O O . GLN B 1 214 ? 18.078 -13.398 -9.117 1 96.31 214 GLN B O 1
ATOM 3784 N N . ARG B 1 215 ? 15.922 -13.102 -9.133 1 97.31 215 ARG B N 1
ATOM 3785 C CA . ARG B 1 215 ? 15.875 -12.43 -10.43 1 97.31 215 ARG B CA 1
ATOM 3786 C C . ARG B 1 215 ? 14.828 -11.32 -10.43 1 97.31 215 ARG B C 1
ATOM 3788 O O . ARG B 1 215 ? 13.781 -11.445 -9.797 1 97.31 215 ARG B O 1
ATOM 3795 N N . ILE B 1 216 ? 15.18 -10.234 -11.102 1 97.56 216 ILE B N 1
ATOM 3796 C CA . ILE B 1 216 ? 14.266 -9.102 -11.195 1 97.56 216 ILE B CA 1
ATOM 3797 C C . ILE B 1 216 ? 13.977 -8.797 -12.664 1 97.56 216 ILE B C 1
ATOM 3799 O O . ILE B 1 216 ? 14.891 -8.766 -13.492 1 97.56 216 ILE B O 1
ATOM 3803 N N . VAL B 1 217 ? 12.75 -8.656 -12.953 1 98.12 217 VAL B N 1
ATOM 3804 C CA . VAL B 1 217 ? 12.297 -8.242 -14.281 1 98.12 217 VAL B CA 1
ATOM 3805 C C . VAL B 1 217 ? 11.57 -6.906 -14.188 1 98.12 217 VAL B C 1
ATOM 3807 O O . VAL B 1 217 ? 10.648 -6.75 -13.383 1 98.12 217 VAL B O 1
ATOM 3810 N N . GLY B 1 218 ? 12 -5.957 -14.977 1 97.69 218 GLY B N 1
ATOM 3811 C CA . GLY B 1 218 ? 11.367 -4.648 -15.031 1 97.69 218 GLY B CA 1
ATOM 3812 C C . GLY B 1 218 ? 10.453 -4.484 -16.234 1 97.69 218 GLY B C 1
ATOM 3813 O O . GLY B 1 218 ? 10.852 -4.746 -17.375 1 97.69 218 GLY B O 1
ATOM 3814 N N . LEU B 1 219 ? 9.273 -4.07 -15.953 1 96.94 219 LEU B N 1
ATOM 3815 C CA . LEU B 1 219 ? 8.289 -3.82 -17 1 96.94 219 LEU B CA 1
ATOM 3816 C C . LEU B 1 219 ? 8.008 -2.328 -17.141 1 96.94 219 LEU B C 1
ATOM 3818 O O . LEU B 1 219 ? 7.895 -1.62 -16.125 1 96.94 219 LEU B O 1
ATOM 3822 N N . ARG B 1 220 ? 7.941 -1.88 -18.359 1 95 220 ARG B N 1
ATOM 3823 C CA . ARG B 1 220 ? 7.566 -0.504 -18.656 1 95 220 ARG B CA 1
ATOM 3824 C C . ARG B 1 220 ? 6.758 -0.435 -19.953 1 95 220 ARG B C 1
ATOM 3826 O O . ARG B 1 220 ? 7.172 -0.972 -20.984 1 95 220 ARG B O 1
ATOM 3833 N N . PHE B 1 221 ? 5.621 0.195 -19.875 1 93.06 221 PHE B N 1
ATOM 3834 C CA . PHE B 1 221 ? 4.723 0.359 -21.016 1 93.06 221 PHE B CA 1
ATOM 3835 C C . PHE B 1 221 ? 4.449 -0.981 -21.688 1 93.06 221 PHE B C 1
ATOM 3837 O O . PHE B 1 221 ? 4.469 -1.082 -22.922 1 93.06 221 PHE B O 1
ATOM 3844 N N . GLY B 1 222 ? 4.387 -2.008 -20.891 1 95.88 222 GLY B N 1
ATOM 3845 C CA . GLY B 1 222 ? 3.988 -3.312 -21.391 1 95.88 222 GLY B CA 1
ATOM 3846 C C . GLY B 1 222 ? 5.141 -4.102 -21.984 1 95.88 222 GLY B C 1
ATOM 3847 O O . GLY B 1 222 ? 4.934 -5.141 -22.609 1 95.88 222 GLY B O 1
ATOM 3848 N N . GLU B 1 223 ? 6.359 -3.611 -21.766 1 97.19 223 GLU B N 1
ATOM 3849 C CA . GLU B 1 223 ? 7.543 -4.281 -22.297 1 97.19 223 GLU B CA 1
ATOM 3850 C C . GLU B 1 223 ? 8.57 -4.547 -21.203 1 97.19 223 GLU B C 1
ATOM 3852 O O . GLU B 1 223 ? 8.641 -3.803 -20.219 1 97.19 223 GLU B O 1
ATOM 3857 N N . VAL B 1 224 ? 9.336 -5.621 -21.422 1 97.56 224 VAL B N 1
ATOM 3858 C CA . VAL B 1 224 ? 10.438 -5.914 -20.516 1 97.56 224 VAL B CA 1
ATOM 3859 C C . VAL B 1 224 ? 11.617 -4.992 -20.812 1 97.56 224 VAL B C 1
ATOM 3861 O O . VAL B 1 224 ? 12.148 -4.992 -21.922 1 97.56 224 VAL B O 1
ATOM 3864 N N . VAL B 1 225 ? 12.039 -4.234 -19.828 1 96.75 225 VAL B N 1
ATOM 3865 C CA . VAL B 1 225 ? 13.109 -3.27 -20.047 1 96.75 225 VAL B CA 1
ATOM 3866 C C . VAL B 1 225 ? 14.344 -3.67 -19.25 1 96.75 225 VAL B C 1
ATOM 3868 O O . VAL B 1 225 ? 15.438 -3.158 -19.484 1 96.75 225 VAL B O 1
ATOM 3871 N N . TYR B 1 226 ? 14.133 -4.449 -18.312 1 97.12 226 TYR B N 1
ATOM 3872 C CA . TYR B 1 226 ? 15.242 -4.965 -17.516 1 97.12 226 TYR B CA 1
ATOM 3873 C C . TYR B 1 226 ? 15 -6.422 -17.141 1 97.12 226 TYR B C 1
ATOM 3875 O O . TYR B 1 226 ? 13.867 -6.82 -16.859 1 97.12 226 TYR B O 1
ATOM 3883 N N . ASP B 1 227 ? 15.984 -7.215 -17.156 1 97.69 227 ASP B N 1
ATOM 3884 C CA . ASP B 1 227 ? 15.992 -8.625 -16.766 1 97.69 227 ASP B CA 1
ATOM 3885 C C . ASP B 1 227 ? 17.375 -9.047 -16.25 1 97.69 227 ASP B C 1
ATOM 3887 O O . ASP B 1 227 ? 18.297 -9.25 -17.047 1 97.69 227 ASP B O 1
ATOM 3891 N N . GLY B 1 228 ? 17.469 -9.172 -14.914 1 96.19 228 GLY B N 1
ATOM 3892 C CA . GLY B 1 228 ? 18.781 -9.477 -14.359 1 96.19 228 GLY B CA 1
ATOM 3893 C C . GLY B 1 228 ? 18.75 -9.727 -12.867 1 96.19 228 GLY B C 1
ATOM 3894 O O . GLY B 1 228 ? 17.688 -9.812 -12.266 1 96.19 228 GLY B O 1
ATOM 3895 N N . PRO B 1 229 ? 19.859 -10.016 -12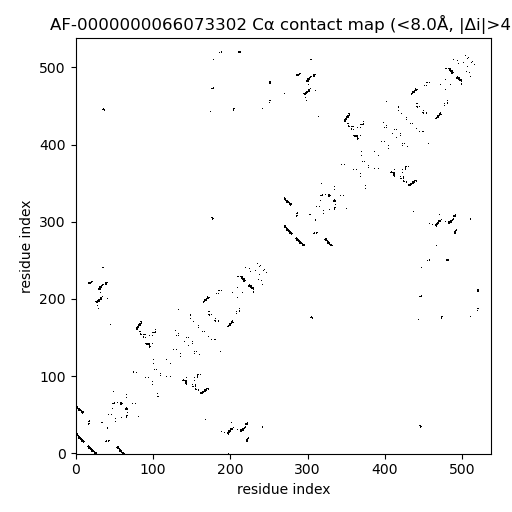.344 1 95.94 229 PRO B N 1
ATOM 3896 C CA . PRO B 1 229 ? 19.953 -10.242 -10.898 1 95.94 229 PRO B CA 1
ATOM 3897 C C . PRO B 1 229 ? 19.703 -8.977 -10.078 1 95.94 229 PRO B C 1
ATOM 3899 O O . PRO B 1 229 ? 19.844 -7.863 -10.602 1 95.94 229 PRO B O 1
ATOM 3902 N N . PRO B 1 230 ? 19.297 -9.133 -8.852 1 93.88 230 PRO B N 1
ATOM 3903 C CA . PRO B 1 230 ? 18.984 -7.988 -7.992 1 93.88 230 PRO B CA 1
ATOM 3904 C C . PRO B 1 230 ? 20.188 -7.07 -7.777 1 93.88 230 PRO B C 1
ATOM 3906 O O . PRO B 1 230 ? 20.031 -5.863 -7.586 1 93.88 230 PRO B O 1
ATOM 3909 N N . ASN B 1 231 ? 21.375 -7.547 -7.777 1 92.06 231 ASN B N 1
ATOM 3910 C CA . ASN B 1 231 ? 22.547 -6.758 -7.457 1 92.06 231 ASN B CA 1
ATOM 3911 C C . ASN B 1 231 ? 22.922 -5.805 -8.594 1 92.06 231 ASN B C 1
ATOM 3913 O O . ASN B 1 231 ? 23.75 -4.914 -8.422 1 92.06 231 ASN B O 1
ATOM 3917 N N . ARG B 1 232 ? 22.297 -5.906 -9.734 1 93 232 ARG B N 1
ATOM 3918 C CA . ARG B 1 232 ? 22.578 -5.035 -10.867 1 93 232 ARG B CA 1
ATOM 3919 C C . ARG B 1 232 ? 21.5 -3.965 -11.023 1 93 232 ARG B C 1
ATOM 3921 O O . ARG B 1 232 ? 21.5 -3.223 -12.008 1 93 232 ARG B O 1
ATOM 3928 N N . LEU B 1 233 ? 20.656 -3.926 -10.078 1 90.5 233 LEU B N 1
ATOM 3929 C CA . LEU B 1 233 ? 19.641 -2.885 -10.094 1 90.5 233 LEU B CA 1
ATOM 3930 C C . LEU B 1 233 ? 20.203 -1.561 -9.586 1 90.5 233 LEU B C 1
ATOM 3932 O O . LEU B 1 233 ? 20.031 -1.205 -8.422 1 90.5 233 LEU B O 1
ATOM 3936 N N . THR B 1 234 ? 20.781 -0.763 -10.453 1 90.06 234 THR B N 1
ATOM 3937 C CA . THR B 1 234 ? 21.391 0.531 -10.164 1 90.06 234 THR B CA 1
ATOM 3938 C C . THR B 1 234 ? 20.375 1.657 -10.344 1 90.06 234 THR B C 1
ATOM 3940 O O . THR B 1 234 ? 19.312 1.447 -10.906 1 90.06 234 THR B O 1
ATOM 3943 N N . PRO B 1 235 ? 20.703 2.816 -9.828 1 87.75 235 PRO B N 1
ATOM 3944 C CA . PRO B 1 235 ? 19.812 3.967 -10.039 1 87.75 235 PRO B CA 1
ATOM 3945 C C . PRO B 1 235 ? 19.547 4.23 -11.516 1 87.75 235 PRO B C 1
ATOM 3947 O O . PRO B 1 235 ? 18.422 4.621 -11.883 1 87.75 235 PRO B O 1
ATOM 3950 N N . SER B 1 236 ? 20.547 4.031 -12.305 1 90.94 236 SER B N 1
ATOM 3951 C CA . SER B 1 236 ? 20.359 4.211 -13.742 1 90.94 236 SER B CA 1
ATOM 3952 C C . SER B 1 236 ? 19.344 3.225 -14.297 1 90.94 236 SER B C 1
ATOM 3954 O O . SER B 1 236 ? 18.484 3.592 -15.109 1 90.94 236 SER B O 1
ATOM 3956 N N . VAL B 1 237 ? 19.406 1.959 -13.836 1 92.25 237 VAL B N 1
ATOM 3957 C CA . VAL B 1 237 ? 18.453 0.934 -14.258 1 92.25 237 VAL B CA 1
ATOM 3958 C C . VAL B 1 237 ? 17.062 1.285 -13.758 1 92.25 237 VAL B C 1
ATOM 3960 O O . VAL B 1 237 ? 16.078 1.141 -14.484 1 92.25 237 VAL B O 1
ATOM 3963 N N . LEU B 1 238 ? 17 1.747 -12.57 1 91.25 238 LEU B N 1
ATOM 3964 C CA . LEU B 1 238 ? 15.719 2.16 -12.008 1 91.25 238 LEU B CA 1
ATOM 3965 C C . LEU B 1 238 ? 15.117 3.305 -12.82 1 91.25 238 LEU B C 1
ATOM 3967 O O . LEU B 1 238 ? 13.906 3.357 -13.023 1 91.25 238 LEU B O 1
ATOM 3971 N N . ASN B 1 239 ? 15.961 4.191 -13.312 1 91.38 239 ASN B N 1
ATOM 3972 C CA . ASN B 1 239 ? 15.492 5.27 -14.18 1 91.38 239 ASN B CA 1
ATOM 3973 C C . ASN B 1 239 ? 14.938 4.734 -15.492 1 91.38 239 ASN B C 1
ATOM 3975 O O . ASN B 1 239 ? 13.984 5.289 -16.031 1 91.38 239 ASN B O 1
ATOM 3979 N N . GLU B 1 240 ? 15.547 3.734 -15.914 1 91.56 240 GLU B N 1
ATOM 3980 C CA . GLU B 1 240 ? 15.062 3.109 -17.141 1 91.56 240 GLU B CA 1
ATOM 3981 C C . GLU B 1 240 ? 13.688 2.477 -16.922 1 91.56 240 GLU B C 1
ATOM 3983 O O . GLU B 1 240 ? 12.82 2.543 -17.797 1 91.56 240 GLU B O 1
ATOM 3988 N N . ILE B 1 241 ? 13.508 1.89 -15.805 1 93.94 241 ILE B N 1
ATOM 3989 C CA . ILE B 1 241 ? 12.281 1.161 -15.508 1 93.94 241 ILE B CA 1
ATOM 3990 C C . ILE B 1 241 ? 11.172 2.146 -15.156 1 93.94 241 ILE B C 1
ATOM 3992 O O . ILE B 1 241 ? 10.047 2.025 -15.648 1 93.94 241 ILE B O 1
ATOM 3996 N N . TYR B 1 242 ? 11.484 3.141 -14.367 1 92.56 242 TYR B N 1
ATOM 3997 C CA . TYR B 1 242 ? 10.445 3.984 -13.797 1 92.56 242 TYR B CA 1
ATOM 3998 C C . TYR B 1 242 ? 10.438 5.363 -14.445 1 92.56 242 TYR B C 1
ATOM 4000 O O . TYR B 1 242 ? 9.484 6.125 -14.289 1 92.56 242 TYR B O 1
ATOM 4008 N N . GLY B 1 243 ? 11.391 5.695 -15.141 1 85.81 243 GLY B N 1
ATOM 4009 C CA . GLY B 1 243 ? 11.57 7.051 -15.641 1 85.81 243 GLY B CA 1
ATOM 4010 C C . GLY B 1 243 ? 12.555 7.863 -14.828 1 85.81 243 GLY B C 1
ATOM 4011 O O . GLY B 1 243 ? 12.891 7.496 -13.703 1 85.81 243 GLY B O 1
ATOM 4012 N N . GLU B 1 244 ? 12.938 8.969 -15.391 1 78.06 244 GLU B N 1
ATOM 4013 C CA . GLU B 1 244 ? 13.992 9.773 -14.797 1 78.06 244 GLU B CA 1
ATOM 4014 C C . GLU B 1 244 ? 13.562 10.352 -13.453 1 78.06 244 GLU B C 1
ATOM 4016 O O . GLU B 1 244 ? 12.469 10.914 -13.328 1 78.06 244 GLU B O 1
ATOM 4021 N N . GLU B 1 245 ? 14.32 10.07 -12.5 1 73.44 245 GLU B N 1
ATOM 4022 C CA . GLU B 1 245 ? 14.133 10.578 -11.141 1 73.44 245 GLU B CA 1
ATOM 4023 C C . GLU B 1 245 ? 15.453 10.586 -10.367 1 73.44 245 GLU B C 1
ATOM 4025 O O . GLU B 1 245 ? 16.359 9.797 -10.672 1 73.44 245 GLU B O 1
ATOM 4030 N N . ASP B 1 246 ? 15.695 11.727 -9.633 1 68.19 246 ASP B N 1
ATOM 4031 C CA . ASP B 1 246 ? 16.875 11.742 -8.766 1 68.19 246 ASP B CA 1
ATOM 4032 C C . ASP B 1 246 ? 16.688 10.812 -7.566 1 68.19 246 ASP B C 1
ATOM 4034 O O . ASP B 1 246 ? 16.078 11.203 -6.562 1 68.19 246 ASP B O 1
ATOM 4038 N N . TRP B 1 247 ? 17.188 9.734 -7.746 1 70.5 247 TRP B N 1
ATOM 4039 C CA . TRP B 1 247 ? 16.984 8.688 -6.754 1 70.5 247 TRP B CA 1
ATOM 4040 C C . TRP B 1 247 ? 17.859 8.93 -5.523 1 70.5 247 TRP B C 1
ATOM 4042 O O . TRP B 1 247 ? 17.703 8.266 -4.5 1 70.5 247 TRP B O 1
ATOM 4052 N N . ASN B 1 248 ? 18.797 9.945 -5.586 1 60.88 248 ASN B N 1
ATOM 4053 C CA . ASN B 1 248 ? 19.703 10.273 -4.484 1 60.88 248 ASN B CA 1
ATOM 4054 C C . ASN B 1 248 ? 19.297 11.586 -3.809 1 60.88 248 ASN B C 1
ATOM 4056 O O . ASN B 1 248 ? 19.828 11.922 -2.74 1 60.88 248 ASN B O 1
ATOM 4060 N N . ALA B 1 249 ? 18.531 12.5 -4.484 1 55.44 249 ALA B N 1
ATOM 4061 C CA . ALA B 1 249 ? 18.25 13.828 -3.949 1 55.44 249 ALA B CA 1
ATOM 4062 C C . ALA B 1 249 ? 17.453 13.742 -2.652 1 55.44 249 ALA B C 1
ATOM 4064 O O . ALA B 1 249 ? 16.422 13.078 -2.6 1 55.44 249 ALA B O 1
ATOM 4065 N N . SER B 1 250 ? 18.203 14.008 -1.446 1 55.53 250 SER B N 1
ATOM 4066 C CA . SER B 1 250 ? 17.625 14.047 -0.104 1 55.53 250 SER B CA 1
ATOM 4067 C C . SER B 1 250 ? 16.875 15.352 0.139 1 55.53 250 SER B C 1
ATOM 4069 O O . SER B 1 250 ? 17.203 16.375 -0.448 1 55.53 250 SER B O 1
ATOM 4071 N N . GLY B 1 251 ? 15.656 15.516 0.438 1 49.59 251 GLY B N 1
ATOM 4072 C CA . GLY B 1 251 ? 14.781 16.641 0.715 1 49.59 251 GLY B CA 1
ATOM 4073 C C . GLY B 1 251 ? 15.391 17.641 1.678 1 49.59 251 GLY B C 1
ATOM 4074 O O . GLY B 1 251 ? 15.469 18.844 1.372 1 49.59 251 GLY B O 1
ATOM 4075 N N . PRO B 1 252 ? 15.383 17.438 3.008 1 49.84 252 PRO B N 1
ATOM 4076 C CA . PRO B 1 252 ? 15.406 18.625 3.861 1 49.84 252 PRO B CA 1
ATOM 4077 C C . PRO B 1 252 ? 16.719 19.406 3.754 1 49.84 252 PRO B C 1
ATOM 4079 O O . PRO B 1 252 ? 17.781 18.812 3.635 1 49.84 252 PRO B O 1
ATOM 4082 N N . ALA B 1 253 ? 16.766 20.719 3.26 1 40.09 253 ALA B N 1
ATOM 4083 C CA . ALA B 1 253 ? 17.812 21.719 3.396 1 40.09 253 ALA B CA 1
ATOM 4084 C C . ALA B 1 253 ? 18.438 21.672 4.789 1 40.09 253 ALA B C 1
ATOM 4086 O O . ALA B 1 253 ? 17.75 21.875 5.793 1 40.09 253 ALA B O 1
ATOM 4087 N N . GLN B 1 254 ? 19.516 20.922 5.129 1 38.56 254 GLN B N 1
ATOM 4088 C CA . GLN B 1 254 ? 20.312 21.203 6.32 1 38.56 254 GLN B CA 1
ATOM 4089 C C . GLN B 1 254 ? 20.562 22.703 6.484 1 38.56 254 GLN B C 1
ATOM 4091 O O . GLN B 1 254 ? 20.922 23.375 5.523 1 38.56 254 GLN B O 1
ATOM 4096 N N . ASP B 1 255 ? 20.016 23.453 7.461 1 34.44 255 ASP B N 1
ATOM 4097 C CA . ASP B 1 255 ? 20.703 24.656 7.938 1 34.44 255 ASP B CA 1
ATOM 4098 C C . ASP B 1 255 ? 22.219 24.422 8 1 34.44 255 ASP B C 1
ATOM 4100 O O . ASP B 1 255 ? 22.688 23.453 8.586 1 34.44 255 ASP B O 1
ATOM 4104 N N . SER B 1 256 ? 23.062 25.016 7.156 1 33.03 256 SER B N 1
ATOM 4105 C CA . SER B 1 256 ? 24.469 25.375 7.309 1 33.03 256 SER B CA 1
ATOM 4106 C C . SER B 1 256 ? 24.75 25.953 8.688 1 33.03 256 SER B C 1
ATOM 4108 O O . SER B 1 256 ? 24.281 27.047 9.016 1 33.03 256 SER B O 1
ATOM 4110 N N . GLU B 1 257 ? 24.812 25.328 9.828 1 32.09 257 GLU B N 1
ATOM 4111 C CA . GLU B 1 257 ? 25.578 25.828 10.953 1 32.09 257 GLU B CA 1
ATOM 4112 C C . GLU B 1 257 ? 26.906 26.453 10.484 1 32.09 257 GLU B C 1
ATOM 4114 O O . GLU B 1 257 ? 27.781 25.75 9.977 1 32.09 257 GLU B O 1
ATOM 4119 N N . GLU B 1 258 ? 26.906 27.719 9.922 1 28.56 258 GLU B N 1
ATOM 4120 C CA . GLU B 1 258 ? 28.047 28.625 10.078 1 28.56 258 GLU B CA 1
ATOM 4121 C C . GLU B 1 258 ? 28.469 28.734 11.547 1 28.56 258 GLU B C 1
ATOM 4123 O O . GLU B 1 258 ? 27.688 29.219 12.375 1 28.56 258 GLU B O 1
ATOM 4128 N N . ASN B 1 259 ? 29.219 27.859 12.164 1 31.14 259 ASN B N 1
ATOM 4129 C CA . ASN B 1 259 ? 30.188 27.984 13.258 1 31.14 259 ASN B CA 1
ATOM 4130 C C . ASN B 1 259 ? 31.016 29.25 13.109 1 31.14 259 ASN B C 1
ATOM 4132 O O . ASN B 1 259 ? 32.031 29.25 12.43 1 31.14 259 ASN B O 1
ATOM 4136 N N . GLU B 1 260 ? 30.484 30.453 12.75 1 27.34 260 GLU B N 1
ATOM 4137 C CA . GLU B 1 260 ? 31.375 31.562 13.094 1 27.34 260 GLU B CA 1
ATOM 4138 C C . GLU B 1 260 ? 31.703 31.562 14.586 1 27.34 260 GLU B C 1
ATOM 4140 O O . GLU B 1 260 ? 30.797 31.578 15.43 1 27.34 260 GLU B O 1
ATOM 4145 N N . ALA B 1 261 ? 32.969 31.094 15.016 1 31.39 261 ALA B N 1
ATOM 4146 C CA . ALA B 1 261 ? 33.875 31.172 16.172 1 31.39 261 ALA B CA 1
ATOM 4147 C C . ALA B 1 261 ? 33.906 32.594 16.734 1 31.39 261 ALA B C 1
ATOM 4149 O O . ALA B 1 261 ? 34.281 33.531 16.047 1 31.39 261 ALA B O 1
ATOM 4150 N N . VAL B 1 262 ? 32.938 33.031 17.547 1 31.34 262 VAL B N 1
ATOM 4151 C CA . VAL B 1 262 ? 33.188 34.125 18.5 1 31.34 262 VAL B CA 1
ATOM 4152 C C . VAL B 1 262 ? 34.594 34 19.078 1 31.34 262 VAL B C 1
ATOM 4154 O O . VAL B 1 262 ? 34.906 33 19.719 1 31.34 262 VAL B O 1
ATOM 4157 N N . SER B 1 263 ? 35.594 34.406 18.297 1 24.81 263 SER B N 1
ATOM 4158 C CA . SER B 1 263 ? 36.906 34.844 18.766 1 24.81 263 SER B CA 1
ATOM 4159 C C . SER B 1 263 ? 36.781 35.625 20.062 1 24.81 263 SER B C 1
ATOM 4161 O O . SER B 1 263 ? 36 36.562 20.172 1 24.81 263 SER B O 1
ATOM 4163 N N . ALA B 1 264 ? 37 34.969 21.219 1 29.58 264 ALA B N 1
ATOM 4164 C CA . ALA B 1 264 ? 37.438 35.375 22.547 1 29.58 264 ALA B CA 1
ATOM 4165 C C . ALA B 1 264 ? 38.469 36.5 22.453 1 29.58 264 ALA B C 1
ATOM 4167 O O . ALA B 1 264 ? 39.594 36.281 22.062 1 29.58 264 ALA B O 1
ATOM 4168 N N . GLY B 1 265 ? 38.25 37.594 21.656 1 23.3 265 GLY B N 1
ATOM 4169 C CA . GLY B 1 265 ? 39.125 38.688 22.078 1 23.3 265 GLY B CA 1
ATOM 4170 C C . GLY B 1 265 ? 39.062 39 23.547 1 23.3 265 GLY B C 1
ATOM 4171 O O . GLY B 1 265 ? 38 39.375 24.047 1 23.3 265 GLY B O 1
ATOM 4172 N N . VAL B 1 266 ? 39.625 38.094 24.516 1 28.09 266 VAL B N 1
ATOM 4173 C CA . VAL B 1 266 ? 40.281 38.469 25.766 1 28.09 266 VAL B CA 1
ATOM 4174 C C . VAL B 1 266 ? 41.062 39.75 25.578 1 28.09 266 VAL B C 1
ATOM 4176 O O . VAL B 1 266 ? 42.062 39.781 24.859 1 28.09 266 VAL B O 1
ATOM 4179 N N . ALA B 1 267 ? 40.406 40.812 25.109 1 26.23 267 ALA B N 1
ATOM 4180 C CA . ALA B 1 267 ? 41 42.062 25.531 1 26.23 267 ALA B CA 1
ATOM 4181 C C . ALA B 1 267 ? 41.281 42.062 27.031 1 26.23 267 ALA B C 1
ATOM 4183 O O . ALA B 1 267 ? 40.438 41.625 27.828 1 26.23 267 ALA B O 1
ATOM 4184 N N . THR B 1 268 ? 42.531 42 27.453 1 26.44 268 THR B N 1
ATOM 4185 C CA . THR B 1 268 ? 43.438 42.344 28.547 1 26.44 268 THR B CA 1
ATOM 4186 C C . THR B 1 268 ? 42.969 43.594 29.281 1 26.44 268 THR B C 1
ATOM 4188 O O . THR B 1 268 ? 43.344 43.844 30.422 1 26.44 268 THR B O 1
ATOM 4191 N N . HIS B 1 269 ? 41.875 44.375 28.984 1 24.69 269 HIS B N 1
ATOM 4192 C CA . HIS B 1 269 ? 41.938 45.281 30.125 1 24.69 269 HIS B CA 1
ATOM 4193 C C . HIS B 1 269 ? 41.312 44.656 31.375 1 24.69 269 HIS B C 1
ATOM 4195 O O . HIS B 1 269 ? 40.344 43.906 31.266 1 24.69 269 HIS B O 1
#

pLDDT: mean 85.27, std 18.19, range [22.2, 98.31]

Organism: Synechococcus sp. (strain JA-2-3B'a(2-13)) (NCBI:txid321332)

Solvent-accessible surface area (backbone atoms only — not comparable to full-atom values): 28852 Å² total; per-residue (Å²): 70,40,39,34,44,43,27,21,27,61,46,93,90,64,52,61,36,28,57,49,33,64,48,74,44,55,70,38,39,39,32,26,39,33,49,37,80,79,12,24,66,69,58,51,59,30,33,73,74,51,80,36,77,61,66,43,59,41,38,30,49,72,86,40,58,61,73,73,47,51,72,70,56,40,54,58,53,43,41,38,44,18,59,35,51,61,78,37,74,68,58,50,89,34,25,39,46,55,48,26,60,48,34,64,52,43,90,53,67,66,74,65,53,76,74,52,82,71,56,65,68,56,52,52,49,47,49,50,39,30,44,75,59,70,39,65,90,40,47,77,39,44,42,70,76,47,52,71,68,52,41,42,36,44,25,50,37,10,24,48,65,39,61,33,58,33,35,41,31,37,32,84,46,64,94,45,27,61,64,55,29,50,50,51,53,48,47,52,49,50,54,24,61,75,66,50,22,18,32,42,32,36,44,66,53,61,70,60,40,44,36,50,24,62,29,36,35,24,25,37,76,12,27,75,75,42,76,44,51,37,91,69,65,41,71,68,51,48,24,69,32,60,40,89,64,73,86,76,73,61,57,59,81,74,82,80,81,79,79,76,78,81,77,75,75,76,68,84,120,70,41,38,34,44,44,27,21,27,62,47,94,91,65,50,62,36,27,59,49,35,63,49,74,42,56,71,39,39,39,33,26,38,35,47,37,81,80,12,26,65,69,58,50,58,30,34,74,74,53,79,36,76,62,68,42,58,41,38,29,51,71,86,40,55,61,74,75,47,51,73,69,55,42,54,57,53,43,40,38,42,18,59,36,50,61,79,37,75,67,57,49,87,36,27,39,46,54,48,28,59,48,36,63,52,42,90,53,66,64,72,64,52,74,74,51,82,71,55,66,69,57,54,53,49,47,52,52,39,30,44,74,60,70,40,63,91,40,47,77,38,43,42,72,76,47,52,70,67,52,41,42,38,44,25,50,36,9,24,51,63,39,62,32,57,33,36,41,32,37,31,84,46,65,96,45,29,61,62,56,30,51,51,49,53,49,49,54,49,50,54,23,63,76,65,50,21,17,33,42,33,37,46,66,54,61,69,59,41,43,34,51,22,60,30,34,36,24,24,38,74,12,27,74,76,42,78,44,49,38,92,70,67,40,72,70,51,47,22,68,33,59,40,87,64,74,86,76,73,63,57,62,79,72,80,75,78,76,79,75,76,82,72,77,73,76,67,82,122

InterPro domains:
  IPR003439 ABC transporter-like, ATP-binding domain [PF00005] (18-174)
  IPR003439 ABC transporter-like, ATP-binding domain [PS50893] (2-246)
  IPR003593 AAA+ ATPase domain [SM00382] (27-231)
  IPR012693 ABC transporter, phosphonate import, PhnC [TIGR02315] (1-243)
  IPR012693 ABC transporter, phosphonate import, PhnC [cd03256] (2-242)
  IPR017871 ABC transporter-like, conserved site [PS00211] (146-160)
  IPR027417 P-loop containing nucleoside triphosphate hydrolase [G3DSA:3.40.50.300] (1-264)
  IPR027417 P-loop containing nucleoside triphosphate hydrolase [SSF52540] (2-234)
  IPR050086 Methionine import ATP-binding protein MetN-like [PTHR43166] (1-240)

Sequence (538 aa):
MLRIDSLSKRYPTGDMALKGVTLEVPDGQVMALIGPSGAGKSTLLRCINRLVEPTSGSIWLNGIDLTRLNTRELRQARRKIGMIFQEYALVERLTVMENVLSGQLGYVNFWQSWFRKFPQATIDEAFRLLDRVGLSDFPDKRADALSGGQRQRVGIARALLQNPELLLVDEPTASLDPKTSRQIMRLINELASERGLSVIINIHDVPLAQMFAQRIVGLRFGEVVYDGPPNRLTPSVLNEIYGEEDWNASGPAQDSEENEAVSAGVATHMLRIDSLSKRYPTGDMALKGVTLEVPDGQVMALIGPSGAGKSTLLRCINRLVEPTSGSIWLNGIDLTRLNTRELRQARRKIGMIFQEYALVERLTVMENVLSGQLGYVNFWQSWFRKFPQATIDEAFRLLDRVGLSDFPDKRADALSGGQRQRVGIARALLQNPELLLVDEPTASLDPKTSRQIMRLINELASERGLSVIINIHDVPLAQMFAQRIVGLRFGEVVYDGPPNRLTPSVLNEIYGEEDWNASGPAQDSEENEAVSAGVATH

Radius of gyration: 26.49 Å; Cα contacts (8 Å, |Δi|>4): 1000; chains: 2; bounding box: 81×81×59 Å

Secondary structure (DSSP, 8-state):
-EEEEEEEEE-TTS-EEEEEEEEEE-TT-EEEEE--TTSSHHHHHHHHTTSS--SEEEEEETTEEGGG--HHHHHHHHTTEEEE-TTTT--TTSBHHHHHHGGGGTT--HHHHHT----HHHHHHHHHHHHHTT-TT-SSSBGGGS-HHHHHHHHHHHHHHT--SEEEEE-TTTT--HHHHHHHHHHHHHHHHHHT-EEEEE-S-HHHHHHH-SEEEEEETTEEEEEE-GGG--HHHHHHHH-S--SS---S-----------------/-EEEEEEEEE-TTS-EEEEEEEEEE-TT-EEEEE--TTSSHHHHHHHHTTSS--SEEEEEETTEEGGG--HHHHHHHHTTEEEE-TTTT--TTSBHHHHHHGGGGTT--HHHHHT----HHHHHHHHHHHHHTT-TT-SSSBGGGS-HHHHHHHHHHHHHHT--SEEEEE-TTTT--HHHHHHHHHHHHHHHHHHT-EEEEE-S-HHHHHHH-SEEEEEETTEEEEEE-GGG--HHHHHHHH-S--SS---S-----------------